Protein AF-A0A6P1YF16-F1 (afdb_monomer)

Radius of gyration: 22.51 Å; Cα contacts (8 Å, |Δi|>4): 657; chains: 1; bounding box: 61×49×64 Å

Sequence (390 aa):
MHKVFSGKNGKTIPYLDTVIFLVIISLFFGYLGARMGISNMFSTIMATAYQLLIDTVFYIMAIAVLTGAFGKLATEFGLVKLLNKIFSPLMKPLFNMPGVAFLGIITTYLSDNPAIISLSKDDDFLSYFKKHQVPCLCNLGTAFGMGLIVTTFMTSKGYFKEALIGNIGAVIGSIVSVRIMAYRTKKVLPEESEKTEKGMGNKRNKDIEDNIIEHTEGSFFERFLTAFLEGGKLGVDIGLNIIPGVLVICTVIMLLTFGPIDPSVGYQGKAYEGVQLLPKIGEWLSPIIKPLFGFKNPEAIAFPITALGAVGAALSLVPKFLESGVIGPNEIAVFTAMGMCWSGFLSTHVAMLDALGHRKLISKAITSHVIGGIAAGISAHLLVLLLGLA

Structure (mmCIF, N/CA/C/O backbone):
data_AF-A0A6P1YF16-F1
#
_entry.id   AF-A0A6P1YF16-F1
#
loop_
_atom_site.group_PDB
_atom_site.id
_atom_site.type_symbol
_atom_site.label_atom_id
_atom_site.label_alt_id
_atom_site.label_comp_id
_atom_site.label_asym_id
_atom_site.label_entity_id
_atom_site.label_seq_id
_atom_site.pdbx_PDB_ins_code
_atom_site.Cartn_x
_atom_site.Cartn_y
_atom_site.Cartn_z
_atom_site.occupancy
_atom_site.B_iso_or_equiv
_atom_site.auth_seq_id
_atom_site.auth_comp_id
_atom_site.auth_asym_id
_atom_site.auth_atom_id
_atom_site.pdbx_PDB_model_num
ATOM 1 N N . MET A 1 1 ? 18.436 1.005 21.616 1.00 40.06 1 MET A N 1
ATOM 2 C CA . MET A 1 1 ? 19.487 0.848 20.585 1.00 40.06 1 MET A CA 1
ATOM 3 C C . MET A 1 1 ? 20.434 -0.270 21.015 1.00 40.06 1 MET A C 1
ATOM 5 O O . MET A 1 1 ? 20.687 -0.378 22.204 1.00 40.06 1 MET A O 1
ATOM 9 N N . HIS A 1 2 ? 20.858 -1.110 20.063 1.00 41.06 2 HIS A N 1
ATOM 10 C CA . HIS A 1 2 ? 21.720 -2.304 20.170 1.00 41.06 2 HIS A CA 1
ATOM 11 C C . HIS A 1 2 ? 21.336 -3.431 21.146 1.00 41.06 2 HIS A C 1
ATOM 13 O O . HIS A 1 2 ? 21.713 -3.436 22.312 1.00 41.06 2 HIS A O 1
ATOM 19 N N . LYS A 1 3 ? 20.687 -4.467 20.597 1.00 37.09 3 LYS A N 1
ATOM 20 C CA . LYS A 1 3 ? 20.994 -5.889 20.853 1.00 37.09 3 LYS A CA 1
ATOM 21 C C . LYS A 1 3 ? 20.219 -6.742 19.849 1.00 37.09 3 LYS A C 1
ATOM 23 O O . LYS A 1 3 ? 19.123 -7.216 20.127 1.00 37.09 3 LYS A O 1
ATOM 28 N N . VAL A 1 4 ? 20.782 -6.908 18.659 1.00 43.97 4 VAL A N 1
ATOM 29 C CA . VAL A 1 4 ? 20.342 -7.928 17.705 1.00 43.97 4 VAL A CA 1
ATOM 30 C C . VAL A 1 4 ? 21.607 -8.700 17.335 1.00 43.97 4 VAL A C 1
ATOM 32 O O . VAL A 1 4 ? 22.586 -8.100 16.915 1.00 43.97 4 VAL A O 1
ATOM 35 N N . PHE A 1 5 ? 21.595 -10.003 17.629 1.00 40.12 5 PHE A N 1
ATOM 36 C CA . PHE A 1 5 ? 22.700 -10.972 17.537 1.00 40.12 5 PHE A CA 1
ATOM 37 C C . PHE A 1 5 ? 23.818 -10.868 18.589 1.00 40.12 5 PHE A C 1
ATOM 39 O O . PHE A 1 5 ? 24.967 -10.562 18.293 1.00 40.12 5 PHE A O 1
ATOM 46 N N . SER A 1 6 ? 23.508 -11.255 19.832 1.00 36.47 6 SER A N 1
ATOM 47 C CA . SER A 1 6 ? 24.548 -11.734 20.754 1.00 36.47 6 SER A CA 1
ATOM 48 C C . SER A 1 6 ? 24.725 -13.240 20.563 1.00 36.47 6 SER A C 1
ATOM 50 O O . SER A 1 6 ? 23.970 -14.034 21.123 1.00 36.47 6 SER A O 1
ATOM 52 N N . GLY A 1 7 ? 25.718 -13.637 19.766 1.00 38.62 7 GLY A N 1
ATOM 53 C CA . GLY A 1 7 ? 26.248 -15.000 19.795 1.00 38.62 7 GLY A CA 1
ATOM 54 C C . GLY A 1 7 ? 26.840 -15.317 21.173 1.00 38.62 7 GLY A C 1
ATOM 55 O O . GLY A 1 7 ? 27.235 -14.413 21.909 1.00 38.62 7 GLY A O 1
ATOM 56 N N . LYS A 1 8 ? 26.895 -16.604 21.533 1.00 47.28 8 LYS A N 1
ATOM 57 C CA . LYS A 1 8 ? 27.314 -17.112 22.856 1.00 47.28 8 LYS A CA 1
ATOM 58 C C . LYS A 1 8 ? 28.748 -16.751 23.297 1.00 47.28 8 LYS A C 1
ATOM 60 O O . LYS A 1 8 ? 29.097 -17.070 24.422 1.00 47.28 8 LYS A O 1
ATOM 65 N N . ASN A 1 9 ? 29.534 -16.044 22.484 1.00 45.47 9 ASN A N 1
ATOM 66 C CA . ASN A 1 9 ? 30.827 -15.473 22.863 1.00 45.47 9 ASN A CA 1
ATOM 67 C C . ASN A 1 9 ? 30.831 -13.972 22.540 1.00 45.47 9 ASN A C 1
ATOM 69 O O . ASN A 1 9 ? 30.904 -13.576 21.378 1.00 45.47 9 ASN A O 1
ATOM 73 N N . GLY A 1 10 ? 30.715 -13.143 23.579 1.00 49.94 10 GLY A N 1
ATOM 74 C CA . GLY A 1 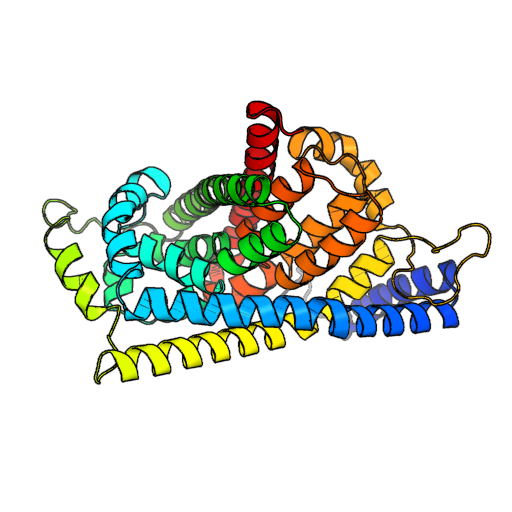10 ? 30.551 -11.690 23.508 1.00 49.94 10 GLY A CA 1
ATOM 75 C C . GLY A 1 10 ? 31.782 -10.925 23.018 1.00 49.94 10 GLY A C 1
ATOM 76 O O . GLY A 1 10 ? 32.402 -10.197 23.785 1.00 49.94 10 GLY A O 1
ATOM 77 N N . LYS A 1 11 ? 32.096 -11.033 21.727 1.00 47.69 11 LYS A N 1
ATOM 78 C CA . LYS A 1 11 ? 32.853 -10.010 20.998 1.00 47.69 11 LYS A CA 1
ATOM 79 C C . LYS A 1 11 ? 31.931 -9.425 19.936 1.00 47.69 11 LYS A C 1
ATOM 81 O O . LYS A 1 11 ? 31.713 -10.032 18.893 1.00 47.69 11 LYS A O 1
ATOM 86 N N . THR A 1 12 ? 31.360 -8.255 20.210 1.00 59.47 12 THR A N 1
ATOM 87 C CA . THR A 1 12 ? 30.790 -7.411 19.156 1.00 59.47 12 THR A CA 1
ATOM 88 C C . THR A 1 12 ? 31.942 -7.038 18.237 1.00 59.47 12 THR A C 1
ATOM 90 O O . THR A 1 12 ? 32.830 -6.306 18.666 1.00 59.47 12 THR A O 1
ATOM 93 N N . ILE A 1 13 ? 31.983 -7.593 17.025 1.00 65.19 13 ILE A N 1
ATOM 94 C CA . ILE A 1 13 ? 32.973 -7.192 16.024 1.00 65.19 13 ILE A CA 1
ATOM 95 C C . ILE A 1 13 ? 32.672 -5.720 15.707 1.00 65.19 13 ILE A C 1
ATOM 97 O O . ILE A 1 13 ? 31.604 -5.440 15.151 1.00 65.19 13 ILE A O 1
ATOM 101 N N . PRO A 1 14 ? 33.539 -4.768 16.100 1.00 74.75 14 PRO A N 1
ATOM 102 C CA . PRO A 1 14 ? 33.328 -3.375 15.744 1.00 74.75 14 PRO A CA 1
ATOM 103 C C . PRO A 1 14 ? 33.299 -3.282 14.214 1.00 74.75 14 PRO A C 1
ATOM 105 O O . PRO A 1 14 ? 34.069 -3.961 13.537 1.00 74.75 14 PRO A O 1
ATOM 108 N N . TYR A 1 15 ? 32.378 -2.482 13.676 1.00 85.12 15 TYR A N 1
ATOM 109 C CA . TYR A 1 15 ? 32.159 -2.285 12.236 1.00 85.12 15 TYR A CA 1
ATOM 110 C C . TYR A 1 15 ? 31.536 -3.451 11.454 1.00 85.12 15 TYR A C 1
ATOM 112 O O . TYR A 1 15 ? 31.423 -3.326 10.239 1.00 85.12 15 TYR A O 1
ATOM 120 N N . LEU A 1 16 ? 31.072 -4.542 12.081 1.00 89.25 16 LEU A N 1
ATOM 121 C CA . LEU A 1 16 ? 30.402 -5.627 11.339 1.00 89.25 16 LEU A CA 1
ATOM 122 C C . LEU A 1 16 ? 29.211 -5.116 10.513 1.00 89.25 16 LEU A C 1
ATOM 124 O O . LEU A 1 16 ? 29.122 -5.417 9.326 1.00 89.25 16 LEU A O 1
ATOM 128 N N . ASP A 1 17 ? 28.351 -4.291 11.113 1.00 88.38 17 ASP A N 1
ATOM 129 C CA . ASP A 1 17 ? 27.204 -3.686 10.424 1.00 88.38 17 ASP A CA 1
ATOM 130 C C . ASP A 1 17 ? 27.657 -2.791 9.256 1.00 88.38 17 ASP A C 1
ATOM 132 O O . ASP A 1 17 ? 27.063 -2.817 8.179 1.00 88.38 17 ASP A O 1
ATOM 136 N N . THR A 1 18 ? 28.755 -2.046 9.434 1.00 92.88 18 THR A N 1
ATOM 137 C CA . THR A 1 18 ? 29.362 -1.210 8.387 1.00 92.88 18 THR A CA 1
ATOM 138 C C . THR A 1 18 ? 29.922 -2.055 7.246 1.00 92.88 18 THR A C 1
ATOM 140 O O . THR A 1 18 ? 29.690 -1.732 6.086 1.00 92.88 18 THR A O 1
ATOM 143 N N . VAL A 1 19 ? 30.623 -3.150 7.548 1.00 93.44 19 VAL A N 1
ATOM 144 C CA . VAL A 1 19 ? 31.159 -4.068 6.535 1.00 93.44 19 VAL A CA 1
ATOM 145 C C . VAL A 1 19 ? 30.020 -4.728 5.763 1.00 93.44 19 VAL A C 1
ATOM 147 O O . VAL A 1 19 ? 30.057 -4.744 4.537 1.00 93.44 19 VAL A O 1
ATOM 150 N N . ILE A 1 20 ? 28.979 -5.210 6.450 1.00 93.06 20 ILE A N 1
ATOM 151 C CA . ILE A 1 20 ? 27.793 -5.792 5.805 1.00 93.06 20 ILE A CA 1
ATOM 152 C C . ILE A 1 20 ? 27.130 -4.763 4.883 1.00 93.06 20 ILE A C 1
ATOM 154 O O . ILE A 1 20 ? 26.843 -5.077 3.729 1.00 93.06 20 ILE A O 1
ATOM 158 N N . PHE A 1 21 ? 26.934 -3.529 5.353 1.00 92.44 21 PHE A N 1
ATOM 159 C CA . PHE A 1 21 ? 26.370 -2.449 4.545 1.00 92.44 21 PHE A CA 1
ATOM 160 C C . PHE A 1 21 ? 27.220 -2.151 3.302 1.00 92.44 21 PHE A C 1
ATOM 162 O O . PHE A 1 21 ? 26.685 -2.111 2.194 1.00 92.44 21 PHE A O 1
ATOM 169 N N . LEU A 1 22 ? 28.539 -2.000 3.468 1.00 94.69 22 LEU A N 1
ATOM 170 C CA . LEU A 1 22 ? 29.464 -1.740 2.363 1.00 94.69 22 LEU A CA 1
ATOM 171 C C . LEU A 1 22 ? 29.471 -2.882 1.344 1.00 94.69 22 LEU A C 1
ATOM 173 O O . LEU A 1 22 ? 29.481 -2.621 0.144 1.00 94.69 22 LEU A O 1
ATOM 177 N N . VAL A 1 23 ? 29.421 -4.136 1.796 1.00 95.31 23 VAL A N 1
ATOM 178 C CA . VAL A 1 23 ? 29.335 -5.302 0.909 1.00 95.31 23 VAL A CA 1
ATOM 179 C C . VAL A 1 23 ? 28.019 -5.292 0.135 1.00 95.31 23 VAL A C 1
ATOM 181 O O . VAL A 1 23 ? 28.043 -5.414 -1.086 1.00 95.31 23 VAL A O 1
ATOM 184 N N . ILE A 1 24 ? 26.878 -5.092 0.803 1.00 93.94 24 ILE A N 1
ATOM 185 C CA . ILE A 1 24 ? 25.562 -5.073 0.145 1.00 93.94 24 ILE A CA 1
ATOM 186 C C . ILE A 1 24 ? 25.489 -3.952 -0.893 1.00 93.94 24 ILE A C 1
ATOM 188 O O . ILE A 1 24 ? 25.088 -4.200 -2.029 1.00 93.94 24 ILE A O 1
ATOM 192 N N . ILE A 1 25 ? 25.901 -2.733 -0.535 1.00 93.56 25 ILE A N 1
ATOM 193 C CA . ILE A 1 25 ? 25.803 -1.585 -1.440 1.00 93.56 25 ILE A CA 1
ATOM 194 C C . ILE A 1 25 ? 26.789 -1.700 -2.607 1.00 93.56 25 ILE A C 1
ATOM 196 O O . ILE A 1 25 ? 26.421 -1.403 -3.742 1.00 93.56 25 ILE A O 1
ATOM 200 N N . SER A 1 26 ? 28.001 -2.215 -2.363 1.00 94.62 26 SER A N 1
ATOM 201 C CA . SER A 1 26 ? 28.993 -2.451 -3.419 1.00 94.62 26 SER A CA 1
ATOM 202 C C . SER A 1 26 ? 28.548 -3.556 -4.369 1.00 94.62 26 SER A C 1
ATOM 204 O O . SER A 1 26 ? 28.735 -3.423 -5.572 1.00 94.62 26 SER A O 1
ATOM 206 N N . LEU A 1 27 ? 27.920 -4.624 -3.867 1.00 95.25 27 LEU A N 1
ATOM 207 C CA . LEU A 1 27 ? 27.344 -5.667 -4.716 1.00 95.25 27 LEU A CA 1
ATOM 208 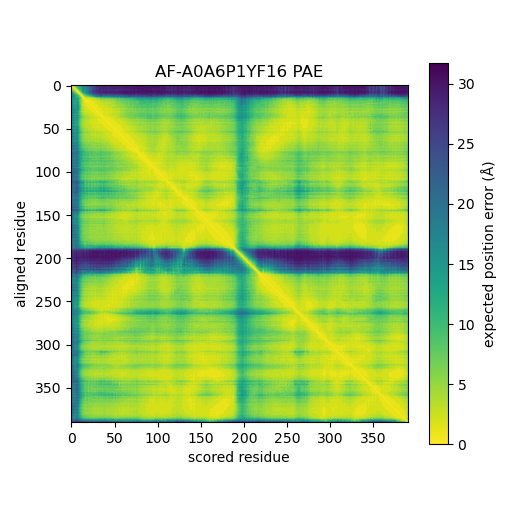C C . LEU A 1 27 ? 26.169 -5.134 -5.535 1.00 95.25 27 LEU A C 1
ATOM 210 O O . LEU A 1 27 ? 26.086 -5.412 -6.727 1.00 95.25 27 LEU A O 1
ATOM 214 N N . PHE A 1 28 ? 25.287 -4.346 -4.919 1.00 93.88 28 PHE A N 1
ATOM 215 C CA . PHE A 1 28 ? 24.126 -3.772 -5.590 1.00 93.88 28 PHE A CA 1
ATOM 216 C C . PHE A 1 28 ? 24.537 -2.810 -6.714 1.00 93.88 28 PHE A C 1
ATOM 218 O O . PHE A 1 28 ? 24.228 -3.057 -7.879 1.00 93.88 28 PHE A O 1
ATOM 225 N N . PHE A 1 29 ? 25.290 -1.753 -6.396 1.00 94.44 29 PHE A N 1
ATOM 226 C CA . PHE A 1 29 ? 25.741 -0.788 -7.402 1.00 94.44 29 PHE A CA 1
ATOM 227 C C . PHE A 1 29 ? 26.801 -1.368 -8.340 1.00 94.44 29 PHE A C 1
ATOM 229 O O . PHE A 1 29 ? 26.841 -0.992 -9.506 1.00 94.44 29 PHE A O 1
ATOM 236 N N . GLY A 1 30 ? 27.624 -2.310 -7.875 1.00 95.50 30 GLY A N 1
ATOM 237 C CA . GLY A 1 30 ? 28.577 -3.031 -8.717 1.00 95.50 30 GLY A CA 1
ATOM 238 C C . GLY A 1 30 ? 27.876 -3.882 -9.772 1.00 95.50 30 GLY A C 1
ATOM 239 O O . GLY A 1 30 ? 28.247 -3.824 -10.941 1.00 95.50 30 GLY A O 1
ATOM 240 N N . TYR A 1 31 ? 26.818 -4.609 -9.401 1.00 96.06 31 TYR A N 1
ATOM 241 C CA . TYR A 1 31 ? 25.997 -5.365 -10.349 1.00 96.06 31 TYR A CA 1
ATOM 242 C C . TYR A 1 31 ? 25.301 -4.447 -11.361 1.00 96.06 31 TYR A C 1
ATOM 244 O O . TYR A 1 31 ? 25.393 -4.687 -12.566 1.00 96.06 31 TYR A O 1
ATOM 252 N N . LEU A 1 32 ? 24.645 -3.379 -10.894 1.00 95.38 32 LEU A N 1
ATOM 253 C CA . LEU A 1 32 ? 23.982 -2.417 -11.779 1.00 95.38 32 LEU A CA 1
ATOM 254 C C . LEU A 1 32 ? 24.981 -1.743 -12.727 1.00 95.38 32 LEU A C 1
ATOM 256 O O . LEU A 1 32 ? 24.771 -1.733 -13.939 1.00 95.38 32 LEU A O 1
ATOM 260 N N . GLY A 1 33 ? 26.100 -1.251 -12.194 1.00 94.44 33 GLY A N 1
ATOM 261 C CA . GLY A 1 33 ? 27.157 -0.599 -12.960 1.00 94.44 33 GLY A CA 1
ATOM 262 C C . GLY A 1 33 ? 27.815 -1.532 -13.976 1.00 94.44 33 GLY A C 1
ATOM 263 O O . GLY A 1 33 ? 28.077 -1.106 -15.096 1.00 94.44 33 GLY A O 1
ATOM 264 N N . ALA A 1 34 ? 28.011 -2.811 -13.640 1.00 95.56 34 ALA A N 1
ATOM 265 C CA . ALA A 1 34 ? 28.541 -3.808 -14.570 1.00 95.56 34 ALA A CA 1
ATOM 266 C C . ALA A 1 34 ? 27.574 -4.131 -15.721 1.00 95.56 34 ALA A C 1
ATOM 268 O O . ALA A 1 34 ? 28.019 -4.492 -16.808 1.00 95.56 34 ALA A O 1
ATOM 269 N N . ARG A 1 35 ? 26.256 -4.022 -15.501 1.00 94.75 35 ARG A N 1
ATOM 270 C CA . ARG A 1 35 ? 25.238 -4.313 -16.526 1.00 94.75 35 ARG A CA 1
ATOM 271 C C . ARG A 1 35 ? 24.903 -3.098 -17.384 1.00 94.75 35 ARG A C 1
ATOM 273 O O . ARG A 1 35 ? 24.774 -3.250 -18.592 1.00 94.75 35 ARG A O 1
ATOM 280 N N . MET A 1 36 ? 24.747 -1.927 -16.769 1.00 95.75 36 MET A N 1
ATOM 281 C CA . MET A 1 36 ? 24.271 -0.707 -17.433 1.00 95.75 36 MET A CA 1
ATOM 282 C C . MET A 1 36 ? 25.400 0.233 -17.867 1.00 95.75 36 MET A C 1
ATOM 284 O O . MET A 1 36 ? 25.214 1.052 -18.765 1.00 95.75 36 MET A O 1
ATOM 288 N N . GLY A 1 37 ? 26.570 0.129 -17.234 1.00 95.69 37 GLY A N 1
ATOM 289 C CA . GLY A 1 37 ? 27.589 1.173 -17.237 1.00 95.69 37 GLY A CA 1
ATOM 290 C C . GLY A 1 37 ? 27.277 2.254 -16.197 1.00 95.69 37 GLY A C 1
ATOM 291 O O . GLY A 1 37 ? 26.126 2.645 -16.010 1.00 95.69 37 GLY A O 1
ATOM 292 N N . ILE A 1 38 ? 28.310 2.758 -15.515 1.00 94.56 38 ILE A N 1
ATOM 293 C CA . ILE A 1 38 ? 28.156 3.700 -14.388 1.00 94.56 38 ILE A CA 1
ATOM 294 C C . ILE A 1 38 ? 27.419 4.980 -14.812 1.00 94.56 38 ILE A C 1
ATOM 296 O O . ILE A 1 38 ? 26.519 5.425 -14.104 1.00 94.56 38 ILE A O 1
ATOM 300 N N . SER A 1 39 ? 27.765 5.543 -15.976 1.00 95.69 39 SER A N 1
ATOM 301 C CA . SER A 1 39 ? 27.134 6.766 -16.496 1.00 95.69 39 SER A CA 1
ATOM 302 C C . SER A 1 39 ? 25.632 6.571 -16.723 1.00 95.69 39 SER A C 1
ATOM 304 O O . SER A 1 39 ? 24.811 7.269 -16.131 1.00 95.69 39 SER A O 1
ATOM 306 N N . ASN A 1 40 ? 25.260 5.551 -17.503 1.00 96.50 40 ASN A N 1
ATOM 307 C CA . ASN A 1 40 ? 23.861 5.259 -17.807 1.00 96.50 40 ASN A CA 1
ATOM 308 C C . ASN A 1 40 ? 23.068 4.883 -16.554 1.00 96.50 40 ASN A C 1
ATOM 310 O O . ASN A 1 40 ? 21.912 5.273 -16.430 1.00 96.50 40 ASN A O 1
ATOM 314 N N . MET A 1 41 ? 23.675 4.164 -15.607 1.00 96.62 41 MET A N 1
ATOM 315 C CA . MET A 1 41 ? 23.038 3.828 -14.335 1.00 96.62 41 MET A CA 1
ATOM 316 C C . MET A 1 41 ? 22.620 5.092 -13.572 1.00 96.62 41 MET A C 1
ATOM 318 O O . MET A 1 41 ? 21.456 5.217 -13.198 1.00 96.62 41 MET A O 1
ATOM 322 N N . PHE A 1 42 ? 23.534 6.047 -13.363 1.00 96.31 42 PHE A N 1
ATOM 323 C CA . PHE A 1 42 ? 23.205 7.284 -12.647 1.00 96.31 42 PHE A CA 1
ATOM 324 C C . PHE A 1 42 ? 22.212 8.158 -13.418 1.00 96.31 42 PHE A C 1
ATOM 326 O O . PHE A 1 42 ? 21.262 8.655 -12.814 1.00 96.31 42 PHE A O 1
ATOM 333 N N . SER A 1 43 ? 22.373 8.294 -14.737 1.00 97.06 43 SER A N 1
ATOM 334 C CA . SER A 1 43 ? 21.413 9.021 -15.577 1.00 97.06 43 SER A CA 1
ATOM 335 C C . SER A 1 43 ? 20.012 8.410 -15.500 1.00 97.06 43 SER A C 1
ATOM 337 O O . SER A 1 43 ? 19.044 9.136 -15.286 1.00 97.06 43 SER A O 1
ATOM 339 N N . THR A 1 44 ? 19.905 7.078 -15.552 1.00 96.88 44 THR A N 1
ATOM 340 C CA . THR A 1 44 ? 18.631 6.355 -15.412 1.00 96.88 44 THR A CA 1
ATOM 341 C C . THR A 1 44 ? 17.994 6.608 -14.052 1.00 96.88 44 THR A C 1
ATOM 343 O O . THR A 1 44 ? 16.799 6.892 -13.992 1.00 96.88 44 THR A O 1
ATOM 346 N N . ILE A 1 45 ? 18.768 6.526 -12.961 1.00 96.31 45 ILE A N 1
ATOM 347 C CA . ILE A 1 45 ? 18.275 6.785 -11.598 1.00 96.31 45 ILE A CA 1
ATOM 348 C C . ILE A 1 45 ? 17.665 8.183 -11.517 1.00 96.31 45 ILE A C 1
ATOM 350 O O . ILE A 1 45 ? 16.528 8.331 -11.074 1.00 96.31 45 ILE A O 1
ATOM 354 N N . MET A 1 46 ? 18.402 9.198 -11.974 1.00 96.44 46 MET A N 1
ATOM 355 C CA . MET A 1 46 ? 17.967 10.593 -11.891 1.00 96.44 46 MET A CA 1
ATOM 356 C C . MET A 1 46 ? 16.756 10.865 -12.784 1.00 96.44 46 MET A C 1
ATOM 358 O O . MET A 1 46 ? 15.788 11.469 -12.325 1.00 96.44 46 MET A O 1
ATOM 362 N N . ALA A 1 47 ? 16.776 10.383 -14.029 1.00 95.94 47 ALA A N 1
ATOM 363 C CA . ALA A 1 47 ? 15.674 10.559 -14.970 1.00 95.94 47 ALA A CA 1
ATOM 364 C C . ALA A 1 47 ? 14.397 9.859 -14.481 1.00 95.94 47 ALA A C 1
ATOM 366 O O . ALA A 1 47 ? 13.321 10.452 -14.503 1.00 95.94 47 ALA A O 1
ATOM 367 N N . THR A 1 48 ? 14.524 8.630 -13.971 1.00 93.94 48 THR A N 1
ATOM 368 C CA . THR A 1 48 ? 13.401 7.863 -13.413 1.00 93.94 48 THR A CA 1
ATOM 369 C C . THR A 1 48 ? 12.824 8.553 -12.183 1.00 93.94 48 THR A C 1
ATOM 371 O O . THR A 1 48 ? 11.616 8.755 -12.113 1.00 93.94 48 THR A O 1
ATOM 374 N N . ALA A 1 49 ? 13.668 8.966 -11.231 1.00 93.81 49 ALA A N 1
ATOM 375 C CA . ALA A 1 49 ? 13.209 9.657 -10.030 1.00 93.81 49 ALA A CA 1
ATOM 376 C C . ALA A 1 49 ? 12.521 10.989 -10.371 1.00 93.81 49 ALA A C 1
ATOM 378 O O . ALA A 1 49 ? 11.442 11.274 -9.857 1.00 93.81 49 ALA A O 1
ATOM 379 N N . TYR A 1 50 ? 13.098 11.788 -11.272 1.00 95.50 50 TYR A N 1
ATOM 380 C CA . TYR A 1 50 ? 12.479 13.039 -11.708 1.00 95.50 50 TYR A CA 1
ATOM 381 C C . TYR A 1 50 ? 11.104 12.801 -12.338 1.00 95.50 50 TYR A C 1
ATOM 383 O O . TYR A 1 50 ? 10.131 13.450 -11.959 1.00 95.50 50 TYR A O 1
ATOM 391 N N . GLN A 1 51 ? 10.998 11.830 -13.244 1.00 93.06 51 GLN A N 1
ATOM 392 C CA . GLN A 1 51 ? 9.737 11.546 -13.916 1.00 93.06 51 GLN A CA 1
ATOM 393 C C . GLN A 1 51 ? 8.673 10.997 -12.956 1.00 93.06 51 GLN A C 1
ATOM 395 O O . GLN A 1 51 ? 7.517 11.412 -12.994 1.00 93.06 51 GLN A O 1
ATOM 400 N N . LEU A 1 52 ? 9.071 10.132 -12.020 1.00 91.25 52 LEU A N 1
ATOM 401 C CA . LEU A 1 52 ? 8.199 9.676 -10.940 1.00 91.25 52 LEU A CA 1
ATOM 402 C C . LEU A 1 52 ? 7.675 10.837 -10.086 1.00 91.25 52 LEU A C 1
ATOM 404 O O . LEU A 1 52 ? 6.496 10.842 -9.732 1.00 91.25 52 LEU A O 1
ATOM 408 N N . LEU A 1 53 ? 8.520 11.821 -9.764 1.00 93.62 53 LEU A N 1
ATOM 409 C CA . LEU A 1 53 ? 8.109 12.995 -8.994 1.00 93.62 53 LEU A CA 1
ATOM 410 C C . LEU A 1 53 ? 7.046 13.810 -9.738 1.00 93.62 53 LEU A C 1
ATOM 412 O O . LEU A 1 53 ? 5.985 14.091 -9.184 1.00 93.62 53 LEU A O 1
ATOM 416 N N . ILE A 1 54 ? 7.337 14.185 -10.983 1.00 95.06 54 ILE A N 1
ATOM 417 C CA . ILE A 1 54 ? 6.487 15.101 -11.746 1.00 95.06 54 ILE A CA 1
ATOM 418 C C . ILE A 1 54 ? 5.183 14.424 -12.165 1.00 95.06 54 ILE A C 1
ATOM 420 O O . ILE A 1 54 ? 4.105 14.938 -11.872 1.00 95.06 54 ILE A O 1
ATOM 424 N N . ASP A 1 55 ? 5.272 13.259 -12.802 1.00 89.00 55 ASP A N 1
ATOM 425 C CA . ASP A 1 55 ? 4.112 12.651 -13.453 1.00 89.00 55 ASP A CA 1
ATOM 426 C C . ASP A 1 55 ? 3.285 11.822 -12.474 1.00 89.00 55 ASP A C 1
ATOM 428 O O . ASP A 1 55 ? 2.065 11.725 -12.601 1.00 89.00 55 ASP A O 1
ATOM 432 N N . THR A 1 56 ? 3.936 11.201 -11.485 1.00 88.94 56 THR A N 1
ATOM 433 C CA . THR A 1 56 ? 3.256 10.234 -10.620 1.00 88.94 56 THR A CA 1
ATOM 434 C C . THR A 1 56 ? 2.930 10.788 -9.245 1.00 88.94 56 THR A C 1
ATOM 436 O O . THR A 1 56 ? 1.769 10.737 -8.842 1.00 88.94 56 THR A O 1
ATOM 439 N N . VAL A 1 57 ? 3.912 11.320 -8.510 1.00 91.38 57 VAL A N 1
ATOM 440 C CA . VAL A 1 57 ? 3.668 11.825 -7.150 1.00 91.38 57 VAL A CA 1
ATOM 441 C C . VAL A 1 57 ? 2.642 12.947 -7.188 1.00 91.38 57 VAL A C 1
ATOM 443 O O . VAL A 1 57 ? 1.666 12.877 -6.447 1.00 91.38 57 VAL A O 1
ATOM 446 N N . PHE A 1 58 ? 2.809 13.954 -8.050 1.00 94.12 58 PHE A N 1
ATOM 447 C CA . PHE A 1 58 ? 1.843 15.054 -8.109 1.00 94.12 58 PHE A CA 1
ATOM 448 C C . PHE A 1 58 ? 0.459 14.605 -8.574 1.00 94.12 58 PHE A C 1
ATOM 450 O O . PHE A 1 58 ? -0.543 15.123 -8.082 1.00 94.12 58 PHE A O 1
ATOM 457 N N . TYR A 1 59 ? 0.378 13.590 -9.435 1.00 91.38 59 TYR A N 1
ATOM 458 C CA . TYR A 1 59 ? -0.903 13.004 -9.814 1.00 91.38 59 TYR A CA 1
ATOM 459 C C . TYR A 1 59 ? -1.587 12.286 -8.640 1.00 91.38 59 TYR A C 1
ATOM 461 O O . TYR A 1 59 ? -2.771 12.509 -8.380 1.00 91.38 59 TYR A O 1
ATOM 469 N N . ILE A 1 60 ? -0.848 11.468 -7.882 1.00 90.50 60 ILE A N 1
ATOM 470 C CA . ILE A 1 60 ? -1.372 10.802 -6.680 1.00 90.50 60 ILE A CA 1
ATOM 471 C C . ILE A 1 60 ? -1.735 11.836 -5.608 1.00 90.50 60 ILE A C 1
ATOM 473 O O . ILE A 1 60 ? -2.779 11.703 -4.977 1.00 90.50 60 ILE A O 1
ATOM 477 N N . MET A 1 61 ? -0.930 12.887 -5.430 1.00 94.06 61 MET A N 1
ATOM 478 C CA . MET A 1 61 ? -1.218 13.994 -4.517 1.00 94.06 61 MET A CA 1
ATOM 479 C C . MET A 1 61 ? -2.518 14.704 -4.899 1.00 94.06 61 MET A C 1
ATOM 481 O O . MET A 1 61 ? -3.348 14.935 -4.031 1.00 94.06 61 MET A O 1
ATOM 485 N N . ALA A 1 62 ? -2.741 15.003 -6.181 1.00 94.38 62 ALA A N 1
ATOM 486 C CA . ALA A 1 62 ? -3.986 15.621 -6.635 1.00 94.38 62 ALA A CA 1
ATOM 487 C C . ALA A 1 62 ? -5.209 14.750 -6.302 1.00 94.38 62 ALA A C 1
ATOM 489 O O . ALA A 1 62 ? -6.214 15.255 -5.799 1.00 94.38 62 ALA A O 1
ATOM 490 N N . ILE A 1 63 ? -5.107 13.432 -6.512 1.00 91.81 63 ILE A N 1
ATOM 491 C CA . ILE A 1 63 ? -6.147 12.483 -6.094 1.00 91.81 63 ILE A CA 1
ATOM 492 C C . ILE A 1 63 ? -6.319 12.520 -4.574 1.00 91.81 63 ILE A C 1
ATOM 494 O O . ILE A 1 63 ? -7.446 12.659 -4.111 1.00 91.81 63 ILE A O 1
ATOM 498 N N . ALA A 1 64 ? -5.227 12.458 -3.808 1.00 91.44 64 ALA A N 1
ATOM 499 C CA . ALA A 1 64 ? -5.249 12.466 -2.348 1.00 91.44 64 ALA A CA 1
ATOM 500 C C . ALA A 1 64 ? -5.902 13.734 -1.776 1.00 91.44 64 ALA A C 1
ATOM 502 O O . ALA A 1 64 ? -6.680 13.636 -0.831 1.00 91.44 64 ALA A O 1
ATOM 503 N N . VAL A 1 65 ? -5.644 14.907 -2.366 1.00 94.06 65 VAL A N 1
ATOM 504 C CA . VAL A 1 65 ? -6.287 16.185 -2.009 1.00 94.06 65 VAL A CA 1
ATOM 505 C C . VAL A 1 65 ? -7.798 16.097 -2.192 1.00 94.06 65 VAL A C 1
ATOM 507 O O . VAL A 1 65 ? -8.545 16.414 -1.267 1.00 94.06 65 VAL A O 1
ATOM 510 N N . LEU A 1 66 ? -8.264 15.619 -3.349 1.00 93.25 66 LEU A N 1
ATOM 511 C CA . LEU A 1 66 ? -9.697 15.486 -3.614 1.00 93.25 66 LEU A CA 1
ATOM 512 C C . LEU A 1 66 ? -10.343 14.451 -2.687 1.00 93.25 66 LEU A C 1
ATOM 514 O O . LEU A 1 66 ? -11.341 14.742 -2.031 1.00 93.25 66 LEU A O 1
ATOM 518 N N . THR A 1 67 ? -9.765 13.253 -2.586 1.00 90.31 67 THR A N 1
ATOM 519 C CA . THR A 1 67 ? -10.307 12.184 -1.740 1.00 90.31 67 THR A CA 1
ATOM 520 C C . THR A 1 67 ? -10.270 12.548 -0.260 1.00 90.31 67 THR A C 1
ATOM 522 O O . THR A 1 67 ? -11.208 12.221 0.459 1.00 90.31 67 THR A O 1
ATOM 525 N N . GLY A 1 68 ? -9.233 13.258 0.192 1.00 89.44 68 GLY A N 1
ATOM 526 C CA . GLY A 1 68 ? -9.107 13.748 1.563 1.00 89.44 68 GLY A CA 1
ATOM 527 C C . GLY A 1 68 ? -10.170 14.794 1.890 1.00 89.44 68 GLY A C 1
ATOM 528 O O . GLY A 1 68 ? -10.819 14.701 2.932 1.00 89.44 68 GLY A O 1
ATOM 529 N N . ALA A 1 69 ? -10.426 15.732 0.973 1.00 91.81 69 ALA A N 1
ATOM 530 C CA . ALA A 1 69 ? -11.491 16.725 1.108 1.00 91.81 69 ALA A CA 1
ATOM 531 C C . ALA A 1 69 ? -12.875 16.061 1.243 1.00 91.81 69 ALA A C 1
ATOM 533 O O . ALA A 1 69 ? -13.626 16.362 2.174 1.00 91.81 69 ALA A O 1
ATOM 534 N N . PHE A 1 70 ? -13.191 15.085 0.383 1.00 90.38 70 PHE A N 1
ATOM 535 C CA . PHE A 1 70 ? -14.440 14.320 0.485 1.00 90.38 70 PHE A CA 1
ATOM 536 C C . PHE A 1 70 ? -14.507 13.437 1.738 1.00 90.38 70 PHE A C 1
ATOM 538 O O . PHE A 1 70 ? -15.561 13.352 2.368 1.00 90.38 70 PHE A O 1
ATOM 545 N N . GLY A 1 71 ? -13.402 12.801 2.132 1.00 87.75 71 GLY A N 1
ATOM 546 C CA . GLY A 1 71 ? -13.335 11.973 3.336 1.00 87.75 71 GLY A CA 1
ATOM 547 C C . GLY A 1 71 ? -13.573 12.778 4.615 1.00 87.75 71 GLY A C 1
ATOM 548 O O . GLY A 1 71 ? -14.311 12.347 5.508 1.00 87.75 71 GLY A O 1
ATOM 549 N N . LYS A 1 72 ? -13.021 13.992 4.690 1.00 89.38 72 LYS A N 1
ATOM 550 C CA . LYS A 1 72 ? -13.232 14.887 5.830 1.00 89.38 72 LYS A CA 1
ATOM 551 C C . LYS A 1 72 ? -14.657 15.443 5.865 1.00 89.38 72 LYS A C 1
ATOM 553 O O . LYS A 1 72 ? -15.252 15.447 6.938 1.00 89.38 72 LYS A O 1
ATOM 558 N N . LEU A 1 73 ? -15.257 15.781 4.717 1.00 91.38 73 LEU A N 1
ATOM 559 C CA . LEU A 1 73 ? -16.690 16.107 4.637 1.00 91.38 73 LEU A CA 1
ATOM 560 C C . LEU A 1 73 ? -17.577 14.949 5.117 1.00 91.38 73 LEU A C 1
ATOM 562 O O . LEU A 1 73 ? -18.492 15.155 5.911 1.00 91.38 73 LEU A O 1
ATOM 566 N N . ALA A 1 74 ? -17.297 13.723 4.668 1.00 88.81 74 ALA A N 1
ATOM 567 C CA . ALA A 1 74 ? -18.024 12.531 5.103 1.00 88.81 74 ALA A CA 1
ATOM 568 C C . ALA A 1 74 ? -17.961 12.340 6.629 1.00 88.81 74 ALA A C 1
ATOM 570 O O . ALA A 1 74 ? -18.932 11.905 7.253 1.00 88.81 74 ALA A O 1
ATOM 571 N N . THR A 1 75 ? -16.829 12.686 7.235 1.00 86.19 75 THR A N 1
ATOM 572 C CA . THR A 1 75 ? -16.660 12.641 8.689 1.00 86.19 75 THR A CA 1
ATOM 573 C C . THR A 1 75 ? -17.459 13.754 9.370 1.00 86.19 75 THR A C 1
ATOM 575 O O . THR A 1 75 ? -18.284 13.466 10.235 1.00 86.19 75 THR A O 1
ATOM 578 N N . GLU A 1 76 ? -17.290 15.002 8.922 1.00 88.88 76 GLU A N 1
ATOM 579 C CA . GLU A 1 76 ? -17.928 16.195 9.497 1.00 88.88 76 GLU A CA 1
ATOM 580 C C . GLU A 1 76 ? -19.463 16.111 9.487 1.00 88.88 76 GLU A C 1
ATOM 582 O O . GLU A 1 76 ? -20.121 16.459 10.471 1.00 88.88 76 GLU A O 1
ATOM 587 N N . PHE A 1 77 ? -20.042 15.595 8.400 1.00 89.06 77 PHE A N 1
ATOM 588 C CA . PHE A 1 77 ? -21.493 15.497 8.209 1.00 89.06 77 PHE A CA 1
ATOM 589 C C . PHE A 1 77 ? -22.080 14.129 8.583 1.00 89.06 77 PHE A C 1
ATOM 591 O O . PHE A 1 77 ? -23.202 13.804 8.199 1.00 89.06 77 PHE A O 1
ATOM 598 N N . GLY A 1 78 ? -21.351 13.322 9.359 1.00 84.12 78 GLY A N 1
ATOM 599 C CA . GLY A 1 78 ? -21.904 12.133 10.010 1.00 84.12 78 GLY A CA 1
ATOM 600 C C . GLY A 1 78 ? -22.130 10.921 9.100 1.00 84.12 78 GLY A C 1
ATOM 601 O O . GLY A 1 78 ? -22.741 9.947 9.543 1.00 84.12 78 GLY A O 1
ATOM 602 N N . LEU A 1 79 ? -21.602 10.910 7.869 1.00 86.94 79 LEU A N 1
ATOM 603 C CA . LEU A 1 79 ? -21.618 9.706 7.025 1.00 86.94 79 LEU A CA 1
ATOM 604 C C . LEU A 1 79 ? -20.843 8.568 7.700 1.00 86.94 79 LEU A C 1
ATOM 606 O O . LEU A 1 79 ? -21.294 7.426 7.695 1.00 86.94 79 LEU A O 1
ATOM 610 N N . VAL A 1 80 ? -19.720 8.885 8.350 1.00 85.19 80 VAL A N 1
ATOM 611 C CA . VAL A 1 80 ? -18.941 7.916 9.137 1.00 85.19 80 VAL A CA 1
ATOM 612 C C . VAL A 1 80 ? -19.785 7.285 10.253 1.00 85.19 80 VAL A C 1
ATOM 614 O O . VAL A 1 80 ? -19.790 6.060 10.392 1.00 85.19 80 VAL A O 1
ATOM 617 N N . LYS A 1 81 ? -20.557 8.097 10.994 1.00 82.50 81 LYS A N 1
ATOM 618 C CA . LYS A 1 81 ? -21.480 7.624 12.045 1.00 82.50 81 LYS A CA 1
ATOM 619 C C . LYS A 1 81 ? -22.552 6.700 11.457 1.00 82.50 81 LYS A C 1
ATOM 621 O O . LYS A 1 81 ? -22.767 5.596 11.949 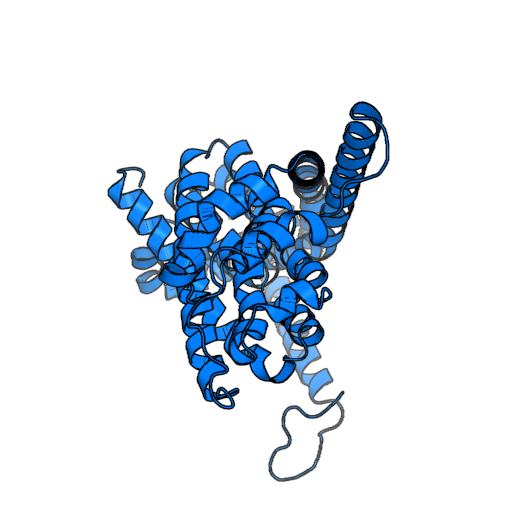1.00 82.50 81 LYS A O 1
ATOM 626 N N . LEU A 1 82 ? -23.168 7.104 10.344 1.00 87.31 82 LEU A N 1
ATOM 627 C CA . LEU A 1 82 ? -24.185 6.303 9.659 1.00 87.31 82 LEU A CA 1
ATOM 628 C C . LEU A 1 82 ? -23.641 4.941 9.202 1.00 87.31 82 LEU A C 1
ATOM 630 O O . LEU A 1 82 ? -24.274 3.912 9.439 1.00 87.31 82 LEU A O 1
ATOM 634 N N . LEU A 1 83 ? -22.464 4.921 8.571 1.00 89.25 83 LEU A N 1
ATOM 635 C CA . LEU A 1 83 ? -21.829 3.683 8.122 1.00 89.25 83 LEU A CA 1
ATOM 636 C C . LEU A 1 83 ? -21.473 2.783 9.311 1.00 89.25 83 LEU A C 1
ATOM 638 O O . LEU A 1 83 ? -21.728 1.582 9.255 1.00 89.25 83 LEU A O 1
ATOM 642 N N . ASN A 1 84 ? -20.971 3.344 10.412 1.00 86.88 84 ASN A N 1
ATOM 643 C CA . ASN A 1 84 ? -20.721 2.585 11.637 1.00 86.88 84 ASN A CA 1
ATOM 644 C C . ASN A 1 84 ? -21.989 1.924 12.181 1.00 86.88 84 ASN A C 1
ATOM 646 O O . ASN A 1 84 ? -21.986 0.728 12.471 1.00 86.88 84 ASN A O 1
ATOM 650 N N . LYS A 1 85 ? -23.104 2.648 12.239 1.00 86.81 85 LYS A N 1
ATOM 651 C CA . LYS A 1 85 ? -24.384 2.077 12.661 1.00 86.81 85 LYS A CA 1
ATOM 652 C C . LYS A 1 85 ? -24.839 0.912 11.774 1.00 86.81 85 LYS A C 1
ATOM 654 O O . LYS A 1 85 ? -25.390 -0.061 12.284 1.00 86.81 85 LYS A O 1
ATOM 659 N N . ILE A 1 86 ? -24.593 0.993 10.465 1.00 90.69 86 ILE A N 1
ATOM 660 C CA . ILE A 1 86 ? -24.964 -0.048 9.494 1.00 90.69 86 ILE A CA 1
ATOM 661 C C . ILE A 1 86 ? -24.045 -1.274 9.604 1.00 90.69 86 ILE A C 1
ATOM 663 O O . ILE A 1 86 ? -24.526 -2.407 9.605 1.00 90.69 86 ILE A O 1
ATOM 667 N N . PHE A 1 87 ? -22.730 -1.065 9.701 1.00 91.75 87 PHE A N 1
ATOM 668 C CA . PHE A 1 87 ? -21.729 -2.126 9.548 1.00 91.75 87 PHE A CA 1
ATOM 669 C C . PHE A 1 87 ? -21.131 -2.642 10.862 1.00 91.75 87 PHE A C 1
ATOM 671 O O . PHE A 1 87 ? -20.562 -3.735 10.880 1.00 91.75 87 PHE A O 1
ATOM 678 N N . SER A 1 88 ? -21.309 -1.939 11.984 1.00 90.12 88 SER A N 1
ATOM 679 C CA . SER A 1 88 ? -20.858 -2.401 13.305 1.00 90.12 88 SER A CA 1
ATOM 680 C C . SER A 1 88 ? -21.348 -3.808 13.690 1.00 90.12 88 SER A C 1
ATOM 682 O O . SER A 1 88 ? -20.552 -4.543 14.290 1.00 90.12 88 SER A O 1
ATOM 684 N N . PRO A 1 89 ? -22.560 -4.282 13.307 1.00 91.12 89 PRO A N 1
ATOM 685 C CA . PRO A 1 89 ? -22.977 -5.657 13.589 1.00 91.12 89 PRO A CA 1
ATOM 686 C C . PRO A 1 89 ? -22.104 -6.718 12.905 1.00 91.12 89 PRO A C 1
ATOM 688 O O . PRO A 1 89 ? -22.034 -7.849 13.384 1.00 91.12 89 PRO A O 1
ATOM 691 N N . LEU A 1 90 ? -21.402 -6.370 11.818 1.00 93.81 90 LEU A N 1
ATOM 692 C CA . LEU A 1 90 ? -20.518 -7.288 11.095 1.00 93.81 90 LEU A CA 1
ATOM 693 C C . LEU A 1 90 ? -19.148 -7.460 11.770 1.00 93.81 90 LEU A C 1
ATOM 695 O O . LEU A 1 90 ? -18.463 -8.454 11.522 1.00 93.81 90 LEU A O 1
ATOM 699 N N . MET A 1 91 ? -18.752 -6.559 12.676 1.00 94.75 91 MET A N 1
ATOM 700 C CA . MET A 1 91 ? -17.423 -6.604 13.302 1.00 94.75 91 MET A CA 1
ATOM 701 C C . MET A 1 91 ? -17.203 -7.851 14.163 1.00 94.75 91 MET A C 1
ATOM 703 O O . MET A 1 91 ? -16.130 -8.463 14.120 1.00 94.75 91 MET A O 1
ATOM 707 N N . LYS A 1 92 ? -18.223 -8.291 14.907 1.00 91.25 92 LYS A N 1
ATOM 708 C CA . LYS A 1 92 ? -18.138 -9.511 15.723 1.00 91.25 92 LYS A CA 1
ATOM 709 C C . LYS A 1 92 ? -18.049 -10.787 14.863 1.00 91.25 92 LYS A C 1
ATOM 711 O O . LYS A 1 92 ? -17.091 -11.539 15.060 1.00 91.25 92 LYS A O 1
ATOM 716 N N . PRO A 1 93 ? -18.963 -11.059 13.907 1.00 93.88 93 PRO A N 1
ATOM 717 C CA . PRO A 1 93 ? -18.914 -12.282 13.107 1.00 93.88 93 PRO A CA 1
ATOM 718 C C . PRO A 1 93 ? -17.753 -12.317 12.113 1.00 93.88 93 PRO A C 1
ATOM 720 O O . PRO A 1 93 ? -17.260 -13.406 11.841 1.00 93.88 93 PRO A O 1
ATOM 723 N N . LEU A 1 94 ? -17.259 -11.178 11.614 1.00 95.31 94 LEU A N 1
ATOM 724 C CA . LEU A 1 94 ? -16.148 -11.162 10.656 1.00 95.31 94 LEU A CA 1
ATOM 725 C C . LEU A 1 94 ? -14.786 -11.092 11.342 1.00 95.31 94 LEU A C 1
ATOM 727 O O . LEU A 1 94 ? -13.915 -11.899 11.031 1.00 95.31 94 LEU A O 1
ATOM 731 N N . PHE A 1 95 ? -14.620 -10.253 12.363 1.00 94.88 95 PHE A N 1
ATOM 732 C CA . PHE A 1 95 ? -13.307 -9.988 12.959 1.00 94.88 95 PHE A CA 1
ATOM 733 C C . PHE A 1 95 ? -13.154 -10.433 14.419 1.00 94.88 95 PHE A C 1
ATOM 735 O O . PHE A 1 95 ? -12.039 -10.455 14.934 1.00 94.88 95 PHE A O 1
ATOM 742 N N . ASN A 1 96 ? -14.244 -10.813 15.094 1.00 92.44 96 ASN A N 1
ATOM 743 C CA . ASN A 1 96 ? -14.283 -11.018 16.548 1.00 92.44 96 ASN A CA 1
ATOM 744 C C . ASN A 1 96 ? -13.825 -9.776 17.338 1.00 92.44 96 ASN A C 1
ATOM 746 O O . ASN A 1 96 ? -13.113 -9.876 18.343 1.00 92.44 96 ASN A O 1
ATOM 750 N N . MET A 1 97 ? -14.242 -8.602 16.866 1.00 92.50 97 MET A N 1
ATOM 751 C CA . MET A 1 97 ? -13.959 -7.297 17.467 1.00 92.50 97 MET A CA 1
ATOM 752 C C . MET A 1 97 ? -15.260 -6.577 17.853 1.00 92.50 97 MET A C 1
ATOM 754 O O . MET A 1 97 ? -16.323 -6.945 17.339 1.00 92.50 97 MET A O 1
ATOM 758 N N . PRO A 1 98 ? -15.216 -5.609 18.789 1.00 90.75 98 PRO A N 1
ATOM 759 C CA . PRO A 1 98 ? -16.389 -4.809 19.133 1.00 90.75 98 PRO A CA 1
ATOM 760 C C . PRO A 1 98 ? -16.864 -3.978 17.933 1.00 90.75 98 PRO A C 1
ATOM 762 O O . PRO A 1 98 ? -16.082 -3.667 17.036 1.00 90.75 98 PRO A O 1
ATOM 765 N N . GLY A 1 99 ? -18.147 -3.605 17.928 1.00 87.75 99 GLY A N 1
ATOM 766 C CA . GLY A 1 99 ? -18.767 -2.846 16.833 1.00 87.75 99 GLY A CA 1
ATOM 767 C C . GLY A 1 99 ? -18.036 -1.542 16.502 1.00 87.75 99 GLY A C 1
ATOM 768 O O . GLY A 1 99 ? -17.825 -1.249 15.329 1.00 87.75 99 GLY A O 1
ATOM 769 N N . VAL A 1 100 ? -17.549 -0.839 17.532 1.00 87.06 100 VAL A N 1
ATOM 770 C CA . VAL A 1 100 ? -16.779 0.412 17.402 1.00 87.06 100 VAL A CA 1
ATOM 771 C C . VAL A 1 100 ? -15.496 0.268 16.583 1.00 87.06 100 VAL A C 1
ATOM 773 O O . VAL A 1 100 ? -15.002 1.252 16.049 1.00 87.06 100 VAL A O 1
ATOM 776 N N . ALA A 1 101 ? -14.967 -0.948 16.409 1.00 92.00 101 ALA A N 1
ATOM 777 C CA . ALA A 1 101 ? -13.795 -1.182 15.569 1.00 92.00 101 ALA A CA 1
ATOM 778 C C . ALA A 1 101 ? -14.033 -0.804 14.096 1.00 92.00 101 ALA A C 1
ATOM 780 O O . ALA A 1 101 ? -13.067 -0.554 13.375 1.00 92.00 101 ALA A O 1
ATOM 781 N N . PHE A 1 102 ? -15.292 -0.726 13.646 1.00 93.31 102 PHE A N 1
ATOM 782 C CA . PHE A 1 102 ? -15.611 -0.237 12.307 1.00 93.31 102 PHE A CA 1
ATOM 783 C C . PHE A 1 102 ? -15.202 1.232 12.110 1.00 93.31 102 PHE A C 1
ATOM 785 O O . PHE A 1 102 ? -14.776 1.581 11.012 1.00 93.31 102 PHE A O 1
ATOM 792 N N . LEU A 1 103 ? -15.222 2.067 13.162 1.00 89.69 103 LEU A N 1
ATOM 793 C CA . LEU A 1 103 ? -14.680 3.433 13.105 1.00 89.69 103 LEU A CA 1
ATOM 794 C C . LEU A 1 103 ? -13.216 3.435 12.656 1.00 89.69 103 LEU A C 1
ATOM 796 O O . LEU A 1 103 ? -12.816 4.289 11.872 1.00 89.69 103 LEU A O 1
ATOM 800 N N . GLY A 1 104 ? -12.444 2.432 13.079 1.00 91.25 104 GLY A N 1
ATOM 801 C CA . GLY A 1 104 ? -11.079 2.227 12.611 1.00 91.25 104 GLY A CA 1
ATOM 802 C C . GLY A 1 104 ? -10.992 1.951 11.112 1.00 91.25 104 GLY A C 1
ATOM 803 O O . GLY A 1 104 ? -10.202 2.597 10.433 1.00 91.25 104 GLY A O 1
A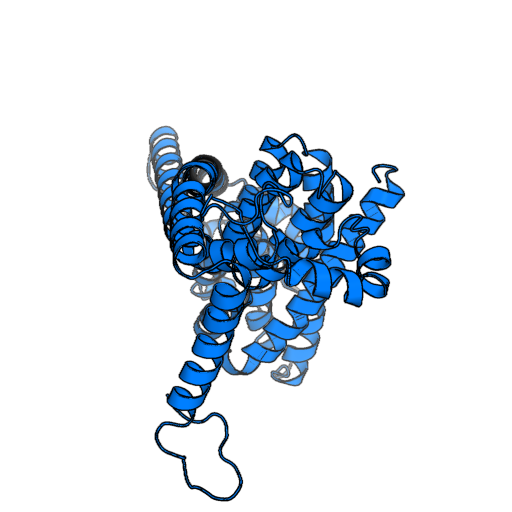TOM 804 N N . ILE A 1 105 ? -11.834 1.045 10.597 1.00 94.75 105 ILE A N 1
ATOM 805 C CA . ILE A 1 105 ? -11.897 0.703 9.164 1.00 94.75 105 ILE A CA 1
ATOM 806 C C . ILE A 1 105 ? -12.185 1.947 8.326 1.00 94.75 105 ILE A C 1
ATOM 808 O O . ILE A 1 105 ? -11.442 2.258 7.402 1.00 94.75 105 ILE A O 1
ATOM 812 N N . ILE A 1 106 ? -13.275 2.654 8.627 1.00 91.94 106 ILE A N 1
ATOM 813 C CA . ILE A 1 106 ? -13.725 3.772 7.793 1.00 91.94 106 ILE A CA 1
ATOM 814 C C . ILE A 1 106 ? -12.779 4.974 7.891 1.00 91.94 106 ILE A C 1
ATOM 816 O O . ILE A 1 106 ? -12.527 5.634 6.885 1.00 91.94 106 ILE A O 1
ATOM 820 N N . THR A 1 107 ? -12.197 5.222 9.068 1.00 88.25 107 THR A N 1
ATOM 821 C CA . THR A 1 107 ? -11.250 6.326 9.270 1.00 88.25 107 THR A CA 1
ATOM 822 C C . THR A 1 107 ? -9.961 6.103 8.488 1.00 88.25 107 THR A C 1
ATOM 824 O O . THR A 1 107 ? -9.489 7.029 7.831 1.00 88.25 107 THR A O 1
ATOM 827 N N . THR A 1 108 ? -9.399 4.888 8.500 1.00 91.88 108 THR A N 1
ATOM 828 C CA . THR A 1 108 ? -8.206 4.607 7.689 1.00 91.88 108 THR A CA 1
ATOM 829 C C . THR A 1 108 ? -8.540 4.522 6.204 1.00 91.88 108 THR A C 1
ATOM 831 O O . THR A 1 108 ? -7.777 5.038 5.395 1.00 91.88 108 THR A O 1
ATOM 834 N N . TYR A 1 109 ? -9.703 3.979 5.829 1.00 93.81 109 TYR A N 1
ATOM 835 C CA . TYR A 1 109 ? -10.148 3.918 4.433 1.00 93.81 109 TYR A CA 1
ATOM 836 C C . TYR A 1 109 ? -10.241 5.287 3.757 1.00 93.81 109 TYR A C 1
ATOM 838 O O . TYR A 1 109 ? -9.807 5.444 2.615 1.00 93.81 109 TYR A O 1
ATOM 846 N N . LEU A 1 110 ? -10.796 6.277 4.460 1.00 88.44 110 LEU A N 1
ATOM 847 C CA . LEU A 1 110 ? -10.914 7.654 3.974 1.00 88.44 110 LEU A CA 1
ATOM 848 C C . LEU A 1 110 ? -9.592 8.442 4.051 1.00 88.44 110 LEU A C 1
ATOM 850 O O . LEU A 1 110 ? -9.517 9.543 3.510 1.00 88.44 110 LEU A O 1
ATOM 854 N N . SER A 1 111 ? -8.574 7.901 4.723 1.00 85.50 111 SER A N 1
ATOM 855 C CA . SER A 1 111 ? -7.290 8.548 5.000 1.00 85.50 111 SER A CA 1
ATOM 856 C C . SER A 1 111 ? -6.137 7.564 4.735 1.00 85.50 111 SER A C 1
ATOM 858 O O . SER A 1 111 ? -6.011 7.037 3.630 1.00 85.50 111 SER A O 1
ATOM 860 N N . ASP A 1 112 ? -5.299 7.300 5.737 1.00 87.50 112 ASP A N 1
ATOM 861 C CA . ASP A 1 112 ? -4.174 6.368 5.703 1.00 87.50 112 ASP A CA 1
ATOM 862 C C . ASP A 1 112 ? -4.126 5.521 6.994 1.00 87.50 112 ASP A C 1
ATOM 864 O O . ASP A 1 112 ? -4.782 5.831 7.992 1.00 87.50 112 ASP A O 1
ATOM 868 N N . ASN A 1 113 ? -3.342 4.441 7.000 1.00 89.12 113 ASN A N 1
ATOM 869 C CA . ASN A 1 113 ? -3.211 3.493 8.109 1.00 89.12 113 ASN A CA 1
ATOM 870 C C . ASN A 1 113 ? -2.945 4.174 9.465 1.00 89.12 113 ASN A C 1
ATOM 872 O O . ASN A 1 113 ? -3.566 3.769 10.452 1.00 89.12 113 ASN A O 1
ATOM 876 N N . PRO A 1 114 ? -2.061 5.197 9.570 1.00 84.62 114 PRO A N 1
ATOM 877 C CA . PRO A 1 114 ? -1.779 5.853 10.845 1.00 84.62 114 PRO A CA 1
ATOM 878 C C . PRO A 1 114 ? -2.990 6.552 11.467 1.00 84.62 114 PRO A C 1
ATOM 880 O O . PRO A 1 114 ? -2.955 6.845 12.659 1.00 84.62 114 PRO A O 1
ATOM 883 N N . ALA A 1 115 ? -4.076 6.777 10.721 1.00 87.12 115 ALA A N 1
ATOM 884 C CA . ALA A 1 115 ? -5.297 7.369 11.259 1.00 87.12 115 ALA A CA 1
ATOM 885 C C . ALA A 1 115 ? -5.956 6.499 12.350 1.00 87.12 115 ALA A C 1
ATOM 887 O O . ALA A 1 115 ? -6.733 7.002 13.151 1.00 87.12 115 ALA A O 1
ATOM 888 N N . ILE A 1 116 ? -5.601 5.213 12.470 1.00 89.38 116 ILE A N 1
ATOM 889 C CA . ILE A 1 116 ? -6.029 4.398 13.618 1.00 89.38 116 ILE A CA 1
ATOM 890 C C . ILE A 1 116 ? -5.377 4.843 14.940 1.00 89.38 116 ILE A C 1
ATOM 892 O O . ILE A 1 116 ? -5.916 4.573 16.010 1.00 89.38 116 ILE A O 1
ATOM 896 N N . ILE A 1 117 ? -4.219 5.515 14.885 1.00 86.62 117 ILE A N 1
ATOM 897 C CA . ILE A 1 117 ? -3.475 5.955 16.074 1.00 86.62 117 ILE A CA 1
ATOM 898 C C . ILE A 1 117 ? -4.221 7.076 16.800 1.00 86.62 117 ILE A C 1
ATOM 900 O O . ILE A 1 117 ? -4.162 7.146 18.025 1.00 86.62 117 ILE A O 1
ATOM 904 N N . SER A 1 118 ? -4.911 7.964 16.076 1.00 83.56 118 SER A N 1
ATOM 905 C CA . SER A 1 118 ? -5.718 9.005 16.722 1.00 83.56 118 SER A CA 1
ATOM 906 C C . SER A 1 118 ? -6.861 8.381 17.519 1.00 83.56 118 SER A C 1
ATOM 908 O O . SER A 1 118 ? -7.027 8.724 18.683 1.00 83.56 118 SER A O 1
ATOM 910 N N . LEU A 1 119 ? -7.553 7.389 16.947 1.00 83.06 119 LEU A N 1
ATOM 911 C CA . LEU A 1 119 ? -8.592 6.631 17.650 1.00 83.06 119 LEU A CA 1
ATOM 912 C C . LEU A 1 119 ? -8.027 5.864 18.849 1.00 83.06 119 LEU A C 1
ATOM 914 O O . LEU A 1 119 ? -8.662 5.787 19.889 1.00 83.06 119 LEU A O 1
ATOM 918 N N . SER A 1 120 ? -6.811 5.323 18.752 1.00 80.62 120 SER A N 1
ATOM 919 C CA . SER A 1 120 ? -6.211 4.595 19.872 1.00 80.62 120 SER A CA 1
ATOM 920 C C . SER A 1 120 ? -5.700 5.476 21.014 1.00 80.62 120 SER A C 1
ATOM 922 O O . SER A 1 120 ? -5.214 4.935 21.999 1.00 80.62 120 SER A O 1
ATOM 924 N N . LYS A 1 121 ? -5.720 6.805 20.875 1.00 82.56 121 LYS A N 1
ATOM 925 C CA . LYS A 1 121 ? -5.410 7.733 21.976 1.00 82.56 121 LYS A CA 1
ATOM 926 C C . LYS A 1 121 ? -6.644 8.106 22.794 1.00 82.56 121 LYS A C 1
ATOM 928 O O . LYS A 1 121 ? -6.497 8.743 23.830 1.00 82.56 121 LYS A O 1
ATOM 933 N N . ASP A 1 122 ? -7.823 7.733 22.315 1.00 82.00 122 ASP A N 1
ATOM 934 C CA . ASP A 1 122 ? -9.090 7.942 22.992 1.00 82.00 122 ASP A CA 1
ATOM 935 C C . ASP A 1 122 ? -9.351 6.766 23.954 1.00 82.00 122 ASP A C 1
ATOM 937 O O . ASP A 1 122 ? -9.510 5.609 23.542 1.00 82.00 122 ASP A O 1
ATOM 941 N N . ASP A 1 123 ? -9.353 7.063 25.257 1.00 79.31 123 ASP A N 1
ATOM 942 C CA . ASP A 1 123 ? -9.600 6.080 26.315 1.00 79.31 123 ASP A CA 1
ATOM 943 C C . ASP A 1 123 ? -11.024 5.509 26.247 1.00 79.31 123 ASP A C 1
ATOM 945 O O . ASP A 1 123 ? -11.223 4.321 26.530 1.00 79.31 123 ASP A O 1
ATOM 949 N N . ASP A 1 124 ? -12.006 6.307 25.814 1.00 78.75 124 ASP A N 1
ATOM 950 C CA . ASP A 1 124 ? -13.373 5.839 25.617 1.00 78.75 124 ASP A CA 1
ATOM 951 C C . ASP A 1 124 ? -13.411 4.840 24.468 1.00 78.75 124 ASP A C 1
ATOM 953 O O . ASP A 1 124 ? -13.960 3.750 24.646 1.00 78.75 124 ASP A O 1
ATOM 957 N N . PHE A 1 125 ? -12.754 5.130 23.340 1.00 84.31 125 PHE A N 1
ATOM 958 C CA . PHE A 1 125 ? -12.621 4.176 22.235 1.00 84.31 125 PHE A CA 1
ATOM 959 C C . PHE A 1 125 ? -11.984 2.859 22.699 1.00 84.31 125 PHE A C 1
ATOM 961 O O . PHE A 1 125 ? -12.531 1.781 22.446 1.00 84.31 125 PHE A O 1
ATOM 968 N N . LEU A 1 126 ? -10.855 2.924 23.414 1.00 85.56 126 LEU A N 1
ATOM 969 C CA . LEU A 1 126 ? -10.142 1.734 23.885 1.00 85.56 126 LEU A CA 1
ATOM 970 C C . LEU A 1 126 ? -10.913 0.937 24.948 1.00 85.56 126 LEU A C 1
ATOM 972 O O . LEU A 1 126 ? -10.755 -0.286 25.007 1.00 85.56 126 LEU A O 1
ATOM 976 N N . SER A 1 127 ? -11.783 1.575 25.738 1.00 83.38 127 SER A N 1
ATOM 977 C CA . SER A 1 127 ? -12.559 0.924 26.808 1.00 83.38 127 SER A CA 1
ATOM 978 C C . SER A 1 127 ? -13.483 -0.209 26.325 1.00 83.38 127 SER A C 1
ATOM 980 O O . SER A 1 127 ? -13.852 -1.094 27.104 1.00 83.38 127 SER A O 1
ATOM 982 N N . TYR A 1 128 ? -13.829 -0.227 25.033 1.00 84.94 128 TYR A N 1
ATOM 983 C CA . TYR A 1 128 ? -14.661 -1.259 24.401 1.00 84.94 128 TYR A CA 1
ATOM 984 C C . TYR A 1 128 ? -13.888 -2.512 23.992 1.00 84.94 128 TYR A C 1
ATOM 986 O O . TYR A 1 128 ? -14.491 -3.539 23.663 1.00 84.94 128 TYR A O 1
ATOM 994 N N . PHE A 1 129 ? -12.560 -2.437 23.976 1.00 89.88 129 PHE A N 1
ATOM 995 C CA . PHE A 1 129 ? -11.700 -3.520 23.536 1.00 89.88 129 PHE A CA 1
ATOM 996 C C . PHE A 1 129 ? -11.197 -4.312 24.735 1.00 89.88 129 PHE A C 1
ATOM 998 O O . PHE A 1 129 ? -10.699 -3.779 25.724 1.00 89.88 129 PHE A O 1
ATOM 1005 N N . LYS A 1 130 ? -11.232 -5.637 24.616 1.00 90.31 130 LYS A N 1
ATOM 1006 C CA . LYS A 1 130 ? -10.460 -6.494 25.516 1.00 90.31 130 LYS A CA 1
ATOM 1007 C C . LYS A 1 130 ? -8.967 -6.227 25.306 1.00 90.31 130 LYS A C 1
ATOM 1009 O O . LYS A 1 130 ? -8.538 -5.968 24.180 1.00 90.31 130 LYS A O 1
ATOM 1014 N N . LYS A 1 131 ? -8.145 -6.417 26.349 1.00 88.12 131 LYS A N 1
ATOM 1015 C CA . LYS A 1 131 ? -6.674 -6.234 26.288 1.00 88.12 131 LYS A CA 1
ATOM 1016 C C . LYS A 1 131 ? -6.034 -6.924 25.069 1.00 88.12 131 LYS A C 1
ATOM 1018 O O . LYS A 1 131 ? -5.140 -6.375 24.438 1.00 88.12 131 LYS A O 1
ATOM 1023 N N . HIS A 1 132 ? -6.505 -8.118 24.695 1.00 89.56 132 HIS A N 1
ATOM 1024 C CA . HIS A 1 132 ? -5.968 -8.862 23.549 1.00 89.56 132 HIS A CA 1
ATOM 1025 C C . HIS A 1 132 ? -6.465 -8.369 22.172 1.00 89.56 132 HIS A C 1
ATOM 1027 O O . HIS A 1 132 ? -5.903 -8.766 21.148 1.00 89.56 132 HIS A O 1
ATOM 1033 N N . GLN A 1 133 ? -7.525 -7.557 22.120 1.00 93.56 133 GLN A N 1
ATOM 1034 C CA . GLN A 1 133 ? -8.095 -7.007 20.885 1.00 93.56 133 GLN A CA 1
ATOM 1035 C C . GLN A 1 133 ? -7.417 -5.698 20.473 1.00 93.56 133 GLN A C 1
ATOM 1037 O O . GLN A 1 133 ? -7.270 -5.472 19.278 1.00 93.56 133 GLN A O 1
ATOM 1042 N N . VAL A 1 134 ? -6.932 -4.889 21.423 1.00 93.19 134 VAL A N 1
ATOM 1043 C CA . VAL A 1 134 ? -6.255 -3.606 21.140 1.00 93.19 134 VAL A CA 1
ATOM 1044 C C . VAL A 1 134 ? -5.116 -3.739 20.111 1.00 93.19 134 VAL A C 1
ATOM 1046 O O . VAL A 1 134 ? -5.137 -3.015 19.118 1.00 93.19 134 VAL A O 1
ATOM 1049 N N . PRO A 1 135 ? -4.179 -4.709 20.206 1.00 93.94 135 PRO A N 1
ATOM 1050 C CA . PRO A 1 135 ? -3.133 -4.848 19.191 1.00 93.94 135 PRO A CA 1
ATOM 1051 C C . PRO A 1 135 ? -3.652 -5.246 17.795 1.00 93.94 135 PRO A C 1
ATOM 1053 O O . PRO A 1 135 ? -2.918 -5.117 16.818 1.00 93.94 135 PRO A O 1
ATOM 1056 N N . CYS A 1 136 ? -4.888 -5.748 17.678 1.00 96.12 136 CYS A N 1
ATOM 1057 C CA . CYS A 1 136 ? -5.492 -6.116 16.393 1.00 96.12 136 CYS A CA 1
ATOM 1058 C C . CYS A 1 136 ? -5.934 -4.890 15.583 1.00 96.12 136 CYS A C 1
ATOM 1060 O O . CYS A 1 136 ? -6.056 -4.999 14.364 1.00 96.12 136 CYS A O 1
ATOM 1062 N N . LEU A 1 137 ? -6.113 -3.733 16.235 1.00 95.31 137 LEU A N 1
ATOM 1063 C CA . LEU A 1 137 ? -6.388 -2.456 15.572 1.00 95.31 137 LEU A CA 1
ATOM 1064 C C . LEU A 1 137 ? -5.288 -2.076 14.582 1.00 95.31 137 LEU A C 1
ATOM 1066 O O . LEU A 1 137 ? -5.582 -1.478 13.556 1.00 95.31 137 LEU A O 1
ATOM 1070 N N . CYS A 1 138 ? -4.046 -2.487 14.852 1.00 95.62 138 CYS A N 1
ATOM 1071 C CA . CYS A 1 138 ? -2.928 -2.313 13.934 1.00 95.62 138 CYS A CA 1
ATOM 1072 C C . CYS A 1 138 ? -3.225 -2.978 12.577 1.00 95.62 138 CYS A C 1
ATOM 1074 O O . CYS A 1 138 ? -3.407 -2.298 11.575 1.00 95.62 138 CYS A O 1
ATOM 1076 N N . ASN A 1 139 ? -3.403 -4.303 12.566 1.00 97.00 139 ASN A N 1
ATOM 1077 C CA . ASN A 1 139 ? -3.722 -5.057 11.352 1.00 97.00 139 ASN A CA 1
ATOM 1078 C C . ASN A 1 139 ? -5.031 -4.608 10.690 1.00 97.00 139 ASN A C 1
ATOM 1080 O O . ASN A 1 139 ? -5.132 -4.660 9.466 1.00 97.00 139 ASN A O 1
ATOM 1084 N N . LEU A 1 140 ? -6.029 -4.212 11.488 1.00 96.38 140 LEU A N 1
ATOM 1085 C CA . LEU A 1 140 ? -7.300 -3.713 10.976 1.00 96.38 140 LEU A CA 1
ATOM 1086 C C . LEU A 1 140 ? -7.106 -2.396 10.224 1.00 96.38 140 LEU A C 1
ATOM 1088 O O . LEU A 1 140 ? -7.478 -2.311 9.062 1.00 96.38 140 LEU A O 1
ATOM 1092 N N . GLY A 1 141 ? -6.503 -1.395 10.867 1.00 94.00 141 GLY A N 1
ATOM 1093 C CA . GLY A 1 141 ? -6.293 -0.077 10.277 1.00 94.00 141 GLY A CA 1
ATOM 1094 C C . GLY A 1 141 ? -5.444 -0.148 9.010 1.00 94.00 141 GLY A C 1
ATOM 1095 O O . GLY A 1 141 ? -5.806 0.456 8.003 1.00 94.00 141 GLY A O 1
ATOM 1096 N N . THR A 1 142 ? -4.374 -0.948 9.033 1.00 94.75 142 THR A N 1
ATOM 1097 C CA . THR A 1 142 ? -3.476 -1.125 7.885 1.00 94.75 142 THR A CA 1
ATOM 1098 C C . THR A 1 142 ? -4.148 -1.796 6.693 1.00 94.75 142 THR A C 1
ATOM 1100 O O . THR A 1 142 ? -3.880 -1.405 5.567 1.00 94.75 142 THR A O 1
ATOM 1103 N N . ALA A 1 143 ? -5.063 -2.748 6.907 1.00 95.62 143 ALA A N 1
ATOM 1104 C CA . ALA A 1 143 ? -5.707 -3.460 5.798 1.00 95.62 143 ALA A CA 1
ATOM 1105 C C . ALA A 1 143 ? -6.673 -2.594 4.969 1.00 95.62 143 ALA A C 1
ATOM 1107 O O . ALA A 1 143 ? -7.108 -3.016 3.897 1.00 95.62 143 ALA A O 1
ATOM 1108 N N . PHE A 1 144 ? -7.032 -1.419 5.488 1.00 93.75 144 PHE A N 1
ATOM 1109 C CA . PHE A 1 144 ? -7.953 -0.491 4.844 1.00 93.75 144 PHE A CA 1
ATOM 1110 C C . PHE A 1 144 ? -7.330 0.861 4.521 1.00 93.75 144 PHE A C 1
ATOM 1112 O O . PHE A 1 144 ? -7.975 1.643 3.830 1.00 93.75 144 PHE A O 1
ATOM 1119 N N . GLY A 1 145 ? -6.123 1.179 4.994 1.00 88.81 145 GLY A N 1
ATOM 1120 C CA . GLY A 1 145 ? -5.609 2.526 4.784 1.00 88.81 145 GLY A CA 1
ATOM 1121 C C . GLY A 1 145 ? -5.192 2.803 3.344 1.00 88.81 145 GLY A C 1
ATOM 1122 O O . GLY A 1 145 ? -4.898 1.897 2.561 1.00 88.81 145 GLY A O 1
ATOM 1123 N N . MET A 1 146 ? -5.287 4.083 2.975 1.00 88.31 146 MET A N 1
ATOM 1124 C CA . MET A 1 146 ? -5.268 4.563 1.590 1.00 88.31 146 MET A CA 1
ATOM 1125 C C . MET A 1 146 ? -6.336 3.915 0.694 1.00 88.31 146 MET A C 1
ATOM 1127 O O . MET A 1 146 ? -6.243 4.006 -0.531 1.00 88.31 146 MET A O 1
ATOM 1131 N N . GLY A 1 147 ? -7.374 3.290 1.261 1.00 93.00 147 GLY A N 1
ATOM 1132 C CA . GLY A 1 147 ? -8.370 2.543 0.497 1.00 93.00 147 GLY A CA 1
ATOM 1133 C C . GLY A 1 147 ? -9.092 3.386 -0.553 1.00 93.00 147 GLY A C 1
ATOM 1134 O O . GLY A 1 147 ? -9.158 2.998 -1.723 1.00 93.00 147 GLY A O 1
ATOM 1135 N N . LEU A 1 148 ? -9.554 4.583 -0.179 1.00 92.12 148 LEU A N 1
ATOM 1136 C CA . LEU A 1 148 ? -10.197 5.506 -1.115 1.00 92.12 148 LEU A CA 1
ATOM 1137 C C . LEU A 1 148 ? -9.223 6.009 -2.193 1.00 92.12 148 LEU A C 1
ATOM 1139 O O . LEU A 1 148 ? -9.612 6.114 -3.357 1.00 92.12 148 LEU A O 1
ATOM 1143 N N . ILE A 1 149 ? -7.961 6.270 -1.836 1.00 91.69 149 ILE A N 1
ATOM 1144 C CA . ILE A 1 149 ? -6.927 6.748 -2.768 1.00 91.69 149 ILE A CA 1
ATOM 1145 C 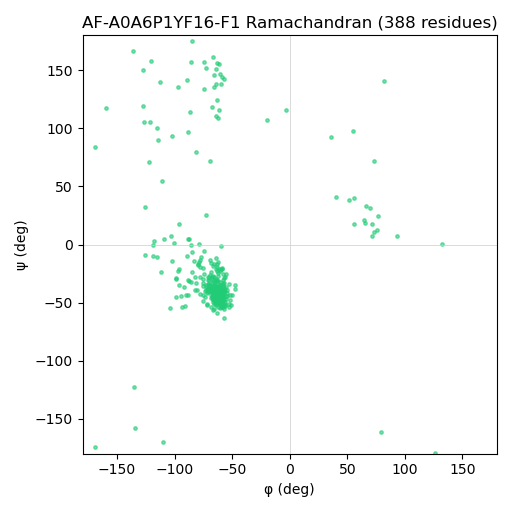C . ILE A 1 149 ? -6.609 5.670 -3.805 1.00 91.69 149 ILE A C 1
ATOM 1147 O O . ILE A 1 149 ? -6.675 5.942 -5.001 1.00 91.69 149 ILE A O 1
ATOM 1151 N N . VAL A 1 150 ? -6.320 4.440 -3.366 1.00 95.19 150 VAL A N 1
ATOM 1152 C CA . VAL A 1 150 ? -6.029 3.307 -4.259 1.00 95.19 150 VAL A CA 1
ATOM 1153 C C . VAL A 1 150 ? -7.215 3.050 -5.188 1.00 95.19 150 VAL A C 1
ATOM 1155 O O . VAL A 1 150 ? -7.038 2.945 -6.400 1.00 95.19 150 VAL A O 1
ATOM 1158 N N . THR A 1 151 ? -8.432 3.019 -4.643 1.00 95.88 151 THR A N 1
ATOM 1159 C CA . THR A 1 151 ? -9.654 2.786 -5.426 1.00 95.88 151 THR A CA 1
ATOM 1160 C C . THR A 1 151 ? -9.867 3.873 -6.476 1.00 95.88 151 THR A C 1
ATOM 1162 O O . THR A 1 151 ? -10.136 3.570 -7.640 1.00 95.88 151 THR A O 1
ATOM 1165 N N . THR A 1 152 ? -9.711 5.140 -6.089 1.00 94.25 152 THR A N 1
ATOM 1166 C CA . THR A 1 152 ? -9.886 6.286 -6.992 1.00 94.25 152 THR A CA 1
ATOM 1167 C C . THR A 1 152 ? -8.803 6.313 -8.064 1.00 94.25 152 THR A C 1
ATOM 1169 O O . THR A 1 152 ? -9.109 6.554 -9.227 1.00 94.25 152 THR A O 1
ATOM 1172 N N . PHE A 1 153 ? -7.557 5.998 -7.707 1.00 95.12 153 PHE A N 1
ATOM 1173 C CA . PHE A 1 153 ? -6.450 5.911 -8.653 1.00 95.12 153 PHE A CA 1
ATOM 1174 C C . PHE A 1 153 ? -6.666 4.808 -9.695 1.00 95.12 153 PHE A C 1
ATOM 1176 O O . PHE A 1 153 ? -6.514 5.047 -10.887 1.00 95.12 153 PHE A O 1
ATOM 1183 N N . MET A 1 154 ? -7.067 3.605 -9.286 1.00 96.88 154 MET A N 1
ATOM 1184 C CA . MET A 1 154 ? -7.327 2.519 -10.241 1.00 96.88 154 MET A CA 1
ATOM 1185 C C . MET A 1 154 ? -8.541 2.835 -11.126 1.00 96.88 154 MET A C 1
ATOM 1187 O O . MET A 1 154 ? -8.520 2.613 -12.338 1.00 96.88 154 MET A O 1
ATOM 1191 N N . THR A 1 155 ? -9.565 3.462 -10.541 1.00 96.06 155 THR A N 1
ATOM 1192 C CA . THR A 1 155 ? -10.734 3.965 -11.274 1.00 96.06 155 THR A CA 1
ATOM 1193 C C . THR A 1 155 ? -10.346 5.029 -12.300 1.00 96.06 155 THR A C 1
ATOM 1195 O O . THR A 1 155 ? -10.832 4.986 -13.428 1.00 96.06 155 THR A O 1
ATOM 1198 N N . SER A 1 156 ? -9.433 5.947 -11.965 1.00 94.06 156 SER A N 1
ATOM 1199 C CA . SER A 1 156 ? -8.977 6.992 -12.890 1.00 94.06 156 SER A CA 1
ATOM 1200 C C . SER A 1 156 ? -8.162 6.446 -14.067 1.00 94.06 156 SER A C 1
ATOM 1202 O O . SER A 1 156 ? -8.011 7.133 -15.075 1.00 94.06 156 SER A O 1
ATOM 1204 N N . LYS A 1 157 ? -7.681 5.198 -13.976 1.00 94.56 157 LYS A N 1
ATOM 1205 C CA . LYS A 1 157 ? -7.075 4.447 -15.088 1.00 94.56 157 LYS A CA 1
ATOM 1206 C C . LYS A 1 157 ? -8.084 3.646 -15.919 1.00 94.56 157 LYS A C 1
ATOM 1208 O O . LYS A 1 157 ? -7.673 2.940 -16.832 1.00 94.56 157 LYS A O 1
ATOM 1213 N N . GLY A 1 158 ? -9.383 3.764 -15.634 1.00 95.31 158 GLY A N 1
ATOM 1214 C CA . GLY A 1 158 ? -10.457 3.085 -16.366 1.00 95.31 158 GLY A CA 1
ATOM 1215 C C . GLY A 1 158 ? -10.895 1.742 -15.772 1.00 95.31 158 GLY A C 1
ATOM 1216 O O . GLY A 1 158 ? -11.728 1.070 -16.371 1.00 95.31 158 GLY A O 1
ATOM 1217 N N . TYR A 1 159 ? -10.390 1.366 -14.592 1.00 96.12 159 TYR A N 1
ATOM 1218 C CA . TYR A 1 159 ? -10.586 0.039 -13.992 1.00 96.12 159 TYR A CA 1
ATOM 1219 C C . TYR A 1 159 ? -11.471 0.075 -12.736 1.00 96.12 159 TYR A C 1
ATOM 1221 O O . TYR A 1 159 ? -11.077 -0.349 -11.647 1.00 96.12 159 TYR A O 1
ATOM 1229 N N . PHE A 1 160 ? -12.678 0.635 -12.857 1.00 96.38 160 PHE A N 1
ATOM 1230 C CA . PHE A 1 160 ? -13.603 0.780 -11.722 1.00 96.38 160 PHE A CA 1
ATOM 1231 C C . PHE A 1 160 ? -14.063 -0.570 -11.146 1.00 96.38 160 PHE A C 1
ATOM 1233 O O . PHE A 1 160 ? -14.096 -0.756 -9.928 1.00 96.38 160 PHE A O 1
ATOM 1240 N N . LYS A 1 161 ? -14.429 -1.523 -12.014 1.00 96.38 161 LYS A N 1
ATOM 1241 C CA . LYS A 1 161 ? -14.961 -2.828 -11.586 1.00 96.38 161 LYS A CA 1
ATOM 1242 C C . LYS A 1 161 ? -13.888 -3.639 -10.870 1.00 96.38 161 LYS A C 1
ATOM 1244 O O . LYS A 1 161 ? -14.141 -4.222 -9.821 1.00 96.38 161 LYS A O 1
ATOM 1249 N N . GLU A 1 162 ? -12.685 -3.630 -11.419 1.00 97.38 162 GLU A N 1
ATOM 1250 C CA . GLU A 1 162 ? -11.507 -4.311 -10.903 1.00 97.38 162 GLU A CA 1
ATOM 1251 C C . GLU A 1 162 ? -11.088 -3.705 -9.564 1.00 97.38 162 GLU A C 1
ATOM 1253 O O . GLU A 1 162 ? -10.808 -4.444 -8.622 1.00 97.38 162 GLU A O 1
ATOM 1258 N N . ALA A 1 163 ? -11.134 -2.375 -9.436 1.00 97.31 163 ALA A N 1
ATOM 1259 C CA . ALA A 1 163 ? -10.894 -1.703 -8.165 1.00 97.31 163 ALA A CA 1
ATOM 1260 C C . ALA A 1 163 ? -11.911 -2.132 -7.090 1.00 97.31 163 ALA A C 1
ATOM 1262 O O . ALA A 1 163 ? -11.537 -2.400 -5.946 1.00 97.31 163 ALA A O 1
ATOM 1263 N N . LEU A 1 164 ? -13.195 -2.264 -7.442 1.00 97.56 164 LEU A N 1
ATOM 1264 C CA . LEU A 1 164 ? -14.227 -2.731 -6.511 1.00 97.56 164 LEU A CA 1
ATOM 1265 C C . LEU A 1 164 ? -14.031 -4.203 -6.114 1.00 97.56 164 LEU A C 1
ATOM 1267 O O . LEU A 1 164 ? -14.157 -4.547 -4.939 1.00 97.56 164 LEU A O 1
ATOM 1271 N N . ILE A 1 165 ? -13.664 -5.070 -7.061 1.00 97.94 165 ILE A N 1
ATOM 1272 C CA . ILE A 1 165 ? -13.291 -6.463 -6.765 1.00 97.94 165 ILE A CA 1
ATOM 1273 C C . ILE A 1 165 ? -12.084 -6.498 -5.828 1.00 97.94 165 ILE A C 1
ATOM 1275 O O . ILE A 1 165 ? -12.068 -7.253 -4.856 1.00 97.94 165 ILE A O 1
ATOM 1279 N N . GLY A 1 166 ? -11.102 -5.635 -6.078 1.00 97.81 166 GLY A N 1
ATOM 1280 C CA . GLY A 1 166 ? -9.940 -5.469 -5.226 1.00 97.81 166 GLY A CA 1
ATOM 1281 C C . GLY A 1 166 ? -10.301 -5.085 -3.793 1.00 97.81 166 GLY A C 1
ATOM 1282 O O . GLY A 1 166 ? -9.781 -5.677 -2.853 1.00 97.81 166 GLY A O 1
ATOM 1283 N N . ASN A 1 167 ? -11.255 -4.170 -3.610 1.00 98.00 167 ASN A N 1
ATOM 1284 C CA . ASN A 1 167 ? -11.783 -3.818 -2.290 1.00 98.00 167 ASN A CA 1
ATOM 1285 C C . ASN A 1 167 ? -12.383 -5.026 -1.564 1.00 98.00 167 ASN A C 1
ATOM 1287 O O . ASN A 1 167 ? -12.102 -5.247 -0.387 1.00 98.00 167 ASN A O 1
ATOM 1291 N N . ILE A 1 168 ? -13.174 -5.843 -2.265 1.00 97.94 168 ILE A N 1
ATOM 1292 C CA . ILE A 1 168 ? -13.745 -7.071 -1.693 1.00 97.94 168 ILE A CA 1
ATOM 1293 C C . ILE A 1 168 ? -12.621 -8.046 -1.313 1.00 97.94 168 ILE A C 1
ATOM 1295 O O . ILE A 1 168 ? -12.639 -8.620 -0.221 1.00 97.94 168 ILE A O 1
ATOM 1299 N N . GLY A 1 169 ? -11.603 -8.187 -2.166 1.00 98.12 169 GLY A N 1
ATOM 1300 C CA . GLY A 1 169 ? -10.398 -8.956 -1.861 1.00 98.12 169 GLY A CA 1
ATOM 1301 C C . GLY A 1 169 ? -9.695 -8.452 -0.597 1.00 98.12 169 GLY A C 1
ATOM 1302 O O . GLY A 1 169 ? -9.398 -9.247 0.295 1.00 98.12 169 GLY A O 1
ATOM 1303 N N . ALA A 1 170 ? -9.500 -7.138 -0.463 1.00 97.88 170 ALA A N 1
ATOM 1304 C CA . ALA A 1 170 ? -8.910 -6.518 0.723 1.00 97.88 170 ALA A CA 1
ATOM 1305 C C . ALA A 1 170 ? -9.739 -6.779 1.990 1.00 97.88 170 ALA A C 1
ATOM 1307 O O . ALA A 1 170 ? -9.170 -7.124 3.025 1.00 97.88 170 ALA A O 1
ATOM 1308 N N . VAL A 1 171 ? -11.075 -6.729 1.912 1.00 98.06 171 VAL A N 1
ATOM 1309 C CA . VAL A 1 171 ? -11.959 -7.113 3.027 1.00 98.06 171 VAL A CA 1
ATOM 1310 C C . VAL A 1 171 ? -11.701 -8.562 3.446 1.00 98.06 171 VAL A C 1
ATOM 1312 O O . VAL A 1 171 ? -11.486 -8.819 4.631 1.00 98.06 171 VAL A O 1
ATOM 1315 N N . ILE A 1 172 ? -11.646 -9.509 2.507 1.00 98.38 172 ILE A N 1
ATOM 1316 C CA . ILE A 1 172 ? -11.376 -10.921 2.823 1.00 98.38 172 ILE A CA 1
ATOM 1317 C C . ILE A 1 172 ? -9.983 -11.085 3.449 1.00 98.38 172 ILE A C 1
ATOM 1319 O O . ILE A 1 172 ? -9.839 -11.726 4.493 1.00 98.38 172 ILE A O 1
ATOM 1323 N N . GLY A 1 173 ? -8.958 -10.454 2.874 1.00 98.12 173 GLY A N 1
ATOM 1324 C CA . GLY A 1 173 ? -7.601 -10.478 3.418 1.00 98.12 173 GLY A CA 1
ATOM 1325 C C . GLY A 1 173 ? -7.488 -9.860 4.812 1.00 98.12 173 GLY A C 1
ATOM 1326 O O . GLY A 1 173 ? -6.802 -10.407 5.681 1.00 98.12 173 GLY A O 1
ATOM 1327 N N . SER A 1 174 ? -8.221 -8.774 5.070 1.00 97.81 174 SER A N 1
ATOM 1328 C CA . SER A 1 174 ? -8.289 -8.123 6.381 1.00 97.81 174 SER A CA 1
ATOM 1329 C C . SER A 1 174 ? -8.865 -9.062 7.442 1.00 97.81 174 SER A C 1
ATOM 1331 O O . SER A 1 174 ? -8.312 -9.162 8.540 1.00 97.81 174 SER A O 1
ATOM 1333 N N . ILE A 1 175 ? -9.911 -9.827 7.099 1.00 98.38 175 ILE A N 1
ATOM 1334 C CA . ILE A 1 175 ? -10.516 -10.827 7.983 1.00 98.38 175 ILE A CA 1
ATOM 1335 C C . ILE A 1 175 ? -9.465 -11.870 8.355 1.00 98.38 175 ILE A C 1
ATOM 1337 O O . ILE A 1 175 ? -9.257 -12.130 9.541 1.00 98.38 175 ILE A O 1
ATOM 1341 N N . VAL A 1 176 ? -8.751 -12.421 7.368 1.00 98.50 176 VAL A N 1
ATOM 1342 C CA . VAL A 1 176 ? -7.674 -13.391 7.613 1.00 98.50 176 VAL A CA 1
ATOM 1343 C C . VAL A 1 176 ? -6.591 -12.788 8.512 1.00 98.50 176 VAL A C 1
ATOM 1345 O O . VAL A 1 176 ? -6.224 -13.385 9.529 1.00 98.50 176 VAL A O 1
ATOM 1348 N N . SER A 1 177 ? -6.115 -11.584 8.187 1.00 98.12 177 SER A N 1
ATOM 1349 C CA . SER A 1 177 ? -5.049 -10.909 8.929 1.00 98.12 177 SER A CA 1
ATOM 1350 C C . SER A 1 177 ? -5.401 -10.708 10.400 1.00 98.12 177 SER A C 1
ATOM 1352 O O . SER A 1 177 ? -4.657 -11.112 11.301 1.00 98.12 177 SER A O 1
ATOM 1354 N N . VAL A 1 178 ? -6.561 -10.105 10.645 1.00 97.62 178 VAL A N 1
ATOM 1355 C CA . VAL A 1 178 ? -7.025 -9.738 11.979 1.00 97.62 178 VAL A CA 1
ATOM 1356 C C . VAL A 1 178 ? -7.382 -10.978 12.788 1.00 97.62 178 VAL A C 1
ATOM 1358 O O . VAL A 1 178 ? -7.053 -11.039 13.968 1.00 97.62 178 VAL A O 1
ATOM 1361 N N . ARG A 1 179 ? -7.973 -12.014 12.179 1.00 97.25 179 ARG A N 1
ATOM 1362 C CA . ARG A 1 179 ? -8.288 -13.276 12.871 1.00 97.25 179 ARG A CA 1
ATOM 1363 C C . ARG 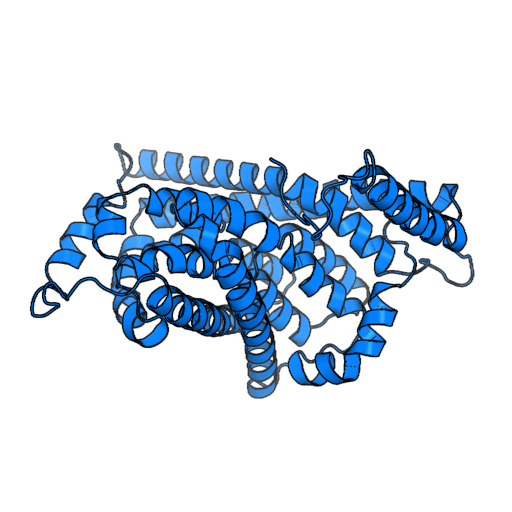A 1 179 ? -7.037 -14.012 13.334 1.00 97.25 179 ARG A C 1
ATOM 1365 O O . ARG A 1 179 ? -6.988 -14.466 14.479 1.00 97.25 179 ARG A O 1
ATOM 1372 N N . ILE A 1 180 ? -6.014 -14.103 12.480 1.00 97.50 180 ILE A N 1
ATOM 1373 C CA . ILE A 1 180 ? -4.726 -14.705 12.855 1.00 97.50 180 ILE A CA 1
ATOM 1374 C C . ILE A 1 180 ? -4.080 -13.888 13.975 1.00 97.50 180 ILE A C 1
ATOM 1376 O O . ILE A 1 180 ? -3.577 -14.462 14.945 1.00 97.50 180 ILE A O 1
ATOM 1380 N N . MET A 1 181 ? -4.109 -12.557 13.862 1.00 96.38 181 MET A N 1
ATOM 1381 C CA . MET A 1 181 ? -3.576 -11.672 14.890 1.00 96.38 181 MET A CA 1
ATOM 1382 C C . MET A 1 181 ? -4.306 -11.881 16.222 1.00 96.38 181 MET A C 1
ATOM 1384 O O . MET A 1 181 ? -3.658 -12.221 17.207 1.00 96.38 181 MET A O 1
ATOM 1388 N N . ALA A 1 182 ? -5.638 -11.821 16.236 1.00 94.56 182 ALA A N 1
ATOM 1389 C CA . ALA A 1 182 ? -6.470 -12.022 17.422 1.00 94.56 182 ALA A CA 1
ATOM 1390 C C . ALA A 1 182 ? -6.234 -13.383 18.096 1.00 94.56 182 ALA A C 1
ATOM 1392 O O . ALA A 1 182 ? -6.142 -13.471 19.322 1.00 94.56 182 ALA A O 1
ATOM 1393 N N . TYR A 1 183 ? -6.084 -14.453 17.310 1.00 94.44 183 TYR A N 1
ATOM 1394 C CA . TYR A 1 183 ? -5.736 -15.774 17.836 1.00 94.44 183 TYR A CA 1
ATOM 1395 C C . TYR A 1 183 ? -4.373 -15.766 18.543 1.00 94.44 183 TYR A C 1
ATOM 1397 O O . TYR A 1 183 ? -4.209 -16.339 19.622 1.00 94.44 183 TYR A O 1
ATOM 1405 N N . ARG A 1 184 ? -3.379 -15.103 17.948 1.00 94.50 184 ARG A N 1
ATOM 1406 C CA . ARG A 1 184 ? -2.018 -15.035 18.485 1.00 94.50 184 ARG A CA 1
ATOM 1407 C C . ARG A 1 184 ? -1.897 -14.093 19.678 1.00 94.50 184 ARG A C 1
ATOM 1409 O O . ARG A 1 184 ? -1.128 -14.393 20.590 1.00 94.50 184 ARG A O 1
ATOM 1416 N N . THR A 1 185 ? -2.626 -12.979 19.695 1.00 92.12 185 THR A N 1
ATOM 1417 C CA . THR A 1 185 ? -2.635 -12.048 20.829 1.00 92.12 185 THR A CA 1
ATOM 1418 C C . THR A 1 185 ? -3.329 -12.656 22.033 1.00 92.12 185 THR A C 1
ATOM 1420 O O . THR A 1 185 ? -2.787 -12.553 23.127 1.00 92.12 185 THR A O 1
ATOM 1423 N N . LYS A 1 186 ? -4.439 -13.383 21.846 1.00 90.12 186 LYS A N 1
ATOM 1424 C CA . LYS A 1 186 ? -5.148 -14.068 22.938 1.00 90.12 186 LYS A CA 1
ATOM 1425 C C . LYS A 1 186 ? -4.264 -15.064 23.701 1.00 90.12 186 LYS A C 1
ATO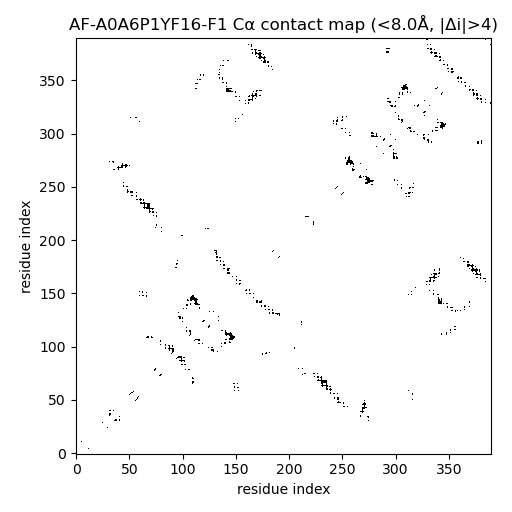M 1427 O O . LYS A 1 186 ? -4.412 -15.209 24.907 1.00 90.12 186 LYS A O 1
ATOM 1432 N N . LYS A 1 187 ? -3.309 -15.716 23.027 1.00 87.44 187 LYS A N 1
ATOM 1433 C CA . LYS A 1 187 ? -2.332 -16.615 23.676 1.00 87.44 187 LYS A CA 1
ATOM 1434 C C . LYS A 1 187 ? -1.294 -15.892 24.536 1.00 87.44 187 LYS A C 1
ATOM 1436 O O . LYS A 1 187 ? -0.735 -16.493 25.442 1.00 87.44 187 LYS A O 1
ATOM 1441 N N . VAL A 1 188 ? -0.976 -14.644 24.199 1.00 87.00 188 VAL A N 1
ATOM 1442 C CA . VAL A 1 188 ? 0.102 -13.861 24.832 1.00 87.00 188 VAL A CA 1
ATOM 1443 C C . VAL A 1 188 ? -0.445 -12.902 25.885 1.00 87.00 188 VAL A C 1
ATOM 1445 O O . VAL A 1 188 ? 0.247 -12.588 26.846 1.00 87.00 188 VAL A O 1
ATOM 1448 N N . LEU A 1 189 ? -1.684 -12.453 25.700 1.00 84.44 189 LEU A N 1
ATOM 1449 C CA . LEU A 1 189 ? -2.438 -11.588 26.597 1.00 84.44 189 LEU A CA 1
ATOM 1450 C C . LEU A 1 189 ? -3.745 -12.310 26.975 1.00 84.44 189 LEU A C 1
ATOM 1452 O O . LEU A 1 189 ? -4.804 -11.936 26.464 1.00 84.44 189 LEU A O 1
ATOM 1456 N N . PRO A 1 190 ? -3.694 -13.384 27.788 1.00 67.19 190 PRO A N 1
ATOM 1457 C CA . PRO A 1 190 ? -4.901 -14.077 28.224 1.00 67.19 190 PRO A CA 1
ATOM 1458 C C . PRO A 1 190 ? -5.808 -13.123 29.006 1.00 67.19 190 PRO A C 1
ATOM 1460 O O . PRO A 1 190 ? -5.328 -12.223 29.695 1.00 67.19 190 PRO A O 1
ATOM 1463 N N . GLU A 1 191 ? -7.122 -13.305 28.887 1.00 66.94 191 GLU A N 1
ATOM 1464 C CA . GLU A 1 191 ? -8.090 -12.537 29.672 1.00 66.94 191 GLU A CA 1
ATOM 1465 C C . GLU A 1 191 ? -7.900 -12.843 31.170 1.00 66.94 191 GLU A C 1
ATOM 1467 O O . GLU A 1 191 ? -7.982 -14.001 31.578 1.00 66.94 191 GLU A O 1
ATOM 1472 N N . GLU A 1 192 ? -7.682 -11.816 31.998 1.00 51.25 192 GLU A N 1
ATOM 1473 C CA . GLU A 1 192 ? -8.084 -11.887 33.405 1.00 51.25 192 GLU A CA 1
ATOM 1474 C C . GLU A 1 192 ? -9.616 -11.901 33.415 1.00 51.25 192 GLU A C 1
ATOM 1476 O O . GLU A 1 192 ? -10.237 -10.984 32.880 1.00 51.25 192 GLU A O 1
ATOM 1481 N N . SER A 1 193 ? -10.175 -12.998 33.932 1.00 38.66 193 SER A N 1
ATOM 1482 C CA . SER A 1 193 ? -11.596 -13.336 34.097 1.00 38.66 193 SER A CA 1
ATOM 1483 C C . SER A 1 193 ? -12.613 -12.259 33.692 1.00 38.66 193 SER A C 1
ATOM 1485 O O . SER A 1 193 ? -12.732 -11.213 34.332 1.00 38.66 193 SER A O 1
ATOM 1487 N N . GLU A 1 194 ? -13.393 -12.601 32.667 1.00 44.12 194 GLU A N 1
ATOM 1488 C CA . GLU A 1 194 ? -14.657 -12.001 32.241 1.00 44.12 194 GLU A CA 1
ATOM 1489 C C . GLU A 1 194 ? -15.372 -11.170 33.324 1.00 44.12 194 GLU A C 1
ATOM 1491 O O . GLU A 1 194 ? -16.049 -11.704 34.201 1.00 44.12 194 GLU A O 1
ATOM 1496 N N . LYS A 1 195 ? -15.359 -9.839 33.189 1.00 38.38 195 LYS A N 1
ATOM 1497 C CA . LYS A 1 195 ? -16.511 -9.042 33.629 1.00 38.38 195 LYS A CA 1
ATOM 1498 C C . LYS A 1 195 ? -17.570 -9.097 32.525 1.00 38.38 195 LYS A C 1
ATOM 1500 O O . LYS A 1 195 ? -17.671 -8.212 31.689 1.00 38.38 195 LYS A O 1
ATOM 1505 N N . THR A 1 196 ? -18.290 -10.216 32.520 1.00 37.16 196 THR A N 1
ATOM 1506 C CA . THR A 1 196 ? -19.684 -10.410 32.091 1.00 37.16 196 THR A CA 1
ATOM 1507 C C . THR A 1 196 ? -20.168 -9.581 30.887 1.00 37.16 196 THR A C 1
ATOM 1509 O O . THR A 1 196 ? -20.755 -8.515 31.037 1.00 37.16 196 THR A O 1
ATOM 1512 N N . GLU A 1 197 ? -20.063 -10.155 29.684 1.00 42.28 197 GLU A N 1
ATOM 1513 C CA . GLU A 1 197 ? -20.713 -9.696 28.435 1.00 42.28 197 GLU A CA 1
ATOM 1514 C C . GLU A 1 197 ? -22.244 -9.969 28.391 1.00 42.28 197 GLU A C 1
ATOM 1516 O O . GLU A 1 197 ? -22.836 -10.075 27.318 1.00 42.28 197 GLU A O 1
ATOM 1521 N N . LYS A 1 198 ? -22.949 -10.071 29.528 1.00 35.25 198 LYS A N 1
ATOM 1522 C CA . LYS A 1 198 ? -24.413 -10.269 29.531 1.00 35.25 198 LYS A CA 1
ATOM 1523 C C . LYS A 1 198 ? -25.137 -8.958 29.847 1.00 35.25 198 LYS A C 1
ATOM 1525 O O . LYS A 1 198 ? -25.363 -8.643 31.007 1.00 35.25 198 LYS A O 1
ATOM 1530 N N . GLY A 1 199 ? -25.527 -8.219 28.799 1.00 35.00 199 GLY A N 1
ATOM 1531 C CA . GLY A 1 199 ? -26.646 -7.261 28.882 1.00 35.00 199 GLY A CA 1
ATOM 1532 C C . GLY A 1 199 ? -26.467 -5.841 28.323 1.00 35.00 199 GLY A C 1
ATOM 1533 O O . GLY A 1 199 ? -27.418 -5.071 28.396 1.00 35.00 199 GLY A O 1
ATOM 1534 N N . MET A 1 200 ? -25.318 -5.450 27.755 1.00 41.97 200 MET A N 1
ATOM 1535 C CA . MET A 1 200 ? -25.034 -4.018 27.479 1.00 41.97 200 MET A CA 1
ATOM 1536 C C . MET A 1 200 ? -24.839 -3.623 26.000 1.00 41.97 200 MET A C 1
ATOM 1538 O O . MET A 1 200 ? -24.589 -2.453 25.715 1.00 41.97 200 MET A O 1
ATOM 1542 N N . GLY A 1 201 ? -24.998 -4.551 25.049 1.00 41.31 201 GLY A N 1
ATOM 1543 C CA . GLY A 1 201 ? -24.587 -4.370 23.643 1.00 41.31 201 GLY A CA 1
ATOM 1544 C C . GLY A 1 201 ? -25.289 -3.267 22.834 1.00 41.31 201 GLY A C 1
ATOM 1545 O O . GLY A 1 201 ? -24.723 -2.817 21.845 1.00 41.31 201 GLY A O 1
ATOM 1546 N N . ASN A 1 202 ? -26.471 -2.793 23.250 1.00 43.59 202 ASN A N 1
ATOM 1547 C CA . ASN A 1 202 ? -27.242 -1.808 22.471 1.00 43.59 202 ASN A CA 1
ATOM 1548 C C . ASN A 1 202 ? -27.352 -0.410 23.093 1.00 43.59 202 ASN A C 1
ATOM 1550 O O . ASN A 1 202 ? -27.581 0.542 22.354 1.00 43.59 202 ASN A O 1
ATOM 1554 N N . LYS A 1 203 ? -27.201 -0.249 24.417 1.00 41.44 203 LYS A N 1
ATOM 1555 C CA . LYS A 1 203 ? -27.307 1.082 25.049 1.00 41.44 203 LYS A CA 1
ATOM 1556 C C . LYS A 1 203 ? -26.018 1.891 24.908 1.00 41.44 203 LYS A C 1
ATOM 1558 O O . LYS A 1 203 ? -26.090 3.065 24.590 1.00 41.44 203 LYS A O 1
ATOM 1563 N N . ARG A 1 204 ? -24.853 1.246 25.038 1.00 48.34 204 ARG A N 1
ATOM 1564 C CA . ARG A 1 204 ? -23.554 1.932 24.975 1.00 48.34 204 ARG A CA 1
ATOM 1565 C C . ARG A 1 204 ? -23.172 2.390 23.564 1.00 48.34 204 ARG A C 1
ATOM 1567 O O . ARG A 1 204 ? -22.628 3.467 23.432 1.00 48.34 204 ARG A O 1
ATOM 1574 N N . ASN A 1 205 ? -23.525 1.647 22.509 1.00 47.84 205 ASN A N 1
ATOM 1575 C CA . ASN A 1 205 ? -23.190 2.041 21.130 1.00 47.84 205 ASN A CA 1
ATOM 1576 C C . ASN A 1 205 ? -23.822 3.370 20.679 1.00 47.84 205 ASN A C 1
ATOM 1578 O O . ASN A 1 205 ? -23.254 4.030 19.818 1.00 47.84 205 ASN A O 1
ATOM 1582 N N . LYS A 1 206 ? -24.970 3.766 21.250 1.00 46.16 206 LYS A N 1
ATOM 1583 C CA . LYS A 1 206 ? -25.633 5.037 20.919 1.00 46.16 206 LYS A CA 1
ATOM 1584 C C . LYS A 1 206 ? -24.910 6.248 21.512 1.00 46.16 206 LYS A C 1
ATOM 1586 O O . LYS A 1 206 ? -24.764 7.242 20.818 1.00 46.16 206 LYS A O 1
ATOM 1591 N N . ASP A 1 207 ? -24.420 6.133 22.745 1.00 48.12 207 ASP A N 1
ATOM 1592 C CA . ASP A 1 207 ? -23.755 7.236 23.458 1.00 48.12 207 ASP A CA 1
ATOM 1593 C C . ASP A 1 207 ? -22.298 7.455 22.982 1.00 48.12 207 ASP A C 1
ATOM 1595 O O . ASP A 1 207 ? -21.684 8.477 23.275 1.00 48.12 207 ASP A O 1
ATOM 1599 N N . ILE A 1 208 ? -21.739 6.499 22.226 1.00 52.62 208 ILE A N 1
ATOM 1600 C CA . ILE A 1 208 ? -20.387 6.536 21.638 1.00 52.62 208 ILE A CA 1
ATOM 1601 C C . ILE A 1 208 ? -20.316 7.413 20.384 1.00 52.62 208 ILE A C 1
ATOM 1603 O O . ILE A 1 208 ? -19.337 8.131 20.187 1.00 52.62 208 ILE A O 1
ATOM 1607 N N . GLU A 1 209 ? -21.325 7.316 19.509 1.00 53.38 209 GLU A N 1
ATOM 1608 C CA . GLU A 1 209 ? -21.303 7.955 18.184 1.00 53.38 209 GLU A CA 1
ATOM 1609 C C . GLU A 1 209 ? -21.254 9.481 18.285 1.00 53.38 209 GLU A C 1
ATOM 1611 O O . GLU A 1 209 ? -20.649 10.120 17.426 1.00 53.38 209 GLU A O 1
ATOM 1616 N N . ASP A 1 210 ? -21.830 10.057 19.339 1.00 53.09 210 ASP A N 1
ATOM 1617 C CA . ASP A 1 210 ? -21.866 11.506 19.532 1.00 53.09 210 ASP A CA 1
ATOM 1618 C C . ASP A 1 210 ? -20.611 12.077 20.205 1.00 53.09 210 ASP A C 1
ATOM 1620 O O . ASP A 1 210 ? -20.299 13.236 19.951 1.00 53.09 210 ASP A O 1
ATOM 1624 N N . ASN A 1 211 ? -19.855 11.273 20.968 1.00 52.31 211 ASN A N 1
ATOM 1625 C CA . ASN A 1 211 ? -18.685 11.746 21.724 1.00 52.31 211 ASN A CA 1
ATOM 1626 C C . ASN A 1 211 ? -17.329 11.487 21.033 1.00 52.31 211 ASN A C 1
ATOM 1628 O O . ASN A 1 211 ? -16.411 12.272 21.220 1.00 52.31 211 ASN A O 1
ATOM 1632 N N . ILE A 1 212 ? -17.183 10.430 20.215 1.00 58.56 212 ILE A N 1
ATOM 1633 C CA . ILE A 1 212 ? -15.887 10.100 19.564 1.00 58.56 212 ILE A CA 1
ATOM 1634 C C . ILE A 1 212 ? -15.640 10.925 18.287 1.00 58.56 212 ILE A C 1
ATOM 1636 O O . ILE A 1 212 ? -14.501 11.161 17.888 1.00 58.56 212 ILE A O 1
ATOM 1640 N N . ILE A 1 213 ? -16.706 11.356 17.606 1.00 61.09 213 ILE A N 1
ATOM 1641 C CA . ILE A 1 213 ? -16.610 12.199 16.408 1.00 61.09 213 ILE A CA 1
ATOM 1642 C C . ILE A 1 213 ? -17.221 13.550 16.760 1.00 61.09 213 ILE A C 1
ATOM 1644 O O . ILE A 1 213 ? -18.433 13.756 16.607 1.00 61.09 213 ILE A O 1
ATOM 1648 N N . GLU A 1 214 ? -16.361 14.436 17.254 1.00 60.66 214 GLU A N 1
ATOM 1649 C CA . GLU A 1 214 ? -16.693 15.830 17.520 1.00 60.66 214 GLU A CA 1
ATOM 1650 C C . GLU A 1 214 ? -17.031 16.554 16.213 1.00 60.66 214 GLU A C 1
ATOM 1652 O O . GLU A 1 214 ? -16.393 16.359 15.173 1.00 60.66 214 GLU A O 1
ATOM 1657 N N . HIS A 1 215 ? -18.068 17.385 16.268 1.00 65.38 215 HIS A N 1
ATOM 1658 C CA . HIS A 1 215 ? -18.418 18.285 15.179 1.00 65.38 215 HIS A CA 1
ATOM 1659 C C . HIS A 1 215 ? -17.683 19.606 15.359 1.00 65.38 215 HIS A C 1
ATOM 1661 O O . HIS A 1 215 ? -17.574 20.111 16.475 1.00 65.38 215 HIS A O 1
ATOM 1667 N N . THR A 1 216 ? -17.230 20.188 14.252 1.00 73.25 216 THR A N 1
ATOM 1668 C CA . THR A 1 216 ? -16.651 21.531 14.288 1.00 73.25 216 THR A CA 1
ATOM 1669 C C . THR A 1 216 ? -17.745 22.534 14.679 1.00 73.25 216 THR A C 1
ATOM 1671 O O . THR A 1 216 ? -18.866 22.458 14.167 1.00 73.25 216 THR A O 1
ATOM 1674 N N . GLU A 1 217 ? -17.454 23.468 15.588 1.00 75.75 217 GLU A N 1
ATOM 1675 C CA . GLU A 1 217 ? -18.386 24.552 15.923 1.00 75.75 217 GLU A CA 1
ATOM 1676 C C . GLU A 1 217 ? -18.592 25.491 14.721 1.00 75.75 217 GLU A C 1
ATOM 1678 O O . GLU A 1 217 ? -17.676 25.726 13.932 1.00 75.75 217 GLU A O 1
ATOM 1683 N N . GLY A 1 218 ? -19.801 26.039 14.578 1.00 85.31 218 GLY A N 1
ATOM 1684 C CA . GLY A 1 218 ? -20.133 27.013 13.532 1.00 85.31 218 GLY A CA 1
ATOM 1685 C C . GLY A 1 218 ? -21.350 26.644 12.683 1.00 85.31 218 GLY A C 1
ATOM 1686 O O . GLY A 1 218 ? -22.019 25.626 12.885 1.00 85.31 218 GLY A O 1
ATOM 1687 N N . SER A 1 219 ? -21.659 27.509 11.719 1.00 91.50 219 SER A N 1
ATOM 1688 C CA . SER A 1 219 ? -22.743 27.310 10.754 1.00 91.50 219 SER A CA 1
ATOM 1689 C C . SER A 1 219 ? -22.462 26.137 9.806 1.00 91.50 219 SER A C 1
ATOM 1691 O O . SER A 1 219 ? -21.322 25.716 9.617 1.00 91.50 219 SER A O 1
ATOM 1693 N N . PHE A 1 220 ? -23.504 25.614 9.148 1.00 92.19 220 PHE A N 1
ATOM 1694 C CA . PHE A 1 220 ? -23.361 24.522 8.173 1.00 92.19 220 PHE A CA 1
ATOM 1695 C C . PHE A 1 220 ? -22.305 24.828 7.098 1.00 92.19 220 PHE A C 1
ATOM 1697 O O . PHE A 1 220 ? -21.499 23.966 6.757 1.00 92.19 220 PHE A O 1
ATOM 1704 N N . PHE A 1 221 ? -22.302 26.059 6.578 1.00 92.81 221 PHE A N 1
ATOM 1705 C CA . PHE A 1 221 ? -21.380 26.467 5.522 1.00 92.81 221 PHE A CA 1
ATOM 1706 C C . PHE A 1 221 ? -19.943 26.636 6.030 1.00 92.81 221 PHE A C 1
ATOM 1708 O O . PHE A 1 221 ? -19.012 26.210 5.351 1.00 92.81 221 PHE A O 1
ATOM 1715 N N . GLU A 1 222 ? -19.752 27.186 7.233 1.00 92.00 222 GLU A N 1
ATOM 1716 C CA . GLU A 1 222 ? -18.426 27.277 7.865 1.00 92.00 222 GLU A CA 1
ATOM 1717 C C . GLU A 1 222 ? -17.843 25.887 8.108 1.00 92.00 222 GLU A C 1
ATOM 1719 O O . GLU A 1 222 ? -16.718 25.613 7.703 1.00 92.00 222 GLU A O 1
ATOM 1724 N N . ARG A 1 223 ? -18.636 24.975 8.677 1.00 92.75 223 ARG A N 1
ATOM 1725 C CA . ARG A 1 223 ? -18.234 23.579 8.890 1.00 92.75 223 ARG A CA 1
ATOM 1726 C C . ARG A 1 223 ? -17.887 22.884 7.579 1.00 92.75 223 ARG A C 1
ATOM 1728 O O . ARG A 1 223 ? -16.877 22.189 7.504 1.00 92.75 223 ARG A O 1
ATOM 1735 N N . PHE A 1 224 ? -18.687 23.105 6.533 1.00 94.06 224 PHE A N 1
ATOM 1736 C CA . PHE A 1 224 ? -18.417 22.575 5.199 1.00 94.06 224 PHE A CA 1
ATOM 1737 C C . PHE A 1 224 ? -17.069 23.061 4.664 1.00 94.06 224 PHE A C 1
ATOM 1739 O O . PHE A 1 224 ? -16.237 22.239 4.288 1.00 94.06 224 PHE A O 1
ATOM 1746 N N . LEU A 1 225 ? -16.840 24.378 4.643 1.00 94.88 225 LEU A N 1
ATOM 1747 C CA . LEU A 1 225 ? -15.601 24.948 4.119 1.00 94.88 225 LEU A CA 1
ATOM 1748 C C . LEU A 1 225 ? -14.382 24.512 4.935 1.00 94.88 225 LEU A C 1
ATOM 1750 O O . LEU A 1 225 ? -13.382 24.108 4.342 1.00 94.88 225 LEU A O 1
ATOM 1754 N N . THR A 1 226 ? -14.471 24.542 6.267 1.00 94.12 226 THR A N 1
ATOM 1755 C CA . THR A 1 226 ? -13.387 24.116 7.160 1.00 94.12 226 THR A CA 1
ATOM 1756 C C . THR A 1 226 ? -13.029 22.656 6.918 1.00 94.12 226 THR A C 1
ATOM 1758 O O . THR A 1 226 ? -11.882 22.358 6.592 1.00 94.12 226 THR A O 1
ATOM 1761 N N . ALA A 1 227 ? -14.005 21.744 6.967 1.00 92.31 227 ALA A N 1
ATOM 1762 C CA . ALA A 1 227 ? -13.764 20.323 6.736 1.00 92.31 227 ALA A CA 1
ATOM 1763 C C . ALA A 1 227 ? -13.217 20.044 5.327 1.00 92.31 227 ALA A C 1
ATOM 1765 O O . ALA A 1 227 ? -12.299 19.240 5.164 1.00 92.31 227 ALA A O 1
ATOM 1766 N N . PHE A 1 228 ? -13.741 20.718 4.302 1.00 93.81 228 PHE A N 1
ATOM 1767 C CA . PHE A 1 228 ? -13.285 20.528 2.927 1.00 93.81 228 PHE A CA 1
ATOM 1768 C C . PHE A 1 228 ? -11.822 20.962 2.740 1.00 93.81 228 PHE A C 1
ATOM 1770 O O . PHE A 1 228 ? -11.027 20.218 2.163 1.00 93.81 228 PHE A O 1
ATOM 1777 N N . LEU A 1 229 ? -11.442 22.129 3.277 1.00 95.38 229 LEU A N 1
ATOM 1778 C CA . LEU A 1 229 ? -10.072 22.646 3.206 1.00 95.38 229 LEU A CA 1
ATOM 1779 C C . LEU A 1 229 ? -9.097 21.844 4.079 1.00 95.38 229 LEU A C 1
ATOM 1781 O O . LEU A 1 229 ? -7.985 21.554 3.637 1.00 95.38 229 LEU A O 1
ATOM 1785 N N . GLU A 1 230 ? -9.506 21.439 5.284 1.00 92.38 230 GLU A N 1
ATOM 1786 C CA . GLU A 1 230 ? -8.710 20.562 6.152 1.00 92.38 230 GLU A CA 1
ATOM 1787 C C . GLU A 1 230 ? -8.437 19.210 5.495 1.00 92.38 230 GLU A C 1
ATOM 1789 O O . GLU A 1 230 ? -7.302 18.732 5.501 1.00 92.38 230 GLU A O 1
ATOM 1794 N N . GLY A 1 231 ? -9.462 18.602 4.893 1.00 89.81 231 GLY A N 1
ATOM 1795 C CA . GLY A 1 231 ? -9.308 17.353 4.158 1.00 89.81 231 GLY A CA 1
ATOM 1796 C C . GLY A 1 231 ? -8.396 17.506 2.940 1.00 89.81 231 GLY A C 1
ATOM 1797 O O . GLY A 1 231 ? -7.556 16.642 2.689 1.00 89.81 231 GLY A O 1
ATOM 1798 N N . GLY A 1 232 ? -8.498 18.630 2.223 1.00 92.94 232 GLY A N 1
ATOM 1799 C CA . GLY A 1 232 ? -7.583 18.961 1.132 1.00 92.94 232 GLY A CA 1
ATOM 1800 C C . GLY A 1 232 ? -6.131 19.078 1.601 1.00 92.94 232 GLY A C 1
ATOM 1801 O O . GLY A 1 232 ? -5.240 18.481 0.999 1.00 92.94 232 GLY A O 1
ATOM 1802 N N . LYS A 1 233 ? -5.888 19.774 2.720 1.00 94.81 233 LYS A N 1
ATOM 1803 C CA . LYS A 1 233 ? -4.561 19.885 3.346 1.00 94.81 233 LYS A CA 1
ATOM 1804 C C . LYS A 1 233 ? -4.004 18.518 3.749 1.00 94.81 233 LYS A C 1
ATOM 1806 O O . LYS A 1 233 ? -2.855 18.225 3.431 1.00 94.81 233 LYS A O 1
ATOM 1811 N N . LEU A 1 234 ? -4.822 17.664 4.369 1.00 88.88 234 LEU A N 1
ATOM 1812 C CA . LEU A 1 234 ? -4.434 16.292 4.708 1.00 88.88 234 LEU A CA 1
ATOM 1813 C C . LEU A 1 234 ? -3.982 15.512 3.463 1.00 88.88 234 LEU A C 1
ATOM 1815 O O . LEU A 1 234 ? -2.996 14.781 3.511 1.00 88.88 234 LEU A O 1
ATOM 1819 N N . GLY A 1 235 ? -4.667 15.692 2.333 1.00 89.88 235 GLY A N 1
ATOM 1820 C CA . GLY A 1 235 ? -4.263 15.086 1.067 1.00 89.88 235 GLY A CA 1
ATOM 1821 C C . GLY A 1 235 ? -2.917 15.593 0.535 1.00 89.88 235 GLY A C 1
ATOM 1822 O O . GLY A 1 235 ? -2.141 14.796 0.005 1.00 89.88 235 GLY A O 1
ATOM 1823 N N . VAL A 1 236 ? -2.593 16.881 0.725 1.00 94.06 236 VAL A N 1
ATOM 1824 C CA . VAL A 1 236 ? -1.251 17.420 0.423 1.00 94.06 236 VAL A CA 1
ATOM 1825 C C . VAL A 1 236 ? -0.200 16.741 1.297 1.00 94.06 236 VAL A C 1
ATOM 1827 O O . VAL A 1 236 ? 0.816 16.285 0.773 1.00 94.06 236 VAL A O 1
ATOM 1830 N N . ASP A 1 237 ? -0.458 16.614 2.600 1.00 90.69 237 ASP A N 1
ATOM 1831 C CA . ASP A 1 237 ? 0.462 15.967 3.540 1.00 90.69 237 ASP A CA 1
ATOM 1832 C C . ASP A 1 237 ? 0.714 14.500 3.154 1.00 90.69 237 ASP A C 1
ATOM 1834 O O . ASP A 1 237 ? 1.861 14.053 3.129 1.00 90.69 237 ASP A O 1
ATOM 1838 N N . ILE A 1 238 ? -0.332 13.759 2.762 1.00 86.50 238 ILE A N 1
ATOM 1839 C CA . ILE A 1 238 ? -0.198 12.398 2.212 1.00 86.50 238 ILE A CA 1
ATOM 1840 C C . ILE A 1 238 ? 0.690 12.412 0.961 1.00 86.50 238 ILE A C 1
ATOM 1842 O O . ILE A 1 238 ? 1.623 11.614 0.859 1.00 86.50 238 ILE A O 1
ATOM 1846 N N . GLY A 1 239 ? 0.446 13.337 0.029 1.00 88.38 239 GLY A N 1
ATOM 1847 C CA . GLY A 1 239 ? 1.248 13.489 -1.185 1.00 88.38 239 GLY A CA 1
ATOM 1848 C C . GLY A 1 239 ? 2.728 13.774 -0.910 1.00 88.38 239 GLY A C 1
ATOM 1849 O O . GLY A 1 239 ? 3.597 13.230 -1.586 1.00 88.38 239 GLY A O 1
ATOM 1850 N N . LEU A 1 240 ? 3.036 14.588 0.101 1.00 91.31 240 LEU A N 1
ATOM 1851 C CA . LEU A 1 240 ? 4.414 14.857 0.518 1.00 91.31 240 LEU A CA 1
ATOM 1852 C C . LEU A 1 240 ? 5.051 13.627 1.176 1.00 91.31 240 LEU A C 1
ATOM 1854 O O . LEU A 1 240 ? 6.203 13.297 0.890 1.00 91.31 240 LEU A O 1
ATOM 1858 N N . ASN A 1 241 ? 4.291 12.906 2.001 1.00 85.25 241 ASN A N 1
ATOM 1859 C CA . ASN A 1 241 ? 4.763 11.717 2.708 1.00 85.25 241 ASN A CA 1
ATOM 1860 C C . ASN A 1 241 ? 5.101 10.548 1.770 1.00 85.25 241 ASN A C 1
ATOM 1862 O O . ASN A 1 241 ? 5.978 9.746 2.094 1.00 85.25 241 ASN A O 1
ATOM 1866 N N . ILE A 1 242 ? 4.460 10.444 0.599 1.00 85.19 242 ILE A N 1
ATOM 1867 C CA . ILE A 1 242 ? 4.786 9.387 -0.371 1.00 85.19 242 ILE A CA 1
ATOM 1868 C C . ILE A 1 242 ? 6.063 9.669 -1.176 1.00 85.19 242 ILE A C 1
ATOM 1870 O O . ILE A 1 242 ? 6.641 8.717 -1.702 1.00 85.19 242 ILE A O 1
ATOM 1874 N N . ILE A 1 243 ? 6.540 10.923 -1.256 1.00 89.94 243 ILE A N 1
ATOM 1875 C CA . ILE A 1 243 ? 7.703 11.309 -2.082 1.00 89.94 243 ILE A CA 1
ATOM 1876 C C . ILE A 1 243 ? 8.933 10.441 -1.790 1.00 89.94 243 ILE A C 1
ATOM 1878 O O . ILE A 1 243 ? 9.451 9.841 -2.732 1.00 89.94 243 ILE A O 1
ATOM 1882 N N . PRO A 1 244 ? 9.415 10.296 -0.537 1.00 86.31 244 PRO A N 1
ATOM 1883 C CA . PRO A 1 244 ? 10.628 9.522 -0.279 1.00 86.31 244 PRO A CA 1
ATOM 1884 C C . PRO A 1 244 ? 10.472 8.051 -0.675 1.00 86.31 244 PRO A C 1
ATOM 1886 O O . PRO A 1 244 ? 11.392 7.454 -1.235 1.00 86.31 244 PRO A O 1
ATOM 1889 N N . GLY A 1 245 ? 9.288 7.479 -0.429 1.00 83.62 245 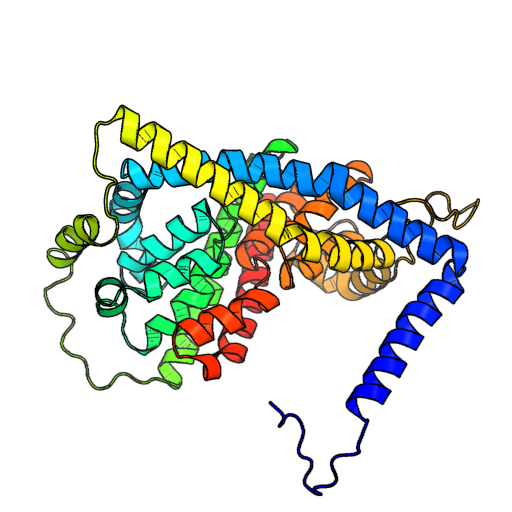GLY A N 1
ATOM 1890 C CA . GLY A 1 245 ? 8.963 6.111 -0.820 1.00 83.62 245 GLY A CA 1
ATOM 1891 C C . GLY A 1 245 ? 8.995 5.938 -2.336 1.00 83.62 245 GLY A C 1
ATOM 1892 O O . GLY A 1 245 ? 9.667 5.042 -2.835 1.00 83.62 245 GLY A O 1
ATOM 1893 N N . VAL A 1 246 ? 8.332 6.824 -3.077 1.00 86.81 246 VAL A N 1
ATOM 1894 C CA . VAL A 1 246 ? 8.294 6.772 -4.543 1.00 86.81 246 VAL A CA 1
ATOM 1895 C C . VAL A 1 246 ? 9.695 6.990 -5.128 1.00 86.81 246 VAL A C 1
ATOM 1897 O O . VAL A 1 246 ? 10.174 6.169 -5.903 1.00 86.81 246 VAL A O 1
ATOM 1900 N N . LEU A 1 247 ? 10.409 8.044 -4.732 1.00 91.12 247 LEU A N 1
ATOM 1901 C CA . LEU A 1 247 ? 11.678 8.395 -5.377 1.00 91.12 247 LEU A CA 1
ATOM 1902 C C . LEU A 1 247 ? 12.815 7.430 -5.061 1.00 91.12 247 LEU A C 1
ATOM 1904 O O . LEU A 1 247 ? 13.661 7.193 -5.920 1.00 91.12 247 LEU A O 1
ATOM 1908 N N . VAL A 1 248 ? 12.854 6.865 -3.855 1.00 88.31 248 VAL A N 1
ATOM 1909 C CA . VAL A 1 248 ? 13.932 5.947 -3.467 1.00 88.31 248 VAL A CA 1
ATOM 1910 C C . VAL A 1 248 ? 13.549 4.506 -3.785 1.00 88.31 248 VAL A C 1
ATOM 1912 O O . VAL A 1 248 ? 14.293 3.810 -4.476 1.00 88.31 248 VAL A O 1
ATOM 1915 N N . ILE A 1 249 ? 12.385 4.047 -3.315 1.00 87.12 249 ILE A N 1
ATOM 1916 C CA . ILE A 1 249 ? 11.997 2.635 -3.427 1.00 87.12 249 ILE A CA 1
ATOM 1917 C C . ILE A 1 249 ? 11.569 2.318 -4.858 1.00 87.12 249 ILE A C 1
ATOM 1919 O O . ILE A 1 249 ? 12.080 1.355 -5.425 1.00 87.12 249 ILE A O 1
ATOM 1923 N N . CYS A 1 250 ? 10.694 3.116 -5.482 1.00 86.62 250 CYS A N 1
ATOM 1924 C CA . CYS A 1 250 ? 10.239 2.795 -6.841 1.00 86.62 250 CYS A CA 1
ATOM 1925 C C . CYS A 1 250 ? 11.341 2.937 -7.869 1.00 86.62 250 CYS A C 1
ATOM 1927 O O . CYS A 1 250 ? 11.402 2.103 -8.759 1.00 86.62 250 CYS A O 1
ATOM 1929 N N . THR A 1 251 ? 12.250 3.902 -7.732 1.00 92.00 251 THR A N 1
ATOM 1930 C CA . THR A 1 251 ? 13.402 3.995 -8.640 1.00 92.00 251 THR A CA 1
ATOM 1931 C C . THR A 1 251 ? 14.255 2.730 -8.579 1.00 92.00 251 THR A C 1
ATOM 1933 O O . THR A 1 251 ? 14.582 2.160 -9.619 1.00 92.00 251 THR A O 1
ATOM 1936 N N . VAL A 1 252 ? 14.559 2.227 -7.375 1.00 92.25 252 VAL A N 1
ATOM 1937 C CA . VAL A 1 252 ? 15.278 0.954 -7.208 1.00 92.25 252 VAL A CA 1
ATOM 1938 C C . VAL A 1 252 ? 14.476 -0.212 -7.784 1.00 92.25 252 VAL A C 1
ATOM 1940 O O . VAL A 1 252 ? 15.024 -1.023 -8.524 1.00 92.25 252 VAL A O 1
ATOM 1943 N N . ILE A 1 253 ? 13.179 -0.303 -7.492 1.00 91.56 253 ILE A N 1
ATOM 1944 C CA . ILE A 1 253 ? 12.340 -1.390 -8.005 1.00 91.56 253 ILE A CA 1
ATOM 1945 C C . ILE A 1 253 ? 12.239 -1.342 -9.533 1.00 91.56 253 ILE A C 1
ATOM 1947 O O . ILE A 1 253 ? 12.385 -2.380 -10.170 1.00 91.56 253 ILE A O 1
ATOM 1951 N N . MET A 1 254 ? 12.047 -0.172 -10.141 1.00 91.50 254 MET A N 1
ATOM 1952 C CA . MET A 1 254 ? 11.971 0.001 -11.595 1.00 91.50 254 MET A CA 1
ATOM 1953 C C . MET A 1 254 ? 13.295 -0.359 -12.269 1.00 91.50 254 MET A C 1
ATOM 1955 O O . MET A 1 254 ? 13.277 -1.115 -13.240 1.00 91.50 254 MET A O 1
ATOM 1959 N N . LEU A 1 255 ? 14.431 0.054 -11.692 1.00 94.62 255 LEU A N 1
ATOM 1960 C CA . LEU A 1 255 ? 15.759 -0.393 -12.123 1.00 94.62 255 LEU A CA 1
ATOM 1961 C C . LEU A 1 255 ? 15.901 -1.914 -12.076 1.00 94.62 255 LEU A C 1
ATOM 1963 O O . LEU A 1 255 ? 16.537 -2.505 -12.939 1.00 94.62 255 LEU A O 1
ATOM 1967 N N . LEU A 1 256 ? 15.340 -2.575 -11.066 1.00 94.88 256 LEU A N 1
ATOM 1968 C CA . LEU A 1 256 ? 15.376 -4.033 -10.982 1.00 94.88 256 LEU A CA 1
ATOM 1969 C C . LEU A 1 256 ? 14.326 -4.707 -11.872 1.00 94.88 256 LEU A C 1
ATOM 1971 O O . LEU A 1 256 ? 14.450 -5.903 -12.125 1.00 94.88 256 LEU A O 1
ATOM 1975 N N . THR A 1 257 ? 13.312 -3.980 -12.338 1.00 92.94 257 THR A N 1
ATOM 1976 C CA . THR A 1 257 ? 12.175 -4.534 -13.081 1.00 92.94 257 THR A CA 1
ATOM 1977 C C . THR A 1 257 ? 12.392 -4.483 -14.582 1.00 92.94 257 THR A C 1
ATOM 1979 O O . THR A 1 257 ? 12.275 -5.507 -15.244 1.00 92.94 257 THR A O 1
ATOM 1982 N N . PHE A 1 258 ? 12.710 -3.313 -15.128 1.00 92.12 258 PHE A N 1
ATOM 1983 C CA . PHE A 1 258 ? 12.753 -3.117 -16.575 1.00 92.12 258 PHE A CA 1
ATOM 1984 C C . PHE A 1 258 ? 14.092 -3.526 -17.186 1.00 92.12 258 PHE A C 1
ATOM 1986 O O . PHE A 1 258 ? 14.999 -3.945 -16.473 1.00 92.12 258 PHE A O 1
ATOM 1993 N N . GLY A 1 259 ? 14.180 -3.464 -18.516 1.00 92.50 259 GLY A N 1
ATOM 1994 C CA . GLY A 1 259 ? 15.395 -3.672 -19.308 1.00 92.50 259 GLY A CA 1
ATOM 1995 C C . GLY A 1 259 ? 15.904 -2.378 -19.945 1.00 92.50 259 GLY A C 1
ATOM 1996 O O . GLY A 1 259 ? 15.374 -1.310 -19.644 1.00 92.50 259 GLY A O 1
ATOM 1997 N N . PRO A 1 260 ? 16.886 -2.445 -20.859 1.00 93.69 260 PRO A N 1
ATOM 1998 C CA . PRO A 1 260 ? 17.115 -1.344 -21.793 1.00 93.69 260 PRO A CA 1
ATOM 1999 C C . PRO A 1 260 ? 15.842 -1.098 -22.619 1.00 93.69 260 PRO A C 1
ATOM 2001 O O . PRO A 1 260 ? 15.148 -2.055 -22.967 1.00 93.69 260 PRO A O 1
ATOM 2004 N N . ILE A 1 261 ? 15.539 0.166 -22.939 1.00 89.62 261 ILE A N 1
ATOM 2005 C CA . ILE A 1 261 ? 14.339 0.514 -23.728 1.00 89.62 261 ILE A CA 1
ATOM 2006 C C . ILE A 1 261 ? 14.398 -0.139 -25.112 1.00 89.62 261 ILE A C 1
ATOM 2008 O O . ILE A 1 261 ? 13.403 -0.682 -25.583 1.00 89.62 261 ILE A O 1
ATOM 2012 N N . ASP A 1 262 ? 15.575 -0.105 -25.738 1.00 89.62 262 ASP A N 1
ATOM 2013 C CA . ASP A 1 262 ? 15.858 -0.803 -26.986 1.00 89.62 262 ASP A CA 1
ATOM 2014 C C . ASP A 1 262 ? 17.039 -1.765 -26.771 1.00 89.62 262 ASP A C 1
ATOM 2016 O O . ASP A 1 262 ? 18.191 -1.323 -26.679 1.00 89.62 262 ASP A O 1
ATOM 2020 N N . PRO A 1 263 ? 16.790 -3.086 -26.692 1.00 87.75 263 PRO A N 1
ATOM 2021 C CA . PRO A 1 263 ? 17.844 -4.080 -26.511 1.00 87.75 263 PRO A CA 1
ATOM 2022 C C . PRO A 1 263 ? 18.926 -4.062 -27.598 1.00 87.75 263 PRO A C 1
ATOM 2024 O O . PRO A 1 263 ? 20.044 -4.492 -27.325 1.00 87.75 263 PRO A O 1
ATOM 2027 N N . SER A 1 264 ? 18.617 -3.581 -28.809 1.00 90.38 264 SER A N 1
ATOM 2028 C CA . SER A 1 264 ? 19.580 -3.508 -29.915 1.00 90.38 264 SER A CA 1
ATOM 2029 C C . SER A 1 264 ? 20.583 -2.363 -29.754 1.00 90.38 264 SER A C 1
ATOM 2031 O O . SER A 1 264 ? 21.729 -2.487 -30.185 1.00 90.38 264 SER A O 1
ATOM 2033 N N . VAL A 1 265 ? 20.179 -1.276 -29.089 1.00 90.19 265 VAL A N 1
ATOM 2034 C CA . VAL A 1 265 ? 21.029 -0.102 -28.836 1.00 90.19 265 VAL A CA 1
ATOM 2035 C C . VAL A 1 265 ? 21.681 -0.160 -27.450 1.00 90.19 265 VAL A C 1
ATOM 2037 O O . VAL A 1 265 ? 22.721 0.457 -27.218 1.00 90.19 265 VAL A O 1
ATOM 2040 N N . GLY A 1 266 ? 21.110 -0.944 -26.535 1.00 92.31 266 GLY A N 1
ATOM 2041 C CA . GLY A 1 266 ? 21.579 -1.072 -25.161 1.00 92.31 266 GLY A CA 1
ATOM 2042 C C . GLY A 1 266 ? 21.131 0.096 -24.282 1.00 92.31 266 GLY A C 1
ATOM 2043 O O . GLY A 1 266 ? 20.170 0.799 -24.587 1.00 92.31 266 GLY A O 1
ATOM 2044 N N . TYR A 1 267 ? 21.810 0.279 -23.150 1.00 95.69 267 TYR A N 1
ATOM 2045 C CA . TYR A 1 267 ? 21.461 1.313 -22.174 1.00 95.69 267 TYR A CA 1
ATOM 2046 C C . TYR A 1 267 ? 21.859 2.704 -22.654 1.00 95.69 267 TYR A C 1
ATOM 2048 O O . TYR A 1 267 ? 22.993 2.918 -23.086 1.00 95.69 267 TYR A O 1
ATOM 2056 N N . GLN A 1 268 ? 20.942 3.656 -22.505 1.00 95.31 268 GLN A N 1
ATOM 2057 C CA . GLN A 1 268 ? 21.139 5.050 -22.905 1.00 95.31 268 GLN A CA 1
ATOM 2058 C C . GLN A 1 268 ? 21.051 6.028 -21.729 1.00 95.31 268 GLN A C 1
ATOM 2060 O O . GLN A 1 268 ? 21.191 7.235 -21.924 1.00 95.31 268 GLN A O 1
ATOM 2065 N N . GLY A 1 269 ? 20.804 5.535 -20.513 1.00 93.88 269 GLY A N 1
ATOM 2066 C CA . GLY A 1 269 ? 20.626 6.386 -19.341 1.00 93.88 269 GLY A CA 1
ATOM 2067 C C . GLY A 1 269 ? 19.255 7.054 -19.288 1.00 93.88 269 GLY A C 1
ATOM 2068 O O . GLY A 1 269 ? 19.120 8.128 -18.702 1.00 93.88 269 GLY A O 1
ATOM 2069 N N . LYS A 1 270 ? 18.256 6.458 -19.943 1.00 94.94 270 LYS A N 1
ATOM 2070 C CA . LYS A 1 270 ? 16.891 6.989 -20.032 1.00 94.94 270 LYS A CA 1
ATOM 2071 C C . LYS A 1 270 ? 16.054 6.560 -18.830 1.00 94.94 270 LYS A C 1
ATOM 2073 O O . LYS A 1 270 ? 16.344 5.556 -18.187 1.00 94.94 270 LYS A O 1
ATOM 2078 N N . ALA A 1 271 ? 14.994 7.311 -18.536 1.00 92.44 271 ALA A N 1
ATOM 2079 C CA . ALA A 1 271 ? 14.045 6.934 -17.493 1.00 92.44 271 ALA A CA 1
ATOM 2080 C C . ALA A 1 271 ? 13.452 5.541 -17.762 1.00 92.44 271 ALA A C 1
ATOM 2082 O O . ALA A 1 271 ? 13.170 5.189 -18.909 1.00 92.44 271 ALA A O 1
ATOM 2083 N N . TYR A 1 272 ? 13.243 4.778 -16.689 1.00 91.12 272 TYR A N 1
ATOM 2084 C CA . TYR A 1 272 ? 12.663 3.433 -16.712 1.00 91.12 272 TYR A CA 1
ATOM 2085 C C . TYR A 1 272 ? 13.501 2.358 -17.420 1.00 91.12 272 TYR A C 1
ATOM 2087 O O . TYR A 1 272 ? 12.971 1.296 -17.744 1.00 91.12 272 TYR A O 1
ATOM 2095 N N . GLU A 1 273 ? 14.801 2.584 -17.626 1.00 94.50 273 GLU A N 1
ATOM 2096 C CA . GLU A 1 273 ? 15.731 1.494 -17.931 1.00 94.50 273 GLU A CA 1
ATOM 2097 C C . GLU A 1 273 ? 16.034 0.654 -16.677 1.00 94.50 273 GLU A C 1
ATOM 2099 O O . GLU A 1 273 ? 15.912 1.123 -15.544 1.00 94.50 273 GLU A O 1
ATOM 2104 N N . GLY A 1 274 ? 16.450 -0.600 -16.861 1.00 94.56 274 GLY A N 1
ATOM 2105 C CA . GLY A 1 274 ? 16.775 -1.485 -15.743 1.00 94.56 274 GLY A CA 1
ATOM 2106 C C . GLY A 1 274 ? 17.474 -2.787 -16.135 1.00 94.56 274 GLY A C 1
ATOM 2107 O O . GLY A 1 274 ? 17.795 -3.018 -17.293 1.00 94.56 274 GLY A O 1
ATOM 2108 N N . VAL A 1 275 ? 17.684 -3.675 -15.164 1.00 95.38 275 VAL A N 1
ATOM 2109 C CA . VAL A 1 275 ? 18.480 -4.908 -15.298 1.00 95.38 275 VAL A CA 1
ATOM 2110 C C . VAL A 1 275 ? 17.672 -6.213 -15.282 1.00 95.38 275 VAL A C 1
ATOM 2112 O O . VAL A 1 275 ? 18.277 -7.292 -15.277 1.00 95.38 275 VAL A O 1
ATOM 2115 N N . GLN A 1 276 ? 16.337 -6.138 -15.256 1.00 93.56 276 GLN A N 1
ATOM 2116 C CA . GLN A 1 276 ? 15.409 -7.282 -15.269 1.00 93.56 276 GLN A CA 1
ATOM 2117 C C . GLN A 1 276 ? 15.713 -8.354 -14.205 1.00 93.56 276 GLN A C 1
ATOM 2119 O O . GLN A 1 276 ? 15.624 -9.557 -14.454 1.00 93.56 276 GLN A O 1
ATOM 2124 N N . LEU A 1 277 ? 16.114 -7.947 -13.001 1.00 93.81 277 LEU A N 1
ATOM 2125 C CA . LEU A 1 277 ? 16.355 -8.884 -11.904 1.00 93.81 277 LEU A CA 1
ATOM 2126 C C . LEU A 1 277 ? 15.043 -9.406 -11.299 1.00 93.81 277 LEU A C 1
ATOM 2128 O O . LEU A 1 277 ? 14.920 -10.603 -11.050 1.00 93.81 277 LEU A O 1
ATOM 2132 N N . LEU A 1 278 ? 14.062 -8.526 -11.079 1.00 92.00 278 LEU A N 1
ATOM 2133 C CA . LEU A 1 278 ? 12.758 -8.901 -10.530 1.00 92.00 278 LEU A CA 1
ATOM 2134 C C . LEU A 1 278 ? 11.964 -9.823 -11.465 1.00 92.00 278 LEU A C 1
ATOM 2136 O O . LEU A 1 278 ? 11.453 -10.815 -10.955 1.00 92.00 278 LEU A O 1
ATOM 2140 N N . PRO A 1 279 ? 11.917 -9.600 -12.794 1.00 91.81 279 PRO A N 1
ATOM 2141 C CA . PRO A 1 279 ? 11.324 -10.554 -13.726 1.00 91.81 279 PRO A CA 1
ATOM 2142 C C . PRO A 1 279 ? 11.931 -11.947 -13.619 1.00 91.81 279 PRO A C 1
ATOM 2144 O O . PRO A 1 279 ? 11.191 -12.909 -13.488 1.00 91.81 279 PRO A O 1
ATOM 2147 N N . LYS A 1 280 ? 13.260 -12.081 -13.535 1.00 93.50 280 LYS A N 1
ATOM 2148 C CA . LYS A 1 280 ? 13.907 -13.398 -13.362 1.00 93.50 280 LYS A CA 1
ATOM 2149 C C . LYS A 1 280 ? 13.475 -14.102 -12.075 1.00 93.50 280 LYS A C 1
ATOM 2151 O O . LYS A 1 280 ? 13.266 -15.313 -12.060 1.00 93.50 280 LYS A O 1
ATOM 2156 N N . ILE A 1 281 ? 13.321 -13.346 -10.986 1.00 92.19 281 ILE A N 1
ATOM 2157 C CA . ILE A 1 281 ? 12.779 -13.873 -9.725 1.00 92.19 281 ILE A CA 1
ATOM 2158 C C . ILE A 1 281 ? 11.300 -14.252 -9.902 1.00 92.19 281 ILE A C 1
ATOM 2160 O O . ILE A 1 281 ? 10.877 -15.311 -9.441 1.00 92.19 281 ILE A O 1
ATOM 2164 N N . GLY A 1 282 ? 10.523 -13.417 -10.592 1.00 89.62 282 GLY A N 1
ATOM 2165 C CA . GLY A 1 282 ? 9.118 -13.652 -10.914 1.00 89.62 282 GLY A CA 1
ATOM 2166 C C . GLY A 1 282 ? 8.899 -14.889 -11.781 1.00 89.62 282 GLY A C 1
ATOM 2167 O O . GLY A 1 282 ? 7.986 -15.659 -11.508 1.00 89.62 282 GLY A O 1
ATOM 2168 N N . GLU A 1 283 ? 9.760 -15.140 -12.765 1.00 92.38 283 GLU A N 1
ATOM 2169 C CA . GLU A 1 283 ? 9.760 -16.347 -13.596 1.00 92.38 283 GLU A CA 1
ATOM 2170 C C . GLU A 1 283 ? 10.020 -17.593 -12.754 1.00 92.38 283 GLU A C 1
ATOM 2172 O O . GLU A 1 283 ? 9.273 -18.569 -12.847 1.00 92.38 283 GLU A O 1
ATOM 2177 N N . TRP A 1 284 ? 11.022 -17.542 -11.873 1.00 93.25 284 TRP A N 1
ATOM 2178 C CA . TRP A 1 284 ? 11.329 -18.642 -10.961 1.00 93.25 284 TRP A CA 1
ATOM 2179 C C . TRP A 1 284 ? 10.177 -18.932 -9.983 1.00 93.25 284 TRP A C 1
ATOM 2181 O O . TRP A 1 284 ? 9.875 -20.090 -9.699 1.00 93.25 284 TRP A O 1
ATOM 2191 N N . LEU A 1 285 ? 9.481 -17.891 -9.516 1.00 92.19 285 LEU A N 1
ATOM 2192 C CA . LEU A 1 285 ? 8.300 -18.003 -8.652 1.00 92.19 285 LEU A CA 1
ATOM 2193 C C . LEU A 1 285 ? 6.987 -18.227 -9.418 1.00 92.19 285 LEU A C 1
ATOM 2195 O O . LEU A 1 285 ? 5.946 -18.462 -8.795 1.00 92.19 285 LEU A O 1
ATOM 2199 N N . SER A 1 286 ? 7.007 -18.177 -10.751 1.00 90.06 286 SER A N 1
ATOM 2200 C CA . SER A 1 286 ? 5.803 -18.234 -11.583 1.00 90.06 286 SER A CA 1
ATOM 2201 C C . SER A 1 286 ? 4.932 -19.477 -11.366 1.00 90.06 286 SER A C 1
ATOM 2203 O O . SER A 1 286 ? 3.710 -19.307 -11.402 1.00 90.06 286 SER A O 1
ATOM 2205 N N . PRO A 1 287 ? 5.468 -20.680 -11.044 1.00 92.12 287 PRO A N 1
ATOM 2206 C CA . PRO A 1 287 ? 4.632 -21.842 -10.736 1.00 92.12 287 PRO A CA 1
ATOM 2207 C C . PRO A 1 287 ? 3.716 -21.633 -9.525 1.00 92.12 287 PRO A C 1
ATOM 2209 O O . PRO A 1 287 ? 2.701 -22.308 -9.407 1.00 92.12 287 PRO A O 1
ATOM 2212 N N . ILE A 1 288 ? 4.063 -20.703 -8.631 1.00 91.75 288 ILE A N 1
ATOM 2213 C CA . ILE A 1 288 ? 3.276 -20.349 -7.445 1.00 91.75 288 ILE A CA 1
ATOM 2214 C C . ILE A 1 288 ? 2.445 -19.092 -7.719 1.00 91.75 288 ILE A C 1
ATOM 2216 O O . ILE A 1 288 ? 1.263 -19.041 -7.400 1.00 91.75 288 ILE A O 1
ATOM 2220 N N . ILE A 1 289 ? 3.040 -18.070 -8.333 1.00 91.06 289 ILE A N 1
ATOM 2221 C CA . ILE A 1 289 ? 2.389 -16.768 -8.536 1.00 91.06 289 ILE A CA 1
ATOM 2222 C C . ILE A 1 289 ? 1.227 -16.860 -9.527 1.00 91.06 289 ILE A C 1
ATOM 2224 O O . ILE A 1 289 ? 0.166 -16.299 -9.265 1.00 91.06 289 ILE A O 1
ATOM 2228 N N . LYS A 1 290 ? 1.397 -17.579 -10.643 1.00 92.62 290 LYS A N 1
ATOM 2229 C CA . LYS A 1 290 ? 0.357 -17.716 -11.672 1.00 92.62 290 LYS A CA 1
ATOM 2230 C C . LYS A 1 290 ? -0.941 -18.322 -11.133 1.00 92.62 290 LYS A C 1
ATOM 2232 O O . LYS A 1 290 ? -1.971 -17.685 -11.312 1.00 92.62 290 LYS A O 1
ATOM 2237 N N . PRO A 1 291 ? -0.943 -19.485 -10.455 1.00 92.69 291 PRO A N 1
ATOM 2238 C CA . PRO A 1 291 ? -2.191 -20.047 -9.940 1.00 92.69 291 PRO A CA 1
ATOM 2239 C C . PRO A 1 291 ? -2.793 -19.239 -8.784 1.00 92.69 291 PRO A C 1
ATOM 2241 O O . PRO A 1 291 ? -4.001 -19.295 -8.582 1.00 92.69 291 PRO A O 1
ATOM 2244 N N . LEU A 1 292 ? -1.983 -18.505 -8.012 1.00 93.94 292 LEU A N 1
ATOM 2245 C CA . LEU A 1 292 ? -2.492 -17.723 -6.881 1.00 93.94 292 LEU A CA 1
ATOM 2246 C C . LEU A 1 292 ? -3.071 -16.369 -7.298 1.00 93.94 292 LEU A C 1
ATOM 2248 O O . LEU A 1 292 ? -4.068 -15.938 -6.730 1.00 93.94 292 LEU A O 1
ATOM 2252 N N . PHE A 1 293 ? -2.438 -15.692 -8.255 1.00 96.12 293 PHE A N 1
ATOM 2253 C CA . PHE A 1 293 ? -2.716 -14.289 -8.574 1.00 96.12 293 PHE A CA 1
ATOM 2254 C C . PHE A 1 293 ? -3.045 -14.043 -10.052 1.00 96.12 293 PHE A C 1
ATOM 2256 O O . PHE A 1 293 ? -3.419 -12.933 -10.423 1.00 96.12 293 PHE A O 1
ATOM 2263 N N . GLY A 1 294 ? -2.879 -15.039 -10.921 1.00 93.94 294 GLY A N 1
ATOM 2264 C CA . GLY A 1 294 ? -3.184 -14.928 -12.347 1.00 93.94 294 GLY A CA 1
ATOM 2265 C C . GLY A 1 294 ? -2.200 -14.095 -13.167 1.00 93.94 294 GLY A C 1
ATOM 2266 O O . GLY A 1 294 ? -2.501 -13.809 -14.321 1.00 93.94 294 GLY A O 1
ATOM 2267 N N . PHE A 1 295 ? -1.043 -13.708 -12.612 1.00 94.94 295 PHE A N 1
ATOM 2268 C CA . PHE A 1 295 ? -0.111 -12.803 -13.295 1.00 94.94 295 PHE A CA 1
ATOM 2269 C C . PHE A 1 295 ? 0.409 -13.399 -14.602 1.00 94.94 295 PHE A C 1
ATOM 2271 O O . PHE A 1 295 ? 1.133 -14.399 -14.609 1.00 94.94 295 PHE A O 1
ATOM 2278 N N . LYS A 1 296 ? 0.065 -12.748 -15.715 1.00 91.56 296 LYS A N 1
ATOM 2279 C CA . LYS A 1 296 ? 0.490 -13.177 -17.057 1.00 91.56 296 LYS A CA 1
ATOM 2280 C C . LYS A 1 296 ? 1.988 -12.937 -17.278 1.00 91.56 296 LYS A C 1
ATOM 2282 O O . LYS A 1 296 ? 2.665 -13.807 -17.828 1.00 91.56 296 LYS A O 1
ATOM 2287 N N . ASN A 1 297 ? 2.501 -11.817 -16.767 1.00 92.38 297 ASN A N 1
ATOM 2288 C CA . ASN A 1 297 ? 3.885 -11.373 -16.934 1.00 92.38 297 ASN A CA 1
ATOM 2289 C C . ASN A 1 297 ? 4.666 -11.405 -15.602 1.00 92.38 297 ASN A C 1
ATOM 2291 O O . ASN A 1 297 ? 4.107 -11.043 -14.561 1.00 92.38 297 ASN A O 1
ATOM 2295 N N . PRO A 1 298 ? 5.945 -11.824 -15.598 1.00 90.81 298 PRO A N 1
ATOM 2296 C CA . PRO A 1 298 ? 6.751 -11.927 -14.379 1.00 90.81 298 PRO A CA 1
ATOM 2297 C C . PRO A 1 298 ? 7.064 -10.571 -13.724 1.00 90.81 298 PRO A C 1
ATOM 2299 O O . PRO A 1 298 ? 7.206 -10.505 -12.504 1.00 90.81 298 PRO A O 1
ATOM 2302 N N . GLU A 1 299 ? 7.107 -9.482 -14.495 1.00 91.94 299 GLU A N 1
ATOM 2303 C CA . GLU A 1 299 ? 7.300 -8.101 -14.028 1.00 91.94 299 GLU A CA 1
ATOM 2304 C C . GLU A 1 299 ? 6.232 -7.687 -13.002 1.00 91.94 299 GLU A C 1
ATOM 2306 O O . GLU A 1 299 ? 6.508 -6.887 -12.105 1.00 91.94 299 GLU A O 1
ATOM 2311 N N . ALA A 1 300 ? 5.024 -8.261 -13.089 1.00 94.12 300 ALA A N 1
ATOM 2312 C CA . ALA A 1 300 ? 3.898 -7.932 -12.217 1.00 94.12 300 ALA A CA 1
ATOM 2313 C C . ALA A 1 300 ? 4.198 -8.173 -10.724 1.00 94.12 300 ALA A C 1
ATOM 2315 O O . ALA A 1 300 ? 3.576 -7.548 -9.864 1.00 94.12 300 ALA A O 1
ATOM 2316 N N . ILE A 1 301 ? 5.194 -9.009 -10.392 1.00 93.88 301 ILE A N 1
ATOM 2317 C CA . ILE A 1 301 ? 5.638 -9.239 -9.007 1.00 93.88 301 ILE A CA 1
ATOM 2318 C C . ILE A 1 301 ? 6.180 -7.970 -8.328 1.00 93.88 301 ILE A C 1
ATOM 2320 O O . ILE A 1 301 ? 6.149 -7.857 -7.099 1.00 93.88 301 ILE A O 1
ATOM 2324 N N . ALA A 1 302 ? 6.658 -6.995 -9.106 1.00 93.44 302 ALA A N 1
ATOM 2325 C CA . ALA A 1 302 ? 7.238 -5.772 -8.568 1.00 93.44 302 ALA A CA 1
ATOM 2326 C C . ALA A 1 302 ? 6.220 -4.949 -7.763 1.00 93.44 302 ALA A C 1
ATOM 2328 O O . ALA A 1 302 ? 6.591 -4.332 -6.760 1.00 93.44 302 ALA A O 1
ATOM 2329 N N . PHE A 1 303 ? 4.937 -4.968 -8.150 1.00 95.25 303 PHE A N 1
ATOM 2330 C CA . PHE A 1 303 ? 3.903 -4.216 -7.441 1.00 95.25 303 PHE A CA 1
ATOM 2331 C C . PHE A 1 303 ? 3.671 -4.763 -6.023 1.00 95.25 303 PHE A C 1
ATOM 2333 O O . PHE A 1 303 ? 3.871 -3.997 -5.076 1.00 95.25 303 PHE A O 1
ATOM 2340 N N . PRO A 1 304 ? 3.347 -6.061 -5.818 1.00 93.81 304 PRO A N 1
ATOM 2341 C CA . PRO A 1 304 ? 3.209 -6.621 -4.477 1.00 93.81 304 PRO A CA 1
ATOM 2342 C C . PRO A 1 304 ? 4.450 -6.406 -3.602 1.00 93.81 304 PRO A C 1
ATOM 2344 O O . PRO A 1 304 ? 4.307 -6.027 -2.444 1.00 93.81 304 PRO A O 1
ATOM 2347 N N . ILE A 1 305 ? 5.661 -6.580 -4.148 1.00 92.31 305 ILE A N 1
ATOM 2348 C CA . ILE A 1 305 ? 6.915 -6.370 -3.401 1.00 92.31 305 ILE A CA 1
ATOM 2349 C C . ILE A 1 305 ? 7.033 -4.922 -2.912 1.00 92.31 305 ILE A C 1
ATOM 2351 O O . ILE A 1 305 ? 7.371 -4.685 -1.753 1.00 92.31 305 ILE A O 1
ATOM 2355 N N . THR A 1 306 ? 6.716 -3.953 -3.771 1.00 91.38 306 THR A N 1
ATOM 2356 C CA . THR A 1 306 ? 6.764 -2.526 -3.419 1.00 91.38 306 THR A CA 1
ATOM 2357 C C . THR A 1 306 ? 5.705 -2.172 -2.377 1.00 91.38 306 THR A C 1
ATOM 2359 O O . THR A 1 306 ? 5.989 -1.457 -1.413 1.00 91.38 306 THR A O 1
ATOM 2362 N N . ALA A 1 307 ? 4.500 -2.734 -2.515 1.00 92.75 307 ALA A N 1
ATOM 2363 C CA . ALA A 1 307 ? 3.378 -2.491 -1.615 1.00 92.75 307 ALA A CA 1
ATOM 2364 C C . ALA A 1 307 ? 3.630 -2.970 -0.173 1.00 92.75 307 ALA A C 1
ATOM 2366 O O . ALA A 1 307 ? 2.994 -2.455 0.744 1.00 92.75 307 ALA A O 1
ATOM 2367 N N . LEU A 1 308 ? 4.577 -3.893 0.060 1.00 90.56 308 LEU A N 1
ATOM 2368 C CA . LEU A 1 308 ? 5.013 -4.273 1.413 1.00 90.56 308 LEU A CA 1
ATOM 2369 C C . LEU A 1 308 ? 5.602 -3.083 2.189 1.00 90.56 308 LEU A C 1
ATOM 2371 O O . LEU A 1 308 ? 5.417 -2.980 3.403 1.00 90.56 308 LEU A O 1
ATOM 2375 N N . GLY A 1 309 ? 6.335 -2.206 1.494 1.00 85.50 309 GLY A N 1
ATOM 2376 C CA . GLY A 1 309 ? 7.007 -1.041 2.072 1.00 85.50 309 GLY A CA 1
ATOM 2377 C C . GLY A 1 309 ? 6.179 0.240 1.987 1.00 85.50 309 GLY A C 1
ATOM 2378 O O . GLY A 1 309 ? 6.086 0.965 2.978 1.00 85.50 309 GLY A O 1
ATOM 2379 N N . ALA A 1 310 ? 5.558 0.494 0.829 1.00 87.44 310 ALA A N 1
ATOM 2380 C CA . ALA A 1 310 ? 4.715 1.664 0.587 1.00 87.44 310 ALA A CA 1
ATOM 2381 C C . ALA A 1 310 ? 3.754 1.437 -0.597 1.00 87.44 310 ALA A C 1
ATOM 2383 O O . ALA A 1 310 ? 4.188 1.290 -1.740 1.00 87.44 310 ALA A O 1
ATOM 2384 N N . VAL A 1 311 ? 2.438 1.468 -0.357 1.00 90.56 311 VAL A N 1
ATOM 2385 C CA . VAL A 1 311 ? 1.443 1.314 -1.439 1.00 90.56 311 VAL A CA 1
ATOM 2386 C C . VAL A 1 311 ? 1.389 2.528 -2.365 1.00 90.56 311 VAL A C 1
ATOM 2388 O O . VAL A 1 311 ? 1.321 2.342 -3.574 1.00 90.56 311 VAL A O 1
ATOM 2391 N N . GLY A 1 312 ? 1.516 3.756 -1.847 1.00 86.06 312 GLY A N 1
ATOM 2392 C CA . GLY A 1 312 ? 1.591 4.956 -2.695 1.00 86.06 312 GLY A CA 1
ATOM 2393 C C . GLY A 1 312 ? 2.758 4.894 -3.687 1.00 86.06 312 GLY A C 1
ATOM 2394 O O . GLY A 1 312 ? 2.628 5.293 -4.840 1.00 86.06 312 GLY A O 1
ATOM 2395 N N . ALA A 1 313 ? 3.866 4.282 -3.263 1.00 86.69 313 ALA A N 1
ATOM 2396 C CA . ALA A 1 313 ? 4.995 3.960 -4.120 1.00 86.69 313 ALA A CA 1
ATOM 2397 C C . ALA A 1 313 ? 4.603 2.892 -5.164 1.00 86.69 313 ALA A C 1
ATOM 2399 O O . ALA A 1 313 ? 4.774 3.100 -6.363 1.00 86.69 313 ALA A O 1
ATOM 2400 N N . ALA A 1 314 ? 3.977 1.789 -4.751 1.00 92.56 314 ALA A N 1
ATOM 2401 C CA . ALA A 1 314 ? 3.523 0.741 -5.670 1.00 92.56 314 ALA A CA 1
ATOM 2402 C C . ALA A 1 314 ? 2.557 1.249 -6.761 1.00 92.56 314 ALA A C 1
ATOM 2404 O O . ALA A 1 314 ? 2.677 0.833 -7.913 1.00 92.56 314 ALA A O 1
ATOM 2405 N N . LEU A 1 315 ? 1.662 2.195 -6.443 1.00 93.31 315 LEU A N 1
ATOM 2406 C CA . LEU A 1 315 ? 0.764 2.825 -7.423 1.00 93.31 315 LEU A CA 1
ATOM 2407 C C . LEU A 1 315 ? 1.524 3.471 -8.590 1.00 93.31 315 LEU A C 1
ATOM 2409 O O . LEU A 1 315 ? 1.008 3.497 -9.705 1.00 93.31 315 LEU A O 1
ATOM 2413 N N . SER A 1 316 ? 2.766 3.917 -8.375 1.00 89.94 316 SER A N 1
ATOM 2414 C CA . SER A 1 316 ? 3.590 4.503 -9.437 1.00 89.94 316 SER A CA 1
ATOM 2415 C C . SER A 1 316 ? 4.015 3.531 -10.536 1.00 89.94 316 SER A C 1
ATOM 2417 O O . SER A 1 316 ? 4.363 3.953 -11.635 1.00 89.94 316 SER A O 1
ATOM 2419 N N . LEU A 1 317 ? 3.946 2.225 -10.271 1.00 91.94 317 LEU A N 1
ATOM 2420 C CA . LEU A 1 317 ? 4.264 1.191 -11.255 1.00 91.94 317 LEU A CA 1
ATOM 2421 C C . LEU A 1 317 ? 3.117 0.987 -12.254 1.00 91.94 317 LEU A C 1
ATOM 2423 O O . LEU A 1 317 ? 3.352 0.597 -13.396 1.00 91.94 317 LEU A O 1
ATOM 2427 N N . VAL A 1 318 ? 1.878 1.267 -11.838 1.00 95.06 318 VAL A N 1
ATOM 2428 C CA . VAL A 1 318 ? 0.660 0.943 -12.596 1.00 95.06 318 VAL A CA 1
ATOM 2429 C C . VAL A 1 318 ? 0.605 1.629 -13.965 1.00 95.06 318 VAL A C 1
ATOM 2431 O O . VAL A 1 318 ? 0.355 0.916 -14.936 1.00 95.06 318 VAL A O 1
ATOM 2434 N N . PRO A 1 319 ? 0.850 2.953 -14.112 1.00 91.94 319 PRO A N 1
ATOM 2435 C CA . PRO A 1 319 ? 0.778 3.600 -15.421 1.00 91.94 319 PRO A CA 1
ATOM 2436 C C . PRO A 1 319 ? 1.745 2.960 -16.413 1.00 91.94 319 PRO A C 1
ATOM 2438 O O . PRO A 1 319 ? 1.344 2.594 -17.515 1.00 91.94 319 PRO A O 1
ATOM 2441 N N . LYS A 1 320 ? 2.993 2.729 -15.985 1.00 88.75 320 LYS A N 1
ATOM 2442 C CA . LYS A 1 320 ? 4.011 2.166 -16.866 1.00 88.75 320 LYS A CA 1
ATOM 2443 C C . LYS A 1 320 ? 3.709 0.724 -17.251 1.00 88.75 320 LYS A C 1
ATOM 2445 O O . LYS A 1 320 ? 3.894 0.355 -18.404 1.00 88.75 320 LYS A O 1
ATOM 2450 N N . PHE A 1 321 ? 3.217 -0.075 -16.309 1.00 93.81 321 PHE A N 1
ATOM 2451 C CA . PHE A 1 321 ? 2.825 -1.454 -16.579 1.00 93.81 321 PHE A CA 1
ATOM 2452 C C . PHE A 1 321 ? 1.626 -1.564 -17.521 1.00 93.81 321 PHE A C 1
ATOM 2454 O O . PHE A 1 321 ? 1.582 -2.492 -18.326 1.00 93.81 321 PHE A O 1
ATOM 2461 N N . LEU A 1 322 ? 0.673 -0.632 -17.439 1.00 94.75 322 LEU A N 1
ATOM 2462 C CA . LEU A 1 322 ? -0.437 -0.553 -18.386 1.00 94.75 322 LEU A CA 1
ATOM 2463 C C . LEU A 1 322 ? 0.060 -0.173 -19.784 1.00 94.75 322 LEU A C 1
ATOM 2465 O O . LEU A 1 322 ? -0.278 -0.849 -20.751 1.00 94.75 322 LEU A O 1
ATOM 2469 N N . GLU A 1 323 ? 0.905 0.857 -19.891 1.00 91.38 323 GLU A N 1
ATOM 2470 C CA . GLU A 1 323 ? 1.499 1.284 -21.168 1.00 91.38 323 GLU A CA 1
ATOM 2471 C C . GLU A 1 323 ? 2.299 0.171 -21.849 1.00 91.38 323 GLU A C 1
ATOM 2473 O O . GLU A 1 323 ? 2.253 0.030 -23.069 1.00 91.38 323 GLU A O 1
ATOM 2478 N N . SER A 1 324 ? 3.037 -0.622 -21.070 1.00 87.75 324 SER A N 1
ATOM 2479 C CA . SER A 1 324 ? 3.871 -1.709 -21.585 1.00 87.75 324 SER A CA 1
ATOM 2480 C C . SER A 1 324 ? 3.132 -3.043 -21.734 1.00 87.75 324 SER A C 1
ATOM 2482 O O . SER A 1 324 ? 3.775 -4.048 -22.024 1.00 87.75 324 SER A O 1
ATOM 2484 N N . GLY A 1 325 ? 1.818 -3.097 -21.485 1.00 91.06 325 GLY A N 1
ATOM 2485 C CA . GLY A 1 325 ? 1.024 -4.330 -21.578 1.00 91.06 325 GLY A CA 1
ATOM 2486 C C . GLY A 1 325 ? 1.401 -5.419 -20.561 1.00 91.06 325 GLY A C 1
ATOM 2487 O O . GLY A 1 325 ? 1.108 -6.594 -20.773 1.00 91.06 325 GLY A O 1
ATOM 2488 N N . VAL A 1 326 ? 2.060 -5.048 -19.457 1.00 91.31 326 VAL A N 1
ATOM 2489 C CA . VAL A 1 326 ? 2.487 -5.981 -18.399 1.00 91.31 326 VAL A CA 1
ATOM 2490 C C . VAL A 1 326 ? 1.304 -6.417 -17.534 1.00 91.31 326 VAL A C 1
ATOM 2492 O O . VAL A 1 326 ? 1.278 -7.556 -17.063 1.00 91.31 326 VAL A O 1
ATOM 2495 N N . ILE A 1 327 ? 0.326 -5.533 -17.332 1.00 95.94 327 ILE A N 1
ATOM 2496 C CA . ILE A 1 327 ? -0.847 -5.785 -16.489 1.00 95.94 327 ILE A CA 1
ATOM 2497 C C . ILE A 1 327 ? -2.151 -5.504 -17.229 1.00 95.94 327 ILE A C 1
ATOM 2499 O O . ILE A 1 327 ? -2.203 -4.631 -18.093 1.00 95.94 327 ILE A O 1
ATOM 2503 N N . GLY A 1 328 ? -3.208 -6.225 -16.856 1.00 94.88 328 GLY A N 1
ATOM 2504 C CA . GLY A 1 328 ? -4.571 -6.004 -17.327 1.00 94.88 328 GLY A CA 1
ATOM 2505 C C . GLY A 1 328 ? -5.595 -6.039 -16.185 1.00 94.88 328 GLY A C 1
ATOM 2506 O O . GLY A 1 328 ? -5.232 -5.843 -15.023 1.00 94.88 328 GLY A O 1
ATOM 2507 N N . PRO A 1 329 ? -6.882 -6.300 -16.490 1.00 95.56 329 PRO A N 1
ATOM 2508 C CA . PRO A 1 329 ? -7.962 -6.256 -15.503 1.00 95.56 329 PRO A CA 1
ATOM 2509 C C . PRO A 1 329 ? -7.724 -7.133 -14.263 1.00 95.56 329 PRO A C 1
ATOM 2511 O O . PRO A 1 329 ? -7.908 -6.682 -13.130 1.00 95.56 329 PRO A O 1
ATOM 2514 N N . ASN A 1 330 ? -7.256 -8.370 -14.469 1.00 97.06 330 ASN A N 1
ATOM 2515 C CA . ASN A 1 330 ? -6.939 -9.301 -13.387 1.00 97.06 330 ASN A CA 1
ATOM 2516 C C . ASN A 1 330 ? -5.886 -8.728 -12.428 1.00 97.06 330 ASN A C 1
ATOM 2518 O O . ASN A 1 330 ? -6.104 -8.655 -11.218 1.00 97.06 330 ASN A O 1
ATOM 2522 N N . GLU A 1 331 ? -4.748 -8.295 -12.972 1.00 97.44 331 GLU A N 1
ATOM 2523 C CA . GLU A 1 331 ? -3.655 -7.742 -12.180 1.00 97.44 331 GLU A CA 1
ATOM 2524 C C . GLU A 1 331 ? -4.094 -6.478 -11.442 1.00 97.44 331 GLU A C 1
ATOM 2526 O O . GLU A 1 331 ? -3.742 -6.329 -10.279 1.00 97.44 331 GLU A O 1
ATOM 2531 N N . ILE A 1 332 ? -4.909 -5.608 -12.050 1.00 97.81 332 ILE A N 1
ATOM 2532 C CA . ILE A 1 332 ? -5.430 -4.408 -11.377 1.00 97.81 332 ILE A CA 1
ATOM 2533 C C . ILE A 1 332 ? -6.300 -4.772 -10.168 1.00 97.81 332 ILE A C 1
ATOM 2535 O O . ILE A 1 332 ? -6.152 -4.160 -9.105 1.00 97.81 332 ILE A O 1
ATOM 2539 N N . ALA A 1 333 ? -7.163 -5.786 -10.276 1.00 98.19 333 ALA A N 1
ATOM 2540 C CA . ALA A 1 333 ? -7.969 -6.243 -9.144 1.00 98.19 333 ALA A CA 1
ATOM 2541 C C . ALA A 1 333 ? -7.090 -6.800 -8.012 1.00 98.19 333 ALA A C 1
ATOM 2543 O O . ALA A 1 333 ? -7.258 -6.435 -6.845 1.00 98.19 333 ALA A O 1
ATOM 2544 N N . VAL A 1 334 ? -6.105 -7.635 -8.356 1.00 98.19 334 VAL A N 1
ATOM 2545 C CA . VAL A 1 334 ? -5.159 -8.209 -7.387 1.00 98.19 334 VAL A CA 1
ATOM 2546 C C . VAL A 1 334 ? -4.284 -7.129 -6.753 1.00 98.19 334 VAL A C 1
ATOM 2548 O O . VAL A 1 334 ? -4.101 -7.119 -5.538 1.00 98.19 334 VAL A O 1
ATOM 2551 N N . PHE A 1 335 ? -3.777 -6.186 -7.542 1.00 98.00 335 PHE A N 1
ATOM 2552 C CA . PHE A 1 335 ? -2.966 -5.063 -7.075 1.00 98.00 335 PHE A CA 1
ATOM 2553 C C . PHE A 1 335 ? -3.760 -4.149 -6.158 1.00 98.00 335 PHE A C 1
ATOM 2555 O O . PHE A 1 335 ? -3.236 -3.713 -5.139 1.00 98.00 335 PHE A O 1
ATOM 2562 N N . THR A 1 336 ? -5.032 -3.905 -6.465 1.00 98.00 336 THR A N 1
ATOM 2563 C CA . THR A 1 336 ? -5.920 -3.159 -5.573 1.00 98.00 336 THR A CA 1
ATOM 2564 C C . THR A 1 336 ? -6.078 -3.894 -4.242 1.00 98.00 336 THR A C 1
ATOM 2566 O O . THR A 1 336 ? -5.828 -3.309 -3.191 1.00 98.00 336 THR A O 1
ATOM 2569 N N . ALA A 1 337 ? -6.398 -5.192 -4.268 1.00 98.12 337 ALA A N 1
ATOM 2570 C CA . ALA A 1 337 ? -6.589 -5.985 -3.053 1.00 98.12 337 ALA A CA 1
ATOM 2571 C C . ALA A 1 337 ? -5.330 -6.072 -2.186 1.00 98.12 337 ALA A C 1
ATOM 2573 O O . ALA A 1 337 ? -5.381 -5.825 -0.983 1.00 98.12 337 ALA A O 1
ATOM 2574 N N . MET A 1 338 ? -4.193 -6.424 -2.787 1.00 97.69 338 MET A N 1
ATOM 2575 C CA . MET A 1 338 ? -2.921 -6.555 -2.078 1.00 97.69 338 MET A CA 1
ATOM 2576 C C . MET A 1 338 ? -2.376 -5.194 -1.657 1.00 97.69 338 MET A C 1
ATOM 2578 O O . MET A 1 338 ? -1.890 -5.056 -0.541 1.00 97.69 338 MET A O 1
ATOM 2582 N N . GLY A 1 339 ? -2.477 -4.188 -2.527 1.00 95.94 339 GLY A N 1
ATOM 2583 C CA . GLY A 1 339 ? -2.036 -2.824 -2.261 1.00 95.94 339 GLY A CA 1
ATOM 2584 C C . GLY A 1 339 ? -2.759 -2.225 -1.063 1.00 95.94 339 GLY A C 1
ATOM 2585 O O . GLY A 1 339 ? -2.097 -1.760 -0.142 1.00 95.94 339 GLY A O 1
ATOM 2586 N N . MET A 1 340 ? -4.091 -2.316 -1.029 1.00 95.56 340 MET A N 1
ATOM 2587 C CA . MET A 1 340 ? -4.887 -1.878 0.120 1.00 95.56 340 MET A CA 1
ATOM 2588 C C . MET A 1 340 ? -4.633 -2.741 1.353 1.00 95.56 340 MET A C 1
ATOM 2590 O O . MET A 1 340 ? -4.398 -2.215 2.432 1.00 95.56 340 MET A O 1
ATOM 2594 N N . CYS A 1 341 ? -4.646 -4.071 1.205 1.00 96.38 341 CYS A N 1
ATOM 2595 C CA . CYS A 1 341 ? -4.518 -4.948 2.361 1.00 96.38 341 CYS A CA 1
ATOM 2596 C C . CYS A 1 341 ? -3.137 -4.861 3.007 1.00 96.38 341 CYS A C 1
ATOM 2598 O O . CYS A 1 341 ? -3.067 -5.073 4.205 1.00 96.38 341 CYS A O 1
ATOM 2600 N N . TRP A 1 342 ? -2.054 -4.627 2.260 1.00 95.44 342 TRP A N 1
ATOM 2601 C CA . TRP A 1 342 ? -0.710 -4.484 2.825 1.00 95.44 342 TRP A CA 1
ATOM 2602 C C . TRP A 1 342 ? -0.346 -3.049 3.152 1.00 95.44 342 TRP A C 1
ATOM 2604 O O . TRP A 1 342 ? 0.365 -2.843 4.125 1.00 95.44 342 TRP A O 1
ATOM 2614 N N . SER A 1 343 ? -0.766 -2.081 2.343 1.00 90.38 343 SER A N 1
ATOM 2615 C CA . SER A 1 343 ? -0.613 -0.645 2.584 1.00 90.38 343 SER A CA 1
ATOM 2616 C C . SER A 1 343 ? 0.738 -0.211 3.192 1.00 90.38 343 SER A C 1
ATOM 2618 O O . SER A 1 343 ? 0.816 0.617 4.093 1.00 90.38 343 SER A O 1
ATOM 2620 N N . GLY A 1 344 ? 1.860 -0.787 2.756 1.00 86.81 344 GLY A N 1
ATOM 2621 C CA . GLY A 1 344 ? 3.170 -0.461 3.328 1.00 86.81 344 GLY A CA 1
ATOM 2622 C C . GLY A 1 344 ? 3.361 -0.874 4.792 1.00 86.81 344 GLY A C 1
ATOM 2623 O O . GLY A 1 344 ? 4.052 -0.195 5.550 1.00 86.81 344 GLY A O 1
ATOM 2624 N N . PHE A 1 345 ? 2.756 -1.973 5.235 1.00 89.88 345 PHE A N 1
ATOM 2625 C CA . PHE A 1 345 ? 2.755 -2.384 6.639 1.00 89.88 345 PHE A CA 1
ATOM 2626 C C . PHE A 1 345 ? 4.147 -2.521 7.272 1.00 89.88 345 PHE A C 1
ATOM 2628 O O . PHE A 1 345 ? 4.274 -2.406 8.493 1.00 89.88 345 PHE A O 1
ATOM 2635 N N . LEU A 1 346 ? 5.201 -2.785 6.484 1.00 87.56 346 LEU A N 1
ATOM 2636 C CA . LEU A 1 346 ? 6.564 -2.884 7.011 1.00 87.56 346 LEU A CA 1
ATOM 2637 C C . LEU A 1 346 ? 7.056 -1.554 7.595 1.00 87.56 346 LEU A C 1
ATOM 2639 O O . LEU A 1 346 ? 7.847 -1.576 8.538 1.00 87.56 346 LEU A O 1
ATOM 2643 N N . SER A 1 347 ? 6.578 -0.418 7.077 1.00 82.25 347 SER A N 1
ATOM 2644 C CA . SER A 1 347 ? 6.939 0.914 7.573 1.00 82.25 347 SER A CA 1
ATOM 2645 C C . SER A 1 347 ? 6.028 1.391 8.709 1.00 82.25 347 SER A C 1
ATOM 2647 O O . SER A 1 347 ? 6.484 2.083 9.618 1.00 82.25 347 SER A O 1
ATOM 2649 N N . THR A 1 348 ? 4.759 0.976 8.717 1.00 86.88 348 THR A N 1
ATOM 2650 C CA . THR A 1 348 ? 3.743 1.527 9.632 1.00 86.88 348 THR A CA 1
ATOM 2651 C C . THR A 1 348 ? 3.524 0.695 10.898 1.00 86.88 348 THR A C 1
ATOM 2653 O O . THR A 1 348 ? 3.346 1.260 11.979 1.00 86.88 348 THR A O 1
ATOM 2656 N N . HIS A 1 349 ? 3.619 -0.639 10.832 1.00 90.88 349 HIS A N 1
ATOM 2657 C CA . HIS A 1 349 ? 3.298 -1.512 11.971 1.00 90.88 349 HIS A CA 1
ATOM 2658 C C . HIS A 1 349 ? 4.163 -1.274 13.213 1.00 90.88 349 HIS A C 1
ATOM 2660 O O . HIS A 1 349 ? 3.687 -1.474 14.331 1.00 90.88 349 HIS A O 1
ATOM 2666 N N . VAL A 1 350 ? 5.429 -0.881 13.041 1.00 87.12 350 VAL A N 1
ATOM 2667 C CA . VAL A 1 350 ? 6.319 -0.593 14.176 1.00 87.12 350 VAL A CA 1
ATOM 2668 C C . VAL A 1 350 ? 5.792 0.603 14.961 1.00 87.12 350 VAL A C 1
ATOM 2670 O O . VAL A 1 350 ? 5.601 0.484 16.167 1.00 87.12 350 VAL A O 1
ATOM 2673 N N . ALA A 1 351 ? 5.516 1.716 14.277 1.00 85.06 351 ALA A N 1
ATOM 2674 C CA . ALA A 1 351 ? 5.007 2.935 14.898 1.00 85.06 351 ALA A CA 1
ATOM 2675 C C . ALA A 1 351 ? 3.608 2.726 15.496 1.00 85.06 351 ALA A C 1
ATOM 2677 O O . ALA A 1 351 ? 3.356 3.114 16.633 1.00 85.06 351 ALA A O 1
ATOM 2678 N N . MET A 1 352 ? 2.720 2.043 14.768 1.00 91.31 352 MET A N 1
ATOM 2679 C CA . MET A 1 352 ? 1.355 1.774 15.223 1.00 91.31 352 MET A CA 1
ATOM 2680 C C . MET A 1 352 ? 1.326 0.886 16.471 1.00 91.31 352 MET A C 1
ATOM 2682 O O . MET A 1 352 ? 0.614 1.189 17.423 1.00 91.31 352 MET A O 1
ATOM 2686 N N . LEU A 1 353 ? 2.118 -0.192 16.524 1.00 91.94 353 LEU A N 1
ATOM 2687 C CA . LEU A 1 353 ? 2.162 -1.039 17.721 1.00 91.94 353 LEU A CA 1
ATOM 2688 C C . LEU A 1 353 ? 2.915 -0.414 18.889 1.00 91.94 353 LEU A C 1
ATOM 2690 O O . LEU A 1 353 ? 2.651 -0.798 20.026 1.00 91.94 353 LEU A O 1
ATOM 2694 N N . ASP A 1 354 ? 3.845 0.503 18.635 1.00 87.62 354 ASP A N 1
ATOM 2695 C CA . ASP A 1 354 ? 4.469 1.292 19.697 1.00 87.62 354 ASP A CA 1
ATOM 2696 C C . ASP A 1 354 ? 3.445 2.253 20.316 1.00 87.62 354 ASP A C 1
ATOM 2698 O O . ASP A 1 354 ? 3.277 2.254 21.533 1.00 87.62 354 ASP A O 1
ATOM 2702 N N . ALA A 1 355 ? 2.665 2.953 19.482 1.00 85.25 355 ALA A N 1
ATOM 2703 C CA . ALA A 1 355 ? 1.569 3.819 19.923 1.00 85.25 355 ALA A CA 1
ATOM 2704 C C . ALA A 1 355 ? 0.473 3.056 20.691 1.00 85.25 355 ALA A C 1
ATOM 2706 O O . ALA A 1 355 ? -0.071 3.574 21.659 1.00 85.25 355 ALA A O 1
ATOM 2707 N N . LEU A 1 356 ? 0.200 1.804 20.312 1.00 87.56 356 LEU A N 1
ATOM 2708 C CA . LEU A 1 356 ? -0.722 0.912 21.027 1.00 87.56 356 LEU A CA 1
ATOM 2709 C C . LEU A 1 356 ? -0.110 0.277 22.295 1.00 87.56 356 LEU A C 1
ATOM 2711 O O . LEU A 1 356 ? -0.761 -0.545 22.932 1.00 87.56 356 LEU A O 1
ATOM 2715 N N . GLY A 1 357 ? 1.150 0.563 22.646 1.00 88.19 357 GLY A N 1
ATOM 2716 C CA . GLY A 1 357 ? 1.815 -0.012 23.826 1.00 88.19 357 GLY A CA 1
ATOM 2717 C C . GLY A 1 357 ? 2.167 -1.504 23.702 1.00 88.19 357 GLY A C 1
ATOM 2718 O O . GLY A 1 357 ? 2.428 -2.191 24.692 1.00 88.19 357 GLY A O 1
ATOM 2719 N N . HIS A 1 358 ? 2.196 -2.042 22.482 1.00 90.94 358 HIS A N 1
ATOM 2720 C CA . HIS A 1 358 ? 2.267 -3.475 22.192 1.00 90.94 358 HIS A CA 1
ATOM 2721 C C . HIS A 1 358 ? 3.429 -3.873 21.267 1.00 90.94 358 HIS A C 1
ATOM 2723 O O . HIS A 1 358 ? 3.363 -4.875 20.548 1.00 90.94 358 HIS A O 1
ATOM 2729 N N . ARG A 1 359 ? 4.558 -3.161 21.350 1.00 88.31 359 ARG A N 1
ATOM 2730 C CA . ARG A 1 359 ? 5.776 -3.383 20.542 1.00 88.31 359 ARG A CA 1
ATOM 2731 C C . ARG A 1 359 ? 6.246 -4.846 20.455 1.00 88.31 359 ARG A C 1
ATOM 2733 O O . ARG A 1 359 ? 6.716 -5.294 19.412 1.00 88.31 359 ARG A O 1
ATOM 2740 N N . LYS A 1 360 ? 6.077 -5.641 21.520 1.00 91.19 360 LYS A N 1
ATOM 2741 C CA . LYS A 1 360 ? 6.446 -7.078 21.556 1.00 91.19 360 LYS A CA 1
ATOM 2742 C C . LYS A 1 360 ? 5.647 -7.953 20.571 1.00 91.19 360 LYS A C 1
ATOM 2744 O O . LYS A 1 360 ? 5.978 -9.123 20.376 1.00 91.19 360 LYS A O 1
ATOM 2749 N N . LEU A 1 361 ? 4.579 -7.421 19.975 1.00 93.88 361 LEU A N 1
ATOM 2750 C CA . LEU A 1 361 ? 3.702 -8.125 19.041 1.00 93.88 361 LEU A CA 1
ATOM 2751 C C . LEU A 1 361 ? 3.980 -7.792 17.564 1.00 93.88 361 LEU A C 1
ATOM 2753 O O . LEU A 1 361 ? 3.338 -8.391 16.705 1.00 93.88 361 LEU A O 1
ATOM 2757 N N . ILE A 1 362 ? 4.974 -6.944 17.254 1.00 92.12 362 ILE A N 1
ATOM 2758 C CA . ILE A 1 362 ? 5.304 -6.511 15.878 1.00 92.12 362 ILE A CA 1
ATOM 2759 C C . ILE A 1 362 ? 5.472 -7.686 14.918 1.00 92.12 362 ILE A C 1
ATOM 2761 O O . ILE A 1 362 ? 4.801 -7.748 13.892 1.00 92.12 362 ILE A O 1
ATOM 2765 N N . SER A 1 363 ? 6.305 -8.670 15.259 1.00 92.50 363 SER A N 1
ATOM 2766 C CA . SER A 1 363 ? 6.534 -9.821 14.377 1.00 92.50 363 SER A CA 1
ATOM 2767 C C . SER A 1 363 ? 5.262 -10.642 14.145 1.00 92.50 363 SER A C 1
ATOM 2769 O O . SER A 1 363 ? 5.077 -11.215 13.071 1.00 92.50 363 SER A O 1
ATOM 2771 N N . LYS A 1 364 ? 4.361 -10.693 15.135 1.00 95.88 364 LYS A N 1
ATOM 2772 C CA . LYS A 1 364 ? 3.086 -11.410 15.012 1.00 95.88 364 LYS A CA 1
ATOM 2773 C C . LYS A 1 364 ? 2.128 -10.675 14.078 1.00 95.88 364 LYS A C 1
ATOM 2775 O O . LYS A 1 364 ? 1.531 -11.355 13.250 1.00 95.88 364 LYS A O 1
ATOM 2780 N N . ALA A 1 365 ? 2.057 -9.346 14.188 1.00 95.25 365 ALA A N 1
ATOM 2781 C CA . ALA A 1 365 ? 1.256 -8.472 13.333 1.00 95.25 365 ALA A CA 1
ATOM 2782 C C . ALA A 1 365 ? 1.743 -8.474 11.881 1.00 95.25 365 ALA A C 1
ATOM 2784 O O . ALA A 1 365 ? 0.951 -8.681 10.968 1.00 95.25 365 ALA A O 1
ATOM 2785 N N . ILE A 1 366 ? 3.055 -8.334 11.664 1.00 95.06 366 ILE A N 1
ATOM 2786 C CA . ILE A 1 366 ? 3.676 -8.410 10.335 1.00 95.06 366 ILE A CA 1
ATOM 2787 C C . ILE A 1 366 ? 3.344 -9.743 9.666 1.00 95.06 366 ILE A C 1
ATOM 2789 O O . ILE A 1 366 ? 2.815 -9.771 8.560 1.00 95.06 366 ILE A O 1
ATOM 2793 N N . THR A 1 367 ? 3.600 -10.863 10.341 1.00 96.69 367 THR A N 1
ATOM 2794 C CA . THR A 1 367 ? 3.406 -12.180 9.718 1.00 96.69 367 THR A CA 1
ATOM 2795 C C . THR A 1 367 ? 1.933 -12.523 9.492 1.00 96.69 367 THR A C 1
ATOM 2797 O O . THR A 1 367 ? 1.621 -13.150 8.486 1.00 96.69 367 THR A O 1
ATOM 2800 N N . SER A 1 368 ? 1.008 -12.108 10.368 1.00 97.19 368 SER A N 1
ATOM 2801 C CA . SER A 1 368 ? -0.431 -12.271 10.102 1.00 97.19 368 SER A CA 1
ATOM 2802 C C . SER A 1 368 ? -0.895 -11.417 8.924 1.00 97.19 368 SER A C 1
ATOM 2804 O O . SER A 1 368 ? -1.800 -11.806 8.193 1.00 97.19 368 SER A O 1
ATOM 2806 N N . HIS A 1 369 ? -0.275 -10.263 8.709 1.00 97.19 369 HIS A N 1
ATOM 2807 C CA . HIS A 1 369 ? -0.634 -9.345 7.638 1.00 97.19 369 HIS A CA 1
ATOM 2808 C C . HIS A 1 369 ? -0.050 -9.710 6.278 1.00 97.19 369 HIS A C 1
ATOM 2810 O O . HIS A 1 369 ? -0.750 -9.592 5.278 1.00 97.19 369 HIS A O 1
ATOM 2816 N N . VAL A 1 370 ? 1.154 -10.289 6.242 1.00 97.06 370 VAL A N 1
ATOM 2817 C CA . VAL A 1 370 ? 1.673 -10.962 5.040 1.00 97.06 370 VAL A CA 1
ATOM 2818 C C . VAL A 1 370 ? 0.657 -11.991 4.541 1.00 97.06 370 VAL A C 1
ATOM 2820 O O . VAL A 1 370 ? 0.248 -11.934 3.385 1.00 97.06 370 VAL A O 1
ATOM 2823 N N . ILE A 1 371 ? 0.184 -12.873 5.431 1.00 97.94 371 ILE A N 1
ATOM 2824 C CA . ILE A 1 371 ? -0.822 -13.893 5.095 1.00 97.94 371 ILE A CA 1
ATOM 2825 C C . ILE A 1 371 ? -2.138 -13.241 4.648 1.00 97.94 371 ILE A C 1
ATOM 2827 O O . ILE A 1 371 ? -2.743 -13.691 3.679 1.00 97.94 371 ILE A O 1
ATOM 2831 N N . GLY A 1 372 ? -2.557 -12.166 5.322 1.00 97.81 372 GLY A N 1
ATOM 2832 C CA . GLY A 1 372 ? -3.743 -11.389 4.961 1.00 97.81 372 GLY A CA 1
ATOM 2833 C C . GLY A 1 372 ? -3.710 -10.860 3.529 1.00 97.81 372 GLY A C 1
ATOM 2834 O O . GLY A 1 372 ? -4.637 -11.123 2.773 1.00 97.81 372 GLY A O 1
ATOM 2835 N N . GLY A 1 373 ? -2.636 -10.183 3.119 1.00 97.25 373 GLY A N 1
ATOM 2836 C CA . GLY A 1 373 ? -2.548 -9.662 1.750 1.00 97.25 373 GLY A CA 1
ATOM 2837 C C . GLY A 1 373 ? -2.380 -10.750 0.689 1.00 97.25 373 GLY A C 1
ATOM 2838 O O . GLY A 1 373 ? -2.928 -10.606 -0.398 1.00 97.25 373 GLY A O 1
ATOM 2839 N N . ILE A 1 374 ? -1.737 -11.884 1.003 1.00 97.88 374 ILE A N 1
ATOM 2840 C CA . ILE A 1 374 ? -1.758 -13.058 0.108 1.00 97.88 374 ILE A CA 1
ATOM 2841 C C . ILE A 1 374 ? -3.202 -13.536 -0.089 1.00 97.88 374 ILE A C 1
ATOM 2843 O O . ILE A 1 374 ? -3.642 -13.708 -1.224 1.00 97.88 374 ILE A O 1
ATOM 2847 N N . ALA A 1 375 ? -3.962 -13.693 0.999 1.00 98.44 375 ALA A N 1
ATOM 2848 C CA . ALA A 1 375 ? -5.372 -14.064 0.922 1.00 98.44 375 ALA A CA 1
ATOM 2849 C C . ALA A 1 375 ? -6.207 -13.017 0.164 1.00 98.44 375 ALA A C 1
ATOM 2851 O O . ALA A 1 375 ? -7.103 -13.398 -0.587 1.00 98.44 375 ALA A O 1
ATOM 2852 N N . ALA A 1 376 ? -5.892 -11.724 0.305 1.00 98.31 376 ALA A N 1
ATOM 2853 C CA . ALA A 1 376 ? -6.546 -10.649 -0.436 1.00 98.31 376 ALA A CA 1
ATOM 2854 C C . ALA A 1 376 ? -6.353 -10.800 -1.948 1.00 98.31 376 ALA A C 1
ATOM 2856 O O . ALA A 1 376 ? -7.327 -10.787 -2.699 1.00 98.31 376 ALA A O 1
ATOM 2857 N N . GLY A 1 377 ? -5.103 -10.992 -2.383 1.00 97.88 377 GLY A N 1
ATOM 2858 C CA . GLY A 1 377 ? -4.768 -11.162 -3.793 1.00 97.88 377 GLY A CA 1
ATOM 2859 C C . GLY A 1 377 ? -5.397 -12.416 -4.398 1.00 97.88 377 GLY A C 1
ATOM 2860 O O . GLY A 1 377 ? -6.009 -12.331 -5.458 1.00 97.88 377 GLY A O 1
ATOM 2861 N N . ILE A 1 378 ? -5.332 -13.550 -3.690 1.00 98.25 378 ILE A N 1
ATOM 2862 C CA . ILE A 1 378 ? -5.983 -14.797 -4.125 1.00 98.25 378 ILE A CA 1
ATOM 2863 C C . ILE A 1 378 ? -7.490 -14.589 -4.269 1.00 98.25 378 ILE A C 1
ATOM 2865 O O . ILE A 1 378 ? -8.081 -14.965 -5.276 1.00 98.25 378 ILE A O 1
ATOM 2869 N N . SER A 1 379 ? -8.121 -13.958 -3.278 1.00 98.12 379 SER A N 1
ATOM 2870 C CA . SER A 1 379 ? -9.566 -13.730 -3.300 1.00 98.12 379 SER A CA 1
ATOM 2871 C C . SER A 1 379 ? -9.976 -12.831 -4.463 1.00 98.12 379 SER A C 1
ATOM 2873 O O . SER A 1 379 ? -10.947 -13.136 -5.146 1.00 98.12 379 SER A O 1
ATOM 2875 N N . ALA A 1 380 ? -9.223 -11.762 -4.731 1.00 98.00 380 ALA A N 1
ATOM 2876 C CA . ALA A 1 380 ? -9.478 -10.893 -5.876 1.00 98.00 380 ALA A CA 1
ATOM 2877 C C . ALA A 1 380 ? -9.333 -11.645 -7.204 1.00 98.00 380 ALA A C 1
ATOM 2879 O O . ALA A 1 380 ? -10.230 -11.563 -8.037 1.00 98.00 380 ALA A O 1
ATOM 2880 N N . HIS A 1 381 ? -8.268 -12.434 -7.372 1.00 97.69 381 HIS A N 1
ATOM 2881 C CA . HIS A 1 381 ? -8.072 -13.252 -8.569 1.00 97.69 381 HIS A CA 1
ATOM 2882 C C . HIS A 1 381 ? -9.239 -14.229 -8.793 1.00 97.69 381 HIS A C 1
ATOM 2884 O O . HIS A 1 381 ? -9.817 -14.283 -9.879 1.00 97.69 381 HIS A O 1
ATOM 2890 N N . LEU A 1 382 ? -9.653 -14.950 -7.747 1.00 96.62 382 LEU A N 1
ATOM 2891 C CA . LEU A 1 382 ? -10.783 -15.880 -7.819 1.00 96.62 382 LEU A CA 1
ATOM 2892 C C . LEU A 1 382 ? -12.104 -15.173 -8.152 1.00 96.62 382 LEU A C 1
ATOM 2894 O O . LEU A 1 382 ? -12.907 -15.710 -8.911 1.00 96.62 382 LEU A O 1
ATOM 2898 N N . LEU A 1 383 ? -12.332 -13.971 -7.617 1.00 96.56 383 LEU A N 1
ATOM 2899 C CA . LEU A 1 383 ? -13.517 -13.173 -7.936 1.00 96.56 383 LEU A CA 1
ATOM 2900 C C . LEU A 1 383 ? -13.515 -12.699 -9.394 1.00 96.56 383 LEU A C 1
ATOM 2902 O O . LEU A 1 383 ? -14.559 -12.747 -10.038 1.00 96.56 383 LEU A O 1
ATOM 2906 N N . VAL A 1 384 ? -12.362 -12.294 -9.936 1.00 95.19 384 VAL A N 1
ATOM 2907 C CA . VAL A 1 384 ? -12.221 -11.949 -11.363 1.00 95.19 384 VAL A CA 1
ATOM 2908 C C . VAL A 1 384 ? -12.556 -13.157 -12.242 1.00 95.19 384 VAL A C 1
ATOM 2910 O O . VAL A 1 384 ? -13.325 -13.017 -13.194 1.00 95.19 384 VAL A O 1
ATOM 2913 N N . LEU A 1 385 ? -12.043 -14.346 -11.901 1.00 94.44 385 LEU A N 1
ATOM 2914 C CA . LEU A 1 385 ? -12.354 -15.588 -12.618 1.00 94.44 385 LEU A CA 1
ATOM 2915 C C . LEU A 1 385 ? -13.849 -15.925 -12.560 1.00 94.44 385 LEU A C 1
ATOM 2917 O O . LEU A 1 385 ? -14.449 -16.239 -13.585 1.00 94.44 385 LEU A O 1
ATOM 2921 N N . LEU A 1 386 ? -14.463 -15.826 -11.378 1.00 93.00 386 LEU A N 1
ATOM 2922 C CA . LEU A 1 386 ? -15.882 -16.129 -11.172 1.00 93.00 386 LEU A CA 1
ATOM 2923 C C . LEU A 1 386 ? -16.798 -15.183 -11.958 1.00 93.00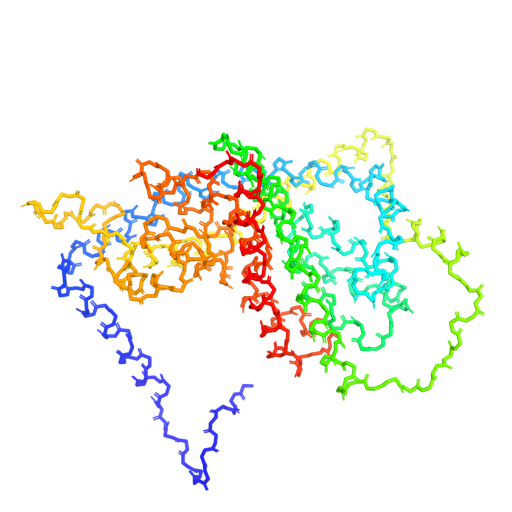 386 LEU A C 1
ATOM 2925 O O . LEU A 1 386 ? -17.834 -15.606 -12.463 1.00 93.00 386 LEU A O 1
ATOM 2929 N N . LEU A 1 387 ? -16.413 -13.912 -12.072 1.00 90.94 387 LEU A N 1
ATOM 2930 C CA . LEU A 1 387 ? -17.170 -12.888 -12.794 1.00 90.94 387 LEU A CA 1
ATOM 2931 C C . LEU A 1 387 ? -16.865 -12.849 -14.302 1.00 90.94 387 LEU A C 1
ATOM 2933 O O . LEU A 1 387 ? -17.457 -12.034 -15.008 1.00 90.94 387 LEU A O 1
ATOM 2937 N N . GLY A 1 388 ? -15.970 -13.710 -14.804 1.00 83.19 388 GLY A N 1
ATOM 2938 C CA . GLY A 1 388 ? -15.624 -13.792 -16.226 1.00 83.19 388 GLY A CA 1
ATOM 2939 C C . GLY A 1 388 ? -14.837 -12.585 -16.749 1.00 83.19 388 GLY A C 1
ATOM 2940 O O . GLY A 1 388 ? -15.005 -12.201 -17.902 1.00 83.19 388 GLY A O 1
ATOM 2941 N N . LEU A 1 389 ? -14.014 -11.965 -15.898 1.00 72.38 389 LEU A N 1
ATOM 2942 C CA . LEU A 1 389 ? -13.252 -10.744 -16.202 1.00 72.38 389 LEU A CA 1
ATOM 2943 C C . LEU A 1 389 ? -11.752 -11.000 -16.498 1.00 72.38 389 LEU A C 1
ATOM 2945 O O . LEU A 1 389 ? -10.985 -10.040 -16.582 1.00 72.38 389 LEU A O 1
ATOM 2949 N N . ALA A 1 390 ? -11.320 -12.266 -16.609 1.00 60.47 390 ALA A N 1
ATOM 2950 C CA . ALA A 1 390 ? -9.907 -12.688 -16.705 1.00 60.47 390 ALA A CA 1
ATOM 2951 C C . ALA A 1 390 ? -9.384 -12.929 -18.134 1.00 60.47 390 ALA A C 1
ATOM 2953 O O . ALA A 1 390 ? -10.164 -13.472 -18.947 1.00 60.47 390 ALA A O 1
#

InterPro domains:
  IPR061463 PG0327-like [NF049989] (15-386)

Solvent-accessible surface area (backbone atoms only — not comparable to full-atom values): 19339 Å² total; per-residue (Å²): 135,90,87,80,83,83,61,98,67,91,67,82,63,83,59,50,71,54,52,53,49,52,51,54,51,49,51,51,53,46,53,47,28,73,74,47,34,60,67,28,42,53,38,16,49,52,40,27,25,51,47,45,48,63,67,37,41,50,50,52,17,54,48,26,20,52,47,17,14,52,33,32,38,36,49,64,73,42,48,53,53,54,50,32,71,70,49,15,76,50,27,41,82,61,46,73,38,51,39,71,54,41,54,32,38,56,48,1,18,42,45,37,34,71,51,31,54,64,53,65,70,35,66,73,63,48,68,67,46,55,84,31,49,56,70,28,48,47,46,41,8,28,16,24,9,33,34,52,50,54,38,50,54,40,31,75,73,74,35,50,68,30,22,52,44,0,49,54,8,9,53,54,5,28,34,51,12,22,40,50,28,38,58,55,31,38,75,74,40,62,80,79,75,82,85,67,93,80,83,60,87,71,68,56,63,63,66,44,58,66,66,77,58,72,66,71,83,74,54,75,65,55,37,49,52,52,30,31,52,51,13,26,51,50,8,46,51,51,31,59,65,34,44,67,42,31,46,54,52,37,34,53,50,38,32,30,36,29,42,40,90,44,76,90,78,40,62,80,25,46,57,63,33,29,71,36,52,47,24,55,52,25,54,73,43,32,85,58,45,32,84,44,37,62,52,86,34,36,54,56,53,54,42,65,60,38,8,40,55,30,24,74,21,25,58,59,50,49,64,57,32,48,76,68,66,48,47,53,60,39,43,47,8,18,46,37,1,26,28,22,17,26,37,7,40,74,64,45,45,59,59,46,27,48,74,68,74,39,57,94,43,42,71,52,46,52,55,23,33,55,54,7,15,52,47,0,16,33,44,12,27,54,50,31,56,75,70,70,57,105

Mean predicted aligned error: 7.2 Å

Foldseek 3Di:
DDDDDDDPDDDPPPCPVVVVVCVVVCCLLVVLCVAANNVLSVLQLVQQLVCCLPPALVVLLVLQLQLLLVLLLCLQVCVLVVVLVVCLVVCCVQQVAGSLLVSLQSQQLSANLCSLLVLLVDPLSCVRGFPLLLLLSNLRNQLRHCLSSLQVLLVVVVQNVLLVLLVVLSSQLSSQLNNLSSVVSCVVDPDPDDPDPPDDRPPSSVVCSDPSRDHDDDDPVVSSVVSSVVSSVSSNVVSVVCSVLQSPVLSSLLQCQAAAPDPVVGRDSHHSHHDRNQQVVLVVCVVPCCLQQVQPGSSLVSLLVSLLQALSNSSSVVVVCVVVVRDDSSSSSLSSNLSSSNHRSVHPSCVSCVSSVRNVCSVSSSVSSVSSSSSSSSSSNVVCVVVVND

Secondary structure (DSSP, 8-state):
---S---SS----TTHHHHHHHHHHHHHHHHHHHHH-HHHHHHHHHHHHHHIIIIIIHHHHHHHHHHHHHHHHHHHTTHHHHHHHHHHHHHHHHHS--TTHHHHHHHHHTS-TTHHHHHTT-HHHHHTS-TTTTTHHHHHHHHHTTHHHHHHHHHHTT-HHHHHHHHHHHHHHHHHHHHHHHHHHHHHSPPSS----SS-TTTHHHHHHHHHSPPPSS-HHHHHHHHHHHHHHHHHHHHHHHHHIIIIIIHHHHHHH---SBTTTB--S-TT----HHHHHHHHHHHHHHHHH--SSGGGGHHHHHHTT-HHHHHTHHHHHHHTTS--HHHHHHHHHHHHHHTTHHHHHHHHHHHTT-GGGHHHHHHHHHHHHHHHHHHHHHHHHHTT--

Nearest PDB structures (foldseek):
  5l2b-assembly1_B  TM=5.122E-01  e=4.568E-04  Neisseria wadsworthii 9715
  5l27-assembly1_C  TM=5.315E-01  e=7.635E-03  Neisseria wadsworthii 9715
  8gyw-assembly1_B  TM=1.405E-01  e=2.725E+00  Homo sapiens

pLDDT: mean 87.6, std 14.31, range [35.0, 98.5]

Organism: NCBI:txid116090